Protein AF-A0A2Z4ZJ69-F1 (afdb_monomer)

Nearest PDB structures (foldseek):
  8esd-assembly1_S  TM=4.789E-01  e=6.893E+00  Homo sapiens
  6bp6-assembly1_B  TM=4.464E-01  e=6.034E+00  Homo sapiens

Radius of gyration: 22.35 Å; Cα contacts (8 Å, |Δi|>4): 702; chains: 1; bounding box: 53×65×59 Å

Organism: NCBI:txid86265

Sequence (450 aa):
MEPKGGMPFLGAVSLHVHEYTHYLHNLSTTAGLQALLACFWLVVPFVNNTDGRGWYTAPKKKETSEDNNLALAFKLMTSARGSIDGIPPEKDFNWPKITEWTFGVIQEESVQLSQSAEDNIGHIKVSAIPITAKSRDLKFDLVLRPGLDFISEGVAYDIEREQRRLAGIDEWSLDENTPSYPYLAYRPLIEHCVGHKTTLLDRVIIGNAALLSHHVSDTFFELCFAFKRDKLRGDERIDELKVVVDRTLNEFRSQAARTGFSHAKQIKEILAGSRDLYPAVELYGRLIEKGLKLRAKQPMMEHLFAQKHLSPDEFRNVTVNLLERQICQEKSDGTVKIEWIGAKKSVADLPAKKHHQLAVLQASIHFLQQHFTRSGRLANTAELEPSPCPFRGACVAQKQFGSPAECETKPWLVSVADGKSQVCFYEAARLSLRLDRRNKGNQPVYTTPV

Secondary structure (DSSP, 8-state):
---TTSSPPTTHHHHHHHHHHHHHHHHHSHHHHHHHHHHHHTHHHHHHTB-TTS-B---SS--HHHHHHHHHHHHHHHHHH-EEE-----TT-------EEEE---EEEEEEEEEETTEEEEEEEEEEEEEEEEETTEEEEEEEE--HHHHHHHHHHHHHHHHHHHTT--TTTTTTTS-TTTTTTHHHHHHHHHTS---HHHHHHHHHHHHTSSSHHHHHHHHHHHHHHHHHH-SS---HHHHHHHHHHHHHHHHHH-TTS-HHHHHHHHTTT-TTHHHHHHHHHHHHHHHHHHHHH-S-GGGGGTSSPPPHHHHHHHHTTS--EEEEEE-TTS-EEEEEE--TTSGGGS-HHHHHHHHHHHHHHHHHHHTB-TTSSBPPGGGPPP---TTTTT-HHHHHTT--THHHH-GGG----SS-S---HHHHHHHHTT--TT------------

Solvent-accessible surface area (backbone atoms only — not comparable to full-atom values): 24364 Å² total; per-residue (Å²): 102,49,35,81,81,73,59,44,57,91,56,41,54,25,52,52,51,23,58,46,43,44,53,48,43,44,42,35,26,45,18,26,41,45,28,50,46,24,55,53,60,47,48,58,67,46,27,77,36,34,44,101,78,36,48,39,49,62,76,94,61,91,50,72,61,65,53,23,50,45,42,38,26,40,51,49,22,41,57,24,30,24,52,70,46,62,69,74,86,57,92,81,69,69,71,62,74,60,79,45,80,46,76,59,70,76,40,84,45,74,48,80,37,40,62,47,102,86,41,80,77,47,72,42,57,37,29,36,31,41,31,39,42,30,31,101,92,46,77,42,65,30,40,38,26,52,13,43,60,44,40,42,43,21,45,18,42,56,36,22,48,45,29,37,44,60,69,68,48,54,81,85,59,71,57,74,88,53,54,32,68,53,49,66,45,39,62,57,52,50,27,60,59,32,70,47,92,74,55,73,66,57,51,42,51,42,39,49,46,12,34,35,29,93,33,24,23,41,44,37,51,52,39,32,44,25,45,26,49,25,61,72,70,69,52,96,57,66,55,49,32,45,50,53,47,52,51,37,50,51,53,38,40,56,51,69,66,38,82,89,70,40,65,50,55,55,53,37,59,76,33,61,48,23,87,61,43,31,67,20,41,55,55,51,28,52,52,33,54,48,26,33,58,47,29,65,76,42,71,67,61,68,56,75,53,62,77,55,60,63,52,64,67,52,48,49,62,63,40,27,76,65,61,61,45,79,43,76,44,69,37,43,88,71,49,35,41,70,44,58,46,36,42,85,88,36,85,40,59,51,58,68,72,57,54,49,29,41,48,19,43,51,35,30,52,51,57,57,57,61,25,61,42,98,86,53,46,64,52,34,59,92,70,52,72,76,44,57,36,95,51,62,81,30,40,66,55,44,65,76,62,72,54,55,71,36,39,61,33,41,30,82,74,49,77,70,70,80,90,53,100,65,66,43,51,45,39,46,11,39,52,47,54,42,47,51,86,89,46,78,66,74,81,79,81,85,73,75,88,130

pLDDT: mean 86.62, std 13.54, range [38.22, 98.69]

Structure (mmCIF, N/CA/C/O backbone):
data_AF-A0A2Z4ZJ69-F1
#
_entry.id   AF-A0A2Z4ZJ69-F1
#
loop_
_atom_site.group_PDB
_atom_site.id
_atom_site.type_symbol
_atom_site.label_atom_id
_atom_site.label_alt_id
_atom_site.label_comp_id
_atom_site.label_asym_id
_atom_site.label_entity_id
_atom_site.label_seq_id
_atom_site.pdbx_PDB_ins_code
_atom_site.Cartn_x
_atom_site.Cartn_y
_atom_site.Cartn_z
_atom_site.occupancy
_atom_site.B_iso_or_equiv
_atom_site.auth_seq_id
_atom_site.auth_comp_id
_atom_site.auth_asym_id
_atom_site.auth_atom_id
_atom_site.pdbx_PDB_model_num
ATOM 1 N N . MET A 1 1 ? 2.571 -21.866 0.470 1.00 54.84 1 MET A N 1
ATOM 2 C CA . MET A 1 1 ? 1.298 -22.597 0.623 1.00 54.84 1 MET A CA 1
ATOM 3 C C . MET A 1 1 ? 1.456 -24.105 0.429 1.00 54.84 1 MET A C 1
ATOM 5 O O . MET A 1 1 ? 0.596 -24.823 0.903 1.00 54.84 1 MET A O 1
ATOM 9 N N . GLU A 1 2 ? 2.546 -24.603 -0.172 1.00 55.22 2 GLU A N 1
ATOM 10 C CA . GLU A 1 2 ? 2.715 -26.038 -0.476 1.00 55.22 2 GLU A CA 1
ATOM 11 C C . GLU A 1 2 ? 4.149 -26.515 -0.132 1.00 55.22 2 GLU A C 1
ATOM 13 O O . GLU A 1 2 ? 5.010 -26.467 -1.009 1.00 55.22 2 GLU A O 1
ATOM 18 N N . PRO A 1 3 ? 4.483 -26.908 1.115 1.00 49.91 3 PRO A N 1
ATOM 19 C CA . PRO A 1 3 ? 5.780 -27.502 1.458 1.00 49.91 3 PRO A CA 1
ATOM 20 C C . PRO A 1 3 ? 5.772 -29.041 1.327 1.00 49.91 3 PRO A C 1
ATOM 22 O O . PRO A 1 3 ? 4.733 -29.666 1.121 1.00 49.91 3 PRO A O 1
ATOM 25 N N . LYS A 1 4 ? 6.968 -29.652 1.401 1.00 41.19 4 LYS A N 1
ATOM 26 C CA . LYS A 1 4 ? 7.286 -31.053 1.014 1.00 41.19 4 LYS A CA 1
ATOM 27 C C . LYS A 1 4 ? 6.489 -32.146 1.745 1.00 41.19 4 LYS A C 1
ATOM 29 O O . LYS A 1 4 ? 6.520 -33.288 1.307 1.00 41.19 4 LYS A O 1
ATOM 34 N N . GLY A 1 5 ? 5.767 -31.797 2.811 1.00 51.03 5 GLY A N 1
ATOM 35 C CA . GLY A 1 5 ? 4.902 -32.691 3.592 1.00 51.03 5 GLY A CA 1
ATOM 36 C C . GLY A 1 5 ? 3.397 -32.422 3.457 1.00 51.03 5 GLY A C 1
ATOM 37 O O . GLY A 1 5 ? 2.630 -32.914 4.275 1.00 51.03 5 GLY A O 1
ATOM 38 N N . GLY A 1 6 ? 2.961 -31.611 2.486 1.00 46.97 6 GLY A N 1
ATOM 39 C CA . GLY A 1 6 ? 1.541 -31.373 2.173 1.00 46.97 6 GLY A CA 1
ATOM 40 C C . GLY A 1 6 ? 0.807 -30.365 3.072 1.00 46.97 6 GLY A C 1
ATOM 41 O O . GLY A 1 6 ? -0.173 -29.775 2.631 1.00 46.97 6 GLY A O 1
ATOM 42 N N . MET A 1 7 ? 1.294 -30.100 4.287 1.00 45.50 7 MET A N 1
ATOM 43 C CA . MET A 1 7 ? 0.727 -29.092 5.197 1.00 45.50 7 MET A CA 1
ATOM 44 C C . MET A 1 7 ? 1.452 -27.749 5.030 1.00 45.50 7 MET A C 1
ATOM 46 O O . MET A 1 7 ? 2.666 -27.746 5.203 1.00 45.50 7 MET A O 1
ATOM 50 N N . PRO A 1 8 ? 0.788 -26.617 4.718 1.00 58.75 8 PRO A N 1
ATOM 51 C CA . PRO A 1 8 ? 1.433 -25.300 4.609 1.00 58.75 8 PRO A CA 1
ATOM 52 C C . PRO A 1 8 ? 2.290 -24.971 5.844 1.00 58.75 8 PRO A C 1
ATOM 54 O O . PRO A 1 8 ? 1.930 -25.362 6.952 1.00 58.75 8 PRO A O 1
ATOM 57 N N . PHE A 1 9 ? 3.396 -24.224 5.676 1.00 63.56 9 PHE A N 1
ATOM 58 C CA . PHE A 1 9 ? 4.135 -23.680 6.826 1.00 63.56 9 PHE A CA 1
ATOM 59 C C . PHE A 1 9 ? 3.151 -22.970 7.766 1.00 63.56 9 PHE A C 1
ATOM 61 O O . PHE A 1 9 ? 2.265 -22.251 7.290 1.00 63.56 9 PHE A O 1
ATOM 68 N N . LEU A 1 10 ? 3.293 -23.183 9.077 1.00 64.25 10 LEU A N 1
ATOM 69 C CA . LEU A 1 10 ? 2.453 -22.529 10.079 1.00 64.25 10 LEU A CA 1
ATOM 70 C C . LEU A 1 10 ? 2.532 -21.007 9.865 1.00 64.25 10 LEU A C 1
ATOM 72 O O . LEU A 1 10 ? 3.622 -20.446 9.820 1.00 64.25 10 LEU A O 1
ATOM 76 N N . GLY A 1 11 ? 1.388 -20.355 9.641 1.00 74.81 11 GLY A N 1
ATOM 77 C CA . GLY A 1 11 ? 1.327 -18.919 9.330 1.00 74.81 11 GLY A CA 1
ATOM 78 C C . GLY A 1 11 ? 1.520 -18.532 7.853 1.00 74.81 11 GLY A C 1
ATOM 79 O O . GLY A 1 11 ? 1.471 -17.352 7.518 1.00 74.81 11 GLY A O 1
ATOM 80 N N . ALA A 1 12 ? 1.673 -19.478 6.918 1.00 82.12 12 ALA A N 1
ATOM 81 C CA . ALA A 1 12 ? 1.790 -19.135 5.494 1.00 82.12 12 ALA A CA 1
ATOM 82 C C . ALA A 1 12 ? 0.534 -18.434 4.956 1.00 82.12 12 ALA A C 1
ATOM 84 O O . ALA A 1 12 ? 0.640 -17.474 4.196 1.00 82.12 12 ALA A O 1
ATOM 85 N N . VAL A 1 13 ? -0.660 -18.909 5.334 1.00 89.31 13 VAL A N 1
ATOM 86 C CA . VAL A 1 13 ? -1.917 -18.259 4.926 1.00 89.31 13 VAL A CA 1
ATOM 87 C C . VAL A 1 13 ? -2.043 -16.885 5.574 1.00 89.31 13 VAL A C 1
ATOM 89 O O . VAL A 1 13 ? -2.397 -15.942 4.876 1.00 89.31 13 VAL A O 1
ATOM 92 N N . SER A 1 14 ? -1.693 -16.743 6.856 1.00 91.62 14 SER A N 1
ATOM 93 C CA . SER A 1 14 ? -1.767 -15.451 7.545 1.00 91.62 14 SER A CA 1
ATOM 94 C C . SER A 1 14 ? -0.848 -14.413 6.888 1.00 91.62 14 SER A C 1
ATOM 96 O O . SER A 1 14 ? -1.300 -13.307 6.616 1.00 91.62 14 SER A O 1
ATOM 98 N N . LEU A 1 15 ? 0.380 -14.792 6.513 1.00 90.69 15 LEU A N 1
ATOM 99 C CA . LEU A 1 15 ? 1.292 -13.913 5.774 1.00 90.69 15 LEU A CA 1
ATOM 100 C C . LEU A 1 15 ? 0.757 -13.566 4.375 1.00 90.69 15 LEU A C 1
ATOM 102 O O . LEU A 1 15 ? 0.810 -12.423 3.940 1.00 90.69 15 LEU A O 1
ATOM 106 N N . HIS A 1 16 ? 0.189 -14.529 3.646 1.00 92.38 16 HIS A N 1
ATOM 107 C CA . HIS A 1 16 ? -0.410 -14.221 2.345 1.00 92.38 16 HIS A CA 1
ATOM 108 C C . HIS A 1 16 ? -1.635 -13.306 2.452 1.00 92.38 16 HIS A C 1
ATOM 110 O O . HIS A 1 16 ? -1.862 -12.495 1.557 1.00 92.38 16 HIS A O 1
ATOM 116 N N . VAL A 1 17 ? -2.429 -13.446 3.513 1.00 95.25 17 VAL A N 1
ATOM 117 C CA . VAL A 1 17 ? -3.555 -12.559 3.822 1.00 95.25 17 VAL A CA 1
ATOM 118 C C . VA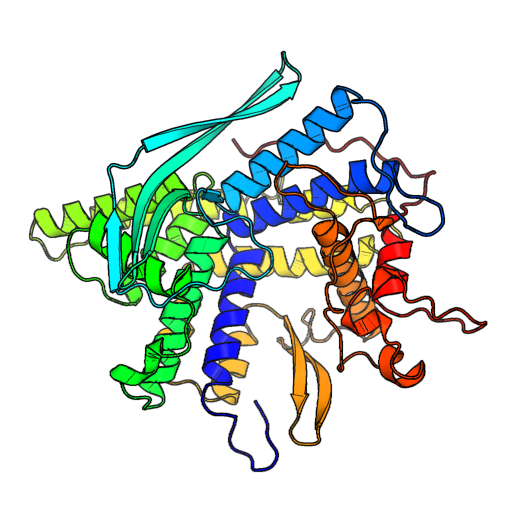L A 1 17 ? -3.056 -11.151 4.145 1.00 95.25 17 VAL A C 1
ATOM 120 O O . VAL A 1 17 ? -3.636 -10.187 3.644 1.00 95.25 17 VAL A O 1
ATOM 123 N N . HIS A 1 18 ? -1.967 -11.036 4.909 1.00 96.50 18 HIS A N 1
ATOM 124 C CA . HIS A 1 18 ? -1.294 -9.774 5.206 1.00 96.50 18 HIS A CA 1
ATOM 125 C C . HIS A 1 18 ? -0.909 -9.041 3.910 1.00 96.50 18 HIS A C 1
ATOM 127 O O . HIS A 1 18 ? -1.440 -7.973 3.604 1.00 96.50 18 HIS A O 1
ATOM 133 N N . GLU A 1 19 ? -0.091 -9.673 3.067 1.00 95.50 19 GLU A N 1
ATOM 134 C CA . GLU A 1 19 ? 0.372 -9.082 1.802 1.00 95.50 19 GLU A CA 1
ATOM 135 C C . GLU A 1 19 ? -0.782 -8.773 0.840 1.00 95.50 19 GLU A C 1
ATOM 137 O O . GLU A 1 19 ? -0.790 -7.770 0.120 1.00 95.50 19 GLU A O 1
ATOM 142 N N . TYR A 1 20 ? -1.805 -9.630 0.823 1.00 96.88 20 TYR A N 1
ATOM 143 C CA . TYR A 1 20 ? -2.978 -9.398 -0.006 1.00 96.88 20 TYR A CA 1
ATOM 144 C C . TYR A 1 20 ? -3.828 -8.224 0.492 1.00 96.88 20 TYR A C 1
ATOM 146 O O . TYR A 1 20 ? -4.427 -7.528 -0.326 1.00 96.88 20 TYR A O 1
ATOM 154 N N . THR A 1 21 ? -3.843 -7.956 1.798 1.00 97.81 21 THR A N 1
ATOM 155 C CA . THR A 1 21 ? -4.489 -6.770 2.376 1.00 97.81 21 THR A CA 1
ATOM 156 C C . THR A 1 21 ? -3.802 -5.492 1.893 1.00 97.81 21 THR A C 1
ATOM 158 O O . THR A 1 21 ? -4.476 -4.610 1.360 1.00 97.81 21 THR A O 1
ATOM 161 N N . HIS A 1 22 ? -2.466 -5.429 1.927 1.00 97.50 22 HIS A N 1
ATOM 162 C CA . HIS A 1 22 ? -1.719 -4.322 1.310 1.00 97.50 22 HIS A CA 1
ATOM 163 C C . HIS A 1 22 ? -2.036 -4.171 -0.178 1.00 97.50 22 HIS A C 1
ATOM 165 O O . HIS A 1 22 ? -2.284 -3.065 -0.663 1.00 97.50 22 HIS A O 1
ATOM 171 N N . TYR A 1 23 ? -2.073 -5.285 -0.914 1.00 96.38 23 TYR A N 1
ATOM 172 C CA . TYR A 1 23 ? -2.403 -5.276 -2.337 1.00 96.38 23 TYR A CA 1
ATOM 173 C C . TYR A 1 23 ? -3.795 -4.691 -2.615 1.00 96.38 23 TYR A C 1
ATOM 175 O O . TYR A 1 23 ? -3.958 -3.861 -3.516 1.00 96.38 23 TYR A O 1
ATOM 183 N N . LEU A 1 24 ? -4.794 -5.082 -1.819 1.00 97.25 24 LEU A N 1
ATOM 184 C CA . LEU A 1 24 ? -6.137 -4.525 -1.889 1.00 97.25 24 LEU A CA 1
ATOM 185 C C . LEU A 1 24 ? -6.123 -3.025 -1.589 1.00 97.25 24 LEU A C 1
ATOM 187 O O . LEU A 1 24 ? -6.689 -2.258 -2.372 1.00 97.25 24 LEU A O 1
ATOM 191 N N . HIS A 1 25 ? -5.474 -2.583 -0.513 1.00 97.94 25 HIS A N 1
ATOM 192 C CA . HIS A 1 25 ? -5.407 -1.163 -0.173 1.00 97.94 25 HIS A CA 1
ATOM 193 C C . HIS A 1 25 ? -4.767 -0.340 -1.295 1.00 97.94 25 HIS A C 1
ATOM 195 O O . HIS A 1 25 ? -5.371 0.627 -1.763 1.00 97.94 25 HIS A O 1
ATOM 201 N N . ASN A 1 26 ? -3.633 -0.785 -1.832 1.00 95.69 26 ASN A N 1
ATOM 202 C CA . ASN A 1 26 ? -2.901 -0.072 -2.879 1.00 95.69 26 ASN A CA 1
ATOM 203 C C . ASN A 1 26 ? -3.710 0.151 -4.170 1.00 95.69 26 ASN A C 1
ATOM 205 O O . ASN A 1 26 ? -3.536 1.179 -4.822 1.00 95.69 26 ASN A O 1
ATOM 209 N N . LEU A 1 27 ? -4.597 -0.779 -4.553 1.00 94.25 27 LEU A N 1
ATOM 210 C CA . LEU A 1 27 ? -5.325 -0.714 -5.835 1.00 94.25 27 LEU A CA 1
ATOM 211 C C . LEU A 1 27 ? -6.815 -0.401 -5.736 1.00 94.25 27 LEU A C 1
ATOM 213 O O . LEU A 1 27 ? -7.472 -0.251 -6.767 1.00 94.25 27 LEU A O 1
ATOM 217 N N . SER A 1 28 ? -7.371 -0.340 -4.529 1.00 95.19 28 SER A N 1
ATOM 218 C CA . SER A 1 28 ? -8.814 -0.154 -4.349 1.00 95.19 28 SER A CA 1
ATOM 219 C C . SER A 1 28 ? -9.193 0.942 -3.360 1.00 95.19 28 SER A C 1
ATOM 221 O O . SER A 1 28 ? -10.384 1.150 -3.152 1.00 95.19 28 SER A O 1
ATOM 223 N N . THR A 1 29 ? -8.220 1.650 -2.782 1.00 96.00 29 THR A N 1
ATOM 224 C CA . THR A 1 29 ? -8.465 2.776 -1.868 1.00 96.00 29 THR A CA 1
ATOM 225 C C . THR A 1 29 ? -8.002 4.097 -2.464 1.00 96.00 29 THR A C 1
ATOM 227 O O . THR A 1 29 ? -7.146 4.127 -3.349 1.00 96.00 29 THR A O 1
ATOM 230 N N . THR A 1 30 ? -8.560 5.199 -1.972 1.00 94.62 30 THR A N 1
ATOM 231 C CA . THR A 1 30 ? -8.180 6.551 -2.391 1.00 94.62 30 THR A CA 1
ATOM 232 C C . THR A 1 30 ? -6.721 6.838 -2.056 1.00 94.62 30 THR A C 1
ATOM 234 O O . THR A 1 30 ? -5.967 7.234 -2.944 1.00 94.62 30 THR A O 1
ATOM 237 N N . ALA A 1 31 ? -6.297 6.540 -0.824 1.00 95.94 31 ALA A N 1
ATOM 238 C CA . ALA A 1 31 ? -4.918 6.720 -0.375 1.00 95.94 31 ALA A CA 1
ATOM 239 C C . ALA A 1 31 ? -3.917 5.934 -1.244 1.00 95.94 31 ALA A C 1
ATOM 241 O O . ALA A 1 31 ? -2.919 6.487 -1.710 1.00 95.94 31 ALA A O 1
ATOM 242 N N . GLY A 1 32 ? -4.223 4.661 -1.529 1.00 96.06 32 GLY A N 1
ATOM 243 C CA . GLY A 1 32 ? -3.420 3.805 -2.406 1.00 96.06 32 GLY A CA 1
ATOM 244 C C . GLY A 1 32 ? -3.249 4.385 -3.810 1.00 96.06 32 GLY A C 1
ATOM 245 O O . GLY A 1 32 ? -2.130 4.494 -4.316 1.00 96.06 32 GLY A O 1
ATOM 246 N N . LEU A 1 33 ? -4.347 4.826 -4.429 1.00 94.06 33 LEU A N 1
ATOM 247 C CA . LEU A 1 33 ? -4.313 5.379 -5.783 1.00 94.06 33 LEU A CA 1
ATOM 248 C C . LEU A 1 33 ? -3.666 6.762 -5.861 1.00 94.06 33 LEU A C 1
ATOM 250 O O . LEU A 1 33 ? -3.006 7.049 -6.860 1.00 94.06 33 LEU A O 1
ATOM 254 N N . GLN A 1 34 ? -3.808 7.597 -4.830 1.00 92.44 34 GLN A N 1
ATOM 255 C CA . GLN A 1 34 ? -3.115 8.883 -4.744 1.00 92.44 34 GLN A CA 1
ATOM 256 C C . GLN A 1 34 ? -1.602 8.689 -4.629 1.00 92.44 34 GLN A C 1
ATOM 258 O O . GLN A 1 34 ? -0.852 9.297 -5.393 1.00 92.44 34 GLN A O 1
ATOM 263 N N . ALA A 1 35 ? -1.148 7.799 -3.739 1.00 94.50 35 ALA A N 1
ATOM 264 C CA . ALA A 1 35 ? 0.269 7.473 -3.597 1.00 94.50 35 ALA A CA 1
ATOM 265 C C . ALA A 1 35 ? 0.849 6.896 -4.900 1.00 94.50 35 ALA A C 1
ATOM 267 O O . ALA A 1 35 ? 1.934 7.284 -5.339 1.00 94.50 35 ALA A O 1
ATOM 268 N N . LEU A 1 36 ? 0.098 6.009 -5.559 1.00 93.88 36 LEU A N 1
ATOM 269 C CA . LEU A 1 36 ? 0.478 5.422 -6.840 1.00 93.88 36 LEU A CA 1
ATOM 270 C C . LEU A 1 36 ? 0.557 6.472 -7.957 1.00 93.88 36 LEU A C 1
ATOM 272 O O . LEU A 1 36 ? 1.551 6.522 -8.676 1.00 93.88 36 LEU A O 1
ATOM 276 N N . LEU A 1 37 ? -0.457 7.326 -8.111 1.00 92.38 37 LEU A N 1
ATOM 277 C CA . LEU A 1 37 ? -0.465 8.383 -9.125 1.00 92.38 37 LEU A CA 1
ATOM 278 C C . LEU A 1 37 ? 0.684 9.374 -8.912 1.00 92.38 37 LEU A C 1
ATOM 280 O O . LEU A 1 37 ? 1.378 9.706 -9.871 1.00 92.38 37 LEU A O 1
ATOM 284 N N . ALA A 1 38 ? 0.927 9.784 -7.667 1.00 92.31 38 ALA A N 1
ATOM 285 C CA . ALA A 1 38 ? 2.046 10.649 -7.319 1.00 92.31 38 ALA A CA 1
ATOM 286 C C . ALA A 1 38 ? 3.403 10.002 -7.661 1.00 92.31 38 ALA A C 1
ATOM 288 O O . ALA A 1 38 ? 4.286 10.669 -8.194 1.00 92.31 38 ALA A O 1
ATOM 289 N N . CYS A 1 39 ? 3.550 8.686 -7.460 1.00 93.56 39 CYS A N 1
ATOM 290 C CA . CYS A 1 39 ? 4.715 7.935 -7.935 1.00 93.56 39 CYS A CA 1
ATOM 291 C C . CYS A 1 39 ? 4.859 8.020 -9.468 1.00 93.56 39 CYS A C 1
ATOM 293 O O . CYS A 1 39 ? 5.945 8.296 -9.974 1.00 93.56 39 CYS A O 1
ATOM 295 N N . PHE A 1 40 ? 3.769 7.869 -10.228 1.00 92.19 40 PHE A N 1
ATOM 296 C CA . PHE A 1 40 ? 3.814 8.004 -11.688 1.00 92.19 40 PHE A CA 1
ATOM 297 C C . PHE A 1 40 ? 4.110 9.430 -12.164 1.00 92.19 40 PHE A C 1
ATOM 299 O O . PHE A 1 40 ? 4.774 9.595 -13.185 1.00 92.19 40 PHE A O 1
ATOM 306 N N . TRP A 1 41 ? 3.701 10.466 -11.431 1.00 90.31 41 TRP A N 1
ATOM 307 C CA . TRP A 1 41 ? 4.091 11.848 -11.734 1.00 90.31 41 TRP A CA 1
ATOM 308 C C . TRP A 1 41 ? 5.607 12.061 -11.702 1.00 90.31 41 TRP A C 1
ATOM 310 O O . TRP A 1 41 ? 6.115 12.890 -12.457 1.00 90.31 41 TRP A O 1
ATOM 320 N N . LEU A 1 42 ? 6.337 11.267 -10.913 1.00 90.81 42 LEU A N 1
ATOM 321 C CA . LEU A 1 42 ? 7.800 11.299 -10.853 1.00 90.81 42 LEU A CA 1
ATOM 322 C C . LEU A 1 42 ? 8.475 10.617 -12.056 1.00 90.81 42 LEU A C 1
ATOM 324 O O . LEU A 1 42 ? 9.668 10.824 -12.266 1.00 90.81 42 LEU A O 1
ATOM 328 N N . VAL A 1 43 ? 7.741 9.872 -12.896 1.00 89.88 43 VAL A N 1
ATOM 329 C CA . VAL A 1 43 ? 8.293 9.266 -14.125 1.00 89.88 43 VAL A CA 1
ATOM 330 C C . VAL A 1 43 ? 8.795 10.340 -15.088 1.00 89.88 43 VAL A C 1
ATOM 332 O O . VAL A 1 43 ? 9.853 10.174 -15.684 1.00 89.88 43 VAL A O 1
ATOM 335 N N . VAL A 1 44 ? 8.071 11.451 -15.239 1.00 84.88 44 VAL A N 1
ATOM 336 C CA . VAL A 1 44 ? 8.431 12.518 -16.188 1.00 84.88 44 VAL A CA 1
ATOM 337 C C . VAL A 1 44 ? 9.784 13.170 -15.851 1.00 84.88 44 VAL A C 1
ATOM 339 O O . VAL A 1 44 ? 10.677 13.117 -16.703 1.00 84.88 44 VAL A O 1
ATOM 342 N N . PRO A 1 45 ? 10.004 13.731 -14.641 1.00 86.44 45 PRO A N 1
ATOM 343 C CA . PRO A 1 45 ? 11.306 14.301 -14.288 1.00 86.44 45 PRO A CA 1
ATOM 344 C C . PRO A 1 45 ? 12.421 13.244 -14.258 1.00 86.44 45 PRO A C 1
ATOM 346 O O . PRO A 1 45 ? 13.565 13.550 -14.604 1.00 86.44 45 PRO A O 1
ATOM 349 N N . PHE A 1 46 ? 12.100 11.991 -13.915 1.00 90.06 46 PHE A N 1
ATOM 350 C CA . PHE A 1 46 ? 13.049 10.880 -13.975 1.00 90.06 46 PHE A CA 1
ATOM 351 C C . PHE A 1 46 ? 13.555 10.637 -15.404 1.00 90.06 46 PHE A C 1
ATOM 353 O O . PHE A 1 46 ? 14.758 10.640 -15.663 1.00 90.06 46 PHE A O 1
ATOM 360 N N . VAL A 1 47 ? 12.639 10.482 -16.358 1.00 88.00 47 VAL A N 1
ATOM 361 C CA . VAL A 1 47 ? 12.952 10.245 -17.774 1.00 88.00 47 VAL A CA 1
ATOM 362 C C . VAL A 1 47 ? 13.796 11.381 -18.361 1.00 88.00 47 VAL A C 1
ATOM 364 O O . VAL A 1 47 ? 14.755 11.116 -19.087 1.00 88.00 47 VAL A O 1
ATOM 367 N N . ASN A 1 48 ? 13.472 12.640 -18.038 1.00 85.31 48 ASN A N 1
ATOM 368 C CA . ASN A 1 48 ? 14.185 13.816 -18.557 1.00 85.31 48 ASN A CA 1
ATOM 369 C C . ASN A 1 48 ? 15.683 13.807 -18.216 1.00 85.31 48 ASN A C 1
ATOM 371 O O . ASN A 1 48 ? 16.497 14.304 -18.995 1.00 85.31 48 ASN A O 1
ATOM 375 N N . ASN A 1 49 ? 16.036 13.188 -17.093 1.00 88.56 49 ASN A N 1
ATOM 376 C CA . ASN A 1 49 ? 17.384 13.148 -16.534 1.00 88.56 49 ASN A CA 1
ATOM 377 C C . ASN A 1 49 ? 18.032 11.754 -16.640 1.00 88.56 49 ASN A C 1
ATOM 379 O O . ASN A 1 49 ? 19.007 11.448 -15.950 1.00 88.56 49 ASN A O 1
ATOM 383 N N . THR A 1 50 ? 17.490 10.903 -17.513 1.00 89.56 50 THR A N 1
ATOM 384 C CA . THR A 1 50 ? 17.952 9.533 -17.737 1.00 89.56 50 THR A CA 1
ATOM 385 C C . THR A 1 50 ? 18.739 9.406 -19.049 1.00 89.56 50 THR A C 1
ATOM 387 O O . THR A 1 50 ? 18.352 9.936 -20.098 1.00 89.56 50 THR A O 1
ATOM 390 N N . ASP A 1 51 ? 19.867 8.694 -19.006 1.00 88.88 51 ASP A N 1
ATOM 391 C CA . ASP A 1 51 ? 20.743 8.482 -20.161 1.00 88.88 51 ASP A CA 1
ATOM 392 C C . ASP A 1 51 ? 20.269 7.349 -21.103 1.00 88.88 51 ASP A C 1
ATOM 394 O O . ASP A 1 51 ? 19.240 6.697 -20.906 1.00 88.88 51 ASP A O 1
ATOM 398 N N . GLY A 1 52 ? 21.043 7.074 -22.161 1.00 82.62 52 GLY A N 1
ATOM 399 C CA . GLY A 1 52 ? 20.733 6.004 -23.120 1.00 82.62 52 GLY A CA 1
ATOM 400 C C . GLY A 1 52 ? 20.753 4.588 -22.524 1.00 82.62 52 GLY A C 1
ATOM 401 O O . GLY A 1 52 ? 20.191 3.667 -23.123 1.00 82.62 52 GLY A O 1
ATOM 402 N N . ARG A 1 53 ? 21.359 4.410 -21.346 1.00 86.31 53 ARG A N 1
ATOM 403 C CA . ARG A 1 53 ? 21.382 3.163 -20.579 1.00 86.31 53 ARG A CA 1
ATOM 404 C C . ARG A 1 53 ? 20.251 3.108 -19.552 1.00 86.31 53 ARG A C 1
ATOM 406 O O . ARG A 1 53 ? 20.058 2.063 -18.949 1.00 86.31 53 ARG A O 1
ATOM 413 N N . GLY A 1 54 ? 19.459 4.157 -19.364 1.00 88.06 54 GLY A N 1
ATOM 414 C CA . GLY A 1 54 ? 18.433 4.150 -18.326 1.00 88.06 54 GLY A CA 1
ATOM 415 C C . GLY A 1 54 ? 18.989 4.481 -16.936 1.00 88.06 54 GLY A C 1
ATOM 416 O O . GLY A 1 54 ? 18.390 4.087 -15.940 1.00 88.06 54 GLY A O 1
ATOM 417 N N . TRP A 1 55 ? 20.152 5.135 -16.853 1.00 92.00 55 TRP A N 1
ATOM 418 C CA . TRP A 1 55 ? 20.718 5.630 -15.599 1.00 92.00 55 TRP A CA 1
ATOM 419 C C . TRP A 1 55 ? 20.329 7.089 -15.382 1.00 92.00 55 TRP A C 1
ATOM 421 O O . TRP A 1 55 ? 20.555 7.938 -16.245 1.00 92.00 55 TRP A O 1
ATOM 431 N N . TYR A 1 56 ? 19.746 7.362 -14.220 1.00 92.94 56 TYR A N 1
ATOM 432 C CA . TYR A 1 56 ? 19.319 8.686 -13.799 1.00 92.94 56 TYR A CA 1
ATOM 433 C C . TYR A 1 56 ? 20.478 9.456 -13.162 1.00 92.94 56 TYR A C 1
ATOM 435 O O . TYR A 1 56 ? 21.215 8.926 -12.322 1.00 92.94 56 TYR A O 1
ATOM 443 N N . THR A 1 57 ? 20.608 10.726 -13.544 1.00 92.19 57 THR A N 1
ATOM 444 C CA . THR A 1 57 ? 21.548 11.683 -12.951 1.00 92.19 57 THR A CA 1
ATOM 445 C C . THR A 1 57 ? 20.797 12.943 -12.541 1.00 92.19 57 THR A C 1
ATOM 447 O O . THR A 1 57 ? 20.254 13.641 -13.389 1.00 92.19 57 THR A O 1
ATOM 450 N N . ALA A 1 58 ? 20.793 13.262 -11.250 1.00 88.06 58 ALA A N 1
ATOM 451 C CA . ALA A 1 58 ? 20.129 14.437 -10.713 1.00 88.06 58 ALA A CA 1
ATOM 452 C C . ALA A 1 58 ? 20.689 15.738 -11.332 1.00 88.06 58 ALA A C 1
ATOM 454 O O . ALA A 1 58 ? 21.912 15.887 -11.469 1.00 88.06 58 ALA A O 1
ATOM 455 N N . PRO A 1 59 ? 19.824 16.707 -11.683 1.00 83.19 59 PRO A N 1
ATOM 456 C CA . PRO A 1 59 ? 20.261 17.970 -12.264 1.00 83.19 59 PRO A CA 1
ATOM 457 C C . PRO A 1 59 ? 21.131 18.772 -11.282 1.00 83.19 59 PRO A C 1
ATOM 459 O O . PRO A 1 59 ? 20.855 18.865 -10.086 1.00 83.19 59 PRO A O 1
ATOM 462 N N . LYS A 1 60 ? 22.211 19.384 -11.794 1.00 71.31 60 LYS A N 1
ATOM 463 C CA . LYS A 1 60 ? 23.185 20.152 -10.985 1.00 71.31 60 LYS A CA 1
ATOM 464 C C . LYS A 1 60 ? 22.669 21.521 -10.524 1.00 71.31 60 LYS A C 1
ATOM 466 O O . LYS A 1 60 ? 23.227 22.096 -9.592 1.00 71.31 60 LYS A O 1
ATOM 471 N N . LYS A 1 61 ? 21.655 22.073 -11.195 1.00 64.25 61 LYS A N 1
ATOM 472 C CA . LYS A 1 61 ? 21.012 23.349 -10.853 1.00 64.25 61 LYS A CA 1
ATOM 473 C C . LYS A 1 61 ? 19.535 23.095 -10.584 1.00 64.25 61 LYS A C 1
ATOM 475 O O . LYS A 1 61 ? 18.922 22.305 -11.290 1.00 64.25 61 LYS A O 1
ATOM 480 N N . LYS A 1 62 ? 18.991 23.793 -9.588 1.00 57.59 62 LYS A N 1
ATOM 481 C CA . LYS A 1 62 ? 17.550 23.857 -9.340 1.00 57.59 62 LYS A CA 1
ATOM 482 C C . LYS A 1 62 ? 16.883 24.577 -10.511 1.00 57.59 62 LYS A C 1
ATOM 484 O O . LYS A 1 62 ? 16.958 25.804 -10.586 1.00 57.59 62 LYS A O 1
ATOM 489 N N . GLU A 1 63 ? 16.305 23.841 -11.451 1.00 56.97 63 GLU A N 1
ATOM 490 C CA . GLU A 1 63 ? 15.376 24.427 -12.415 1.00 56.97 63 GLU A CA 1
ATOM 491 C C . GLU A 1 63 ? 14.026 24.579 -11.711 1.00 56.97 63 GLU A C 1
ATOM 493 O O . GLU A 1 63 ? 13.413 23.602 -11.287 1.00 56.97 63 GLU A O 1
ATOM 498 N N . THR A 1 64 ? 13.590 25.823 -11.518 1.00 58.97 64 THR A N 1
ATOM 499 C CA . THR A 1 64 ? 12.506 26.164 -10.585 1.00 58.97 64 THR A CA 1
ATOM 500 C C . THR A 1 64 ? 11.162 25.517 -10.924 1.00 58.97 64 THR A C 1
ATOM 502 O O . THR A 1 64 ? 10.391 25.258 -10.009 1.00 58.97 64 THR A O 1
ATOM 505 N N . SER A 1 65 ? 10.863 25.228 -12.195 1.00 57.78 65 SER A N 1
ATOM 506 C CA . SER A 1 65 ? 9.590 24.613 -12.603 1.00 57.78 65 SER A CA 1
ATOM 507 C C . SER A 1 65 ? 9.564 23.085 -12.461 1.00 57.78 65 SER A C 1
ATOM 509 O O . SER A 1 65 ? 8.569 22.542 -11.981 1.00 57.78 65 SER A O 1
ATOM 511 N N . GLU A 1 66 ? 10.638 22.376 -12.830 1.00 59.81 66 GLU A N 1
ATOM 512 C CA . GLU A 1 66 ? 10.721 20.916 -12.655 1.00 59.81 66 GLU A CA 1
ATOM 513 C C . GLU A 1 66 ? 10.797 20.536 -11.167 1.00 59.81 66 GLU A C 1
ATOM 515 O O . GLU A 1 66 ? 10.143 19.580 -10.740 1.00 59.81 66 GLU A O 1
ATOM 520 N N . ASP A 1 67 ? 11.501 21.338 -10.359 1.00 70.38 67 ASP A N 1
ATOM 521 C CA . ASP A 1 67 ? 11.578 21.159 -8.906 1.00 70.38 67 ASP A CA 1
ATOM 522 C C . ASP A 1 67 ? 10.205 21.302 -8.225 1.00 70.38 67 ASP A C 1
ATOM 524 O O . ASP A 1 67 ? 9.916 20.579 -7.269 1.00 70.38 67 ASP A O 1
ATOM 528 N N . ASN A 1 68 ? 9.330 22.186 -8.720 1.00 74.38 68 ASN A N 1
ATOM 529 C CA . ASN A 1 68 ? 8.002 22.380 -8.132 1.00 74.38 68 ASN A CA 1
ATOM 530 C C . ASN A 1 68 ? 7.073 21.185 -8.382 1.00 74.38 68 ASN A C 1
ATOM 532 O O . ASN A 1 68 ? 6.373 20.756 -7.466 1.00 74.38 68 ASN A O 1
ATOM 536 N N . ASN A 1 69 ? 7.090 20.608 -9.587 1.00 79.62 69 ASN A N 1
ATOM 537 C CA . ASN A 1 69 ? 6.286 19.424 -9.912 1.00 79.62 69 ASN A CA 1
ATOM 538 C C . ASN A 1 69 ? 6.749 18.190 -9.134 1.00 79.62 69 ASN A C 1
ATOM 540 O O . ASN A 1 69 ? 5.935 17.402 -8.648 1.00 79.62 69 ASN A O 1
ATOM 544 N N . LEU A 1 70 ? 8.064 18.045 -8.974 1.00 85.69 70 LEU A N 1
ATOM 545 C CA . LEU A 1 70 ? 8.655 17.001 -8.153 1.00 85.69 70 LEU A CA 1
ATOM 546 C C . LEU A 1 70 ? 8.274 17.179 -6.674 1.00 85.69 70 LEU A C 1
ATOM 548 O O . LEU A 1 70 ? 7.802 16.230 -6.046 1.00 85.69 70 LEU A O 1
ATOM 552 N N . ALA A 1 71 ? 8.386 18.397 -6.136 1.00 86.06 71 ALA A N 1
ATOM 553 C CA . ALA A 1 71 ? 7.965 18.703 -4.771 1.00 86.06 71 ALA A CA 1
ATOM 554 C C . ALA A 1 71 ? 6.463 18.454 -4.557 1.00 86.06 71 ALA A C 1
ATOM 556 O O . ALA A 1 71 ? 6.076 17.911 -3.522 1.00 86.06 71 ALA A O 1
ATOM 557 N N . LEU A 1 72 ? 5.617 18.804 -5.531 1.00 87.31 72 LEU A N 1
ATOM 558 C CA . LEU A 1 72 ? 4.181 18.536 -5.495 1.00 87.31 72 LEU A CA 1
ATOM 559 C C . LEU A 1 72 ? 3.889 17.031 -5.431 1.00 87.31 72 LEU A C 1
ATOM 561 O O . LEU A 1 72 ? 3.115 16.598 -4.578 1.00 87.31 72 LEU A O 1
ATOM 565 N N . ALA A 1 73 ? 4.529 16.232 -6.290 1.00 90.62 73 ALA A N 1
ATOM 566 C CA . ALA A 1 73 ? 4.364 14.782 -6.296 1.00 90.62 73 ALA A CA 1
ATOM 567 C C . ALA A 1 73 ? 4.811 14.151 -4.966 1.00 90.62 73 ALA A C 1
ATOM 569 O O . ALA A 1 73 ? 4.076 13.347 -4.395 1.00 90.62 73 ALA A O 1
ATOM 570 N N . PHE A 1 74 ? 5.958 14.561 -4.411 1.00 92.06 74 PHE A N 1
ATOM 571 C CA . PHE A 1 74 ? 6.397 14.080 -3.098 1.00 92.06 74 PHE A CA 1
ATOM 572 C C . PHE A 1 74 ? 5.455 14.504 -1.969 1.00 92.06 74 PHE A C 1
ATOM 574 O O . PHE A 1 74 ? 5.136 13.673 -1.126 1.00 92.06 74 PHE A O 1
ATOM 581 N N . LYS A 1 75 ? 4.957 15.748 -1.957 1.00 91.06 75 LYS A N 1
ATOM 582 C CA . LYS A 1 75 ? 3.969 16.198 -0.962 1.00 91.06 75 LYS A CA 1
ATOM 583 C C . LYS A 1 75 ? 2.701 15.350 -1.009 1.00 91.06 75 LYS A C 1
ATOM 585 O O . LYS A 1 75 ? 2.285 14.846 0.026 1.00 91.06 75 LYS A O 1
ATOM 590 N N . LEU A 1 76 ? 2.128 15.141 -2.196 1.00 91.19 76 LEU A N 1
ATOM 591 C CA . LEU A 1 76 ? 0.937 14.303 -2.370 1.00 91.19 76 LEU A CA 1
ATOM 592 C C . LEU A 1 76 ? 1.179 12.858 -1.943 1.00 91.19 76 LEU A C 1
ATOM 594 O O . LEU A 1 76 ? 0.358 12.281 -1.233 1.00 91.19 76 LEU A O 1
ATOM 598 N N . MET A 1 77 ? 2.315 12.287 -2.345 1.00 93.56 77 MET A N 1
ATOM 599 C CA . MET A 1 77 ? 2.690 10.932 -1.961 1.00 93.56 77 MET A CA 1
ATOM 600 C C . MET A 1 77 ? 2.837 10.807 -0.442 1.00 93.56 77 MET A C 1
ATOM 602 O O . MET A 1 77 ? 2.258 9.895 0.137 1.00 93.56 77 MET A O 1
ATOM 606 N N . THR A 1 78 ? 3.559 11.721 0.210 1.00 93.25 78 THR A N 1
ATOM 607 C CA . THR A 1 78 ? 3.752 11.717 1.667 1.00 93.25 78 THR A CA 1
ATOM 608 C C . THR A 1 78 ? 2.440 11.952 2.412 1.00 93.25 78 THR A C 1
ATOM 610 O O . THR A 1 78 ? 2.178 11.271 3.395 1.00 93.25 78 THR A O 1
ATOM 613 N N . SER A 1 79 ? 1.568 12.848 1.940 1.00 93.00 79 SER A N 1
ATOM 614 C CA . SER A 1 79 ? 0.250 13.061 2.553 1.00 93.00 79 SER A CA 1
ATOM 615 C C . SER A 1 79 ? -0.648 11.824 2.459 1.00 93.00 79 SER A C 1
ATOM 617 O O . SER A 1 79 ? -1.325 11.498 3.429 1.00 93.00 79 SER A O 1
ATOM 619 N N . ALA A 1 80 ? -0.640 11.109 1.329 1.00 94.94 80 ALA A N 1
ATOM 620 C CA . ALA A 1 80 ? -1.420 9.882 1.166 1.00 94.94 80 ALA A CA 1
ATOM 621 C C . ALA A 1 80 ? -0.833 8.703 1.965 1.00 94.94 80 ALA A C 1
ATOM 623 O O . ALA A 1 80 ? -1.569 7.930 2.582 1.00 94.94 80 ALA A O 1
ATOM 624 N N . ARG A 1 81 ? 0.500 8.567 1.971 1.00 96.38 81 ARG A N 1
ATOM 625 C CA . ARG A 1 81 ? 1.211 7.498 2.690 1.00 96.38 81 ARG A CA 1
ATOM 626 C C . ARG A 1 81 ? 1.266 7.704 4.196 1.00 96.38 81 ARG A C 1
ATOM 628 O O . ARG A 1 81 ? 1.331 6.727 4.938 1.00 96.38 81 ARG A O 1
ATOM 635 N N . GLY A 1 82 ? 1.161 8.951 4.640 1.00 96.19 82 GLY A N 1
ATOM 636 C CA . GLY A 1 82 ? 1.473 9.337 6.005 1.00 96.19 82 GLY A CA 1
ATOM 637 C C . GLY A 1 82 ? 2.980 9.449 6.214 1.00 96.19 82 GLY A C 1
ATOM 638 O O . GLY A 1 82 ? 3.788 9.190 5.318 1.00 96.19 82 GLY A O 1
ATOM 639 N N . SER A 1 83 ? 3.370 9.853 7.415 1.00 94.88 83 SER A N 1
ATOM 640 C CA . SER A 1 83 ? 4.777 9.929 7.794 1.00 94.88 83 SER A CA 1
ATOM 641 C C . SER A 1 83 ? 4.965 9.717 9.286 1.00 94.88 83 SER A C 1
ATOM 643 O O . SER A 1 83 ? 4.033 9.856 10.082 1.00 94.88 83 SER A O 1
ATOM 645 N N . ILE A 1 84 ? 6.197 9.389 9.657 1.00 95.19 84 ILE A N 1
ATOM 646 C CA . ILE A 1 84 ? 6.629 9.370 11.042 1.00 95.19 84 ILE A CA 1
ATOM 647 C C . ILE A 1 84 ? 7.990 10.045 11.163 1.00 95.19 84 ILE A C 1
ATOM 649 O O . ILE A 1 84 ? 8.951 9.664 10.494 1.00 95.19 84 ILE A O 1
ATOM 653 N N . ASP A 1 85 ? 8.052 11.048 12.030 1.00 94.38 85 ASP A N 1
ATOM 654 C CA . ASP A 1 85 ? 9.285 11.741 12.382 1.00 94.38 85 ASP A CA 1
ATOM 655 C C . ASP A 1 85 ? 9.810 11.229 13.727 1.00 94.38 85 ASP A C 1
ATOM 657 O O . ASP A 1 85 ? 9.047 10.717 14.548 1.00 94.38 85 ASP A O 1
ATOM 661 N N . GLY A 1 86 ? 11.114 11.383 13.962 1.00 91.94 86 GLY A N 1
ATOM 662 C CA . GLY A 1 86 ? 11.768 10.995 15.219 1.00 91.94 86 GLY A CA 1
ATOM 663 C C . GLY A 1 86 ? 12.295 9.557 15.259 1.00 91.94 86 GLY A C 1
ATOM 664 O O . GLY A 1 86 ? 12.919 9.175 16.247 1.00 91.94 86 GLY A O 1
ATOM 665 N N . ILE A 1 87 ? 12.105 8.766 14.192 1.00 89.56 87 ILE A N 1
ATOM 666 C CA . ILE A 1 87 ? 12.803 7.479 14.058 1.00 89.56 87 ILE A CA 1
ATOM 667 C C . ILE A 1 87 ? 14.305 7.753 13.895 1.00 89.56 87 ILE A C 1
ATOM 669 O O . ILE A 1 87 ? 14.673 8.572 13.041 1.00 89.56 87 ILE A O 1
ATOM 673 N N . PRO A 1 88 ? 15.174 7.079 14.671 1.00 87.50 88 PRO A N 1
ATOM 674 C CA . PRO A 1 88 ? 16.614 7.220 14.530 1.00 87.50 88 PRO A CA 1
ATOM 675 C C . PRO A 1 88 ? 17.081 6.972 13.083 1.00 87.50 88 PRO A C 1
ATOM 677 O O . PRO A 1 88 ? 16.557 6.092 12.392 1.00 87.50 88 PRO A O 1
ATOM 680 N N . PRO A 1 89 ? 18.005 7.795 12.557 1.00 79.62 89 PRO A N 1
ATOM 681 C CA . PRO A 1 89 ? 18.344 7.774 11.143 1.00 79.62 89 PRO A CA 1
ATOM 682 C C . PRO A 1 89 ? 19.247 6.599 10.747 1.00 79.62 89 PRO A C 1
ATOM 684 O O . PRO A 1 89 ? 19.533 6.473 9.554 1.00 79.62 89 PRO A O 1
ATOM 687 N N . GLU A 1 90 ? 19.713 5.774 11.692 1.00 81.75 90 GLU A N 1
ATOM 688 C CA . GLU A 1 90 ? 20.615 4.663 11.405 1.00 81.75 90 GLU A CA 1
ATOM 689 C C . GLU A 1 90 ? 19.984 3.654 10.440 1.00 81.75 90 GLU A C 1
ATOM 691 O O . GLU A 1 90 ? 18.818 3.276 10.543 1.00 81.75 90 GLU A O 1
ATOM 696 N N . LYS A 1 91 ? 20.800 3.194 9.491 1.00 64.94 91 LYS A N 1
ATOM 697 C CA . LYS A 1 91 ? 20.381 2.306 8.402 1.00 64.94 91 LYS A CA 1
ATOM 698 C C . LYS A 1 91 ? 19.872 0.944 8.890 1.00 64.94 91 LYS A C 1
ATOM 700 O O . LYS A 1 91 ? 18.964 0.392 8.281 1.00 64.94 91 LYS A O 1
ATOM 705 N N . ASP A 1 92 ? 20.417 0.461 10.002 1.00 73.50 92 ASP A N 1
ATOM 706 C CA . ASP A 1 92 ? 20.074 -0.827 10.613 1.00 73.50 92 ASP A CA 1
ATOM 707 C C . ASP A 1 92 ? 19.254 -0.646 11.899 1.00 73.50 92 ASP A C 1
ATOM 709 O O . ASP A 1 92 ? 19.290 -1.494 12.795 1.00 73.50 92 ASP A O 1
ATOM 713 N N . PHE A 1 93 ? 18.540 0.482 12.029 1.00 84.69 93 PHE A N 1
ATOM 714 C CA . PHE A 1 93 ? 17.675 0.702 13.179 1.00 84.69 93 PHE A CA 1
ATOM 715 C C . PHE A 1 93 ? 16.616 -0.401 13.249 1.00 84.69 93 PHE A C 1
ATOM 717 O O . PHE A 1 93 ? 15.744 -0.519 12.387 1.00 84.69 93 PHE A O 1
ATOM 724 N N . ASN A 1 94 ? 16.695 -1.199 14.310 1.00 85.94 94 ASN A N 1
ATOM 725 C CA . ASN A 1 94 ? 15.712 -2.217 14.617 1.00 85.94 94 ASN A CA 1
ATOM 726 C C . ASN A 1 94 ? 14.921 -1.785 15.848 1.00 85.94 94 ASN A C 1
ATOM 728 O O . ASN A 1 94 ? 15.500 -1.430 16.880 1.00 85.94 94 ASN A O 1
ATOM 732 N N . TRP A 1 95 ? 13.596 -1.815 15.741 1.00 89.69 95 TRP A N 1
ATOM 733 C CA . TRP A 1 95 ? 12.728 -1.409 16.835 1.00 89.69 95 TRP A CA 1
ATOM 734 C C . TRP A 1 95 ? 12.948 -2.321 18.046 1.00 89.69 95 TRP A C 1
ATOM 736 O O . TRP A 1 95 ? 12.765 -3.536 17.932 1.00 89.69 95 TRP A O 1
ATOM 746 N N . PRO A 1 96 ? 13.279 -1.775 19.231 1.00 92.00 96 PRO A N 1
ATOM 747 C CA . PRO A 1 96 ? 13.251 -2.579 20.440 1.00 92.00 96 PRO A CA 1
ATOM 748 C C . PRO A 1 96 ? 11.806 -2.987 20.748 1.00 92.00 96 PRO A C 1
ATOM 750 O O . PRO A 1 96 ? 10.847 -2.382 20.255 1.00 92.00 96 PRO A O 1
ATOM 753 N N . LYS A 1 97 ? 11.633 -3.981 21.623 1.00 92.88 97 LYS A N 1
ATOM 754 C CA . LYS A 1 97 ? 10.311 -4.326 22.157 1.00 92.88 97 LYS A CA 1
ATOM 755 C C . LYS A 1 97 ? 9.771 -3.145 22.968 1.00 92.88 97 LYS A C 1
ATOM 757 O O . LYS A 1 97 ? 10.273 -2.864 24.055 1.00 92.88 97 LYS A O 1
ATOM 762 N N . ILE A 1 98 ? 8.774 -2.451 22.427 1.00 95.19 98 ILE A N 1
ATOM 763 C CA . ILE A 1 98 ? 8.122 -1.326 23.096 1.00 95.19 98 ILE A CA 1
ATOM 764 C C . ILE A 1 98 ? 7.141 -1.886 24.123 1.00 95.19 98 ILE A C 1
ATOM 766 O O . ILE A 1 98 ? 6.312 -2.738 23.810 1.00 95.19 98 ILE A O 1
ATOM 770 N N . THR A 1 99 ? 7.262 -1.431 25.366 1.00 93.94 99 THR A N 1
ATOM 771 C CA . THR A 1 99 ? 6.413 -1.855 26.486 1.00 93.94 99 THR A CA 1
ATOM 772 C C . THR A 1 99 ? 5.279 -0.878 26.758 1.00 93.94 99 THR A C 1
ATOM 774 O O . THR A 1 99 ? 4.289 -1.253 27.376 1.00 93.94 99 THR A O 1
ATOM 777 N N . GLU A 1 100 ? 5.420 0.374 26.320 1.00 95.62 100 GLU A N 1
ATOM 778 C CA . GLU A 1 100 ? 4.429 1.422 26.542 1.00 95.62 100 GLU A CA 1
ATOM 779 C C . GLU A 1 100 ? 4.405 2.403 25.365 1.00 95.62 100 GLU A C 1
ATOM 781 O O . GLU A 1 100 ? 5.453 2.881 24.919 1.00 95.62 100 GLU A O 1
ATOM 786 N N . TRP A 1 101 ? 3.194 2.725 24.909 1.00 97.12 101 TRP A N 1
ATOM 787 C CA . TRP A 1 101 ? 2.916 3.807 23.970 1.00 97.12 101 TRP A CA 1
ATOM 788 C C . TRP A 1 101 ? 2.135 4.900 24.697 1.00 97.12 101 TRP A C 1
ATOM 790 O O . TRP A 1 101 ? 1.061 4.641 25.241 1.00 97.12 101 TRP A O 1
ATOM 800 N N . THR A 1 102 ? 2.658 6.121 24.700 1.00 97.50 102 THR A N 1
ATOM 801 C CA . THR A 1 102 ? 1.950 7.307 25.189 1.00 97.50 102 THR A CA 1
ATOM 802 C C . THR A 1 102 ? 1.647 8.220 24.009 1.00 97.50 102 THR A C 1
ATOM 804 O O . THR A 1 102 ? 2.503 8.433 23.154 1.00 97.50 102 THR A O 1
ATOM 807 N N . PHE A 1 103 ? 0.443 8.779 23.974 1.00 97.88 103 PHE A N 1
ATOM 808 C CA . PHE A 1 103 ? -0.034 9.615 22.877 1.00 97.88 103 PHE A CA 1
ATOM 809 C C . PHE A 1 103 ? -0.362 11.016 23.393 1.00 97.88 103 PHE A C 1
ATOM 811 O O . PHE A 1 103 ? -0.938 11.172 24.473 1.00 97.88 103 PHE A O 1
ATOM 818 N N . GLY A 1 104 ? 0.070 12.027 22.643 1.00 97.00 104 GLY A N 1
ATOM 819 C CA . GLY A 1 104 ? -0.146 13.435 22.945 1.00 97.00 104 GLY A CA 1
ATOM 820 C C . GLY A 1 104 ? -1.471 13.971 22.406 1.00 97.00 104 GLY A C 1
ATOM 821 O O . GLY A 1 104 ? -2.382 13.232 22.042 1.00 97.00 104 GLY A O 1
ATOM 822 N N . VAL A 1 105 ? -1.564 15.299 22.342 1.00 96.44 105 VAL A N 1
ATOM 823 C CA . VAL A 1 105 ? -2.713 15.996 21.753 1.00 96.44 105 VAL A CA 1
ATOM 824 C C . VAL A 1 105 ? -2.553 16.039 20.236 1.00 96.44 105 VAL A C 1
ATOM 826 O O . VAL A 1 105 ? -1.472 16.358 19.743 1.00 96.44 105 VAL A O 1
ATOM 829 N N . ILE A 1 106 ? -3.628 15.727 19.511 1.00 97.19 106 ILE A N 1
ATOM 830 C CA . ILE A 1 106 ? -3.661 15.807 18.047 1.00 97.19 106 ILE A CA 1
ATOM 831 C C . ILE A 1 106 ? -3.474 17.259 17.605 1.00 97.19 106 ILE A C 1
ATOM 833 O O . ILE A 1 106 ? -4.066 18.181 18.165 1.00 97.19 106 ILE A O 1
ATOM 837 N N . GLN A 1 107 ? -2.632 17.440 16.599 1.00 96.31 107 GLN A N 1
ATOM 838 C CA . GLN A 1 107 ? -2.268 18.716 16.010 1.00 96.31 107 GLN A CA 1
ATOM 839 C C . GLN A 1 107 ? -2.797 18.756 14.581 1.00 96.31 107 GLN A C 1
ATOM 841 O O . GLN A 1 107 ? -2.537 17.848 13.791 1.00 96.31 107 GLN A O 1
ATOM 846 N N . GLU A 1 108 ? -3.549 19.800 14.256 1.00 94.06 108 GLU A N 1
ATOM 847 C CA . GLU A 1 108 ? -3.996 20.046 12.890 1.00 94.06 108 GLU A CA 1
ATOM 848 C C . GLU A 1 108 ? -2.886 20.732 12.093 1.00 94.06 108 GLU A C 1
ATOM 850 O O . GLU A 1 108 ? -2.294 21.725 12.518 1.00 94.06 108 GLU A O 1
ATOM 855 N N . GLU A 1 109 ? -2.625 20.197 10.911 1.00 91.75 109 GLU A N 1
ATOM 856 C CA . GLU A 1 109 ? -1.675 20.697 9.936 1.00 91.75 109 GLU A CA 1
ATOM 857 C C . GLU A 1 109 ? -2.380 20.883 8.582 1.00 91.75 109 GLU A C 1
ATOM 859 O O . GLU A 1 109 ? -3.407 20.273 8.270 1.00 91.75 109 GLU A O 1
ATOM 864 N N . SER A 1 110 ? -1.812 21.732 7.732 1.00 86.31 110 SER A N 1
ATOM 865 C CA . SER A 1 110 ? -2.279 21.905 6.358 1.00 86.31 110 SER A CA 1
ATOM 866 C C . SER A 1 110 ? -1.093 21.853 5.415 1.00 86.31 110 SER A C 1
ATOM 868 O O . SER A 1 110 ? -0.125 22.602 5.563 1.00 86.31 110 SER A O 1
ATOM 870 N N . VAL A 1 111 ? -1.168 20.962 4.431 1.00 84.56 111 VAL A N 1
ATOM 871 C CA . VAL A 1 111 ? -0.166 20.848 3.376 1.00 84.56 111 VAL A CA 1
ATOM 872 C C . VAL A 1 111 ? -0.659 21.627 2.168 1.00 84.56 111 VAL A C 1
ATOM 874 O O . VAL A 1 111 ? -1.612 21.229 1.501 1.00 84.56 111 VAL A O 1
ATOM 877 N N . GLN A 1 112 ? 0.007 22.743 1.878 1.00 83.69 112 GLN A N 1
ATOM 878 C CA . GLN A 1 112 ? -0.265 23.535 0.682 1.00 83.69 112 GLN A CA 1
ATOM 879 C C . GLN A 1 112 ? 0.319 22.862 -0.569 1.00 83.69 112 GLN A C 1
ATOM 881 O O . GLN A 1 112 ? 1.517 22.527 -0.625 1.00 83.69 112 GLN A O 1
ATOM 886 N N . LEU A 1 113 ? -0.538 22.707 -1.579 1.00 81.19 113 LEU A N 1
ATOM 887 C CA . LEU A 1 113 ? -0.216 22.186 -2.901 1.00 81.19 113 LEU A CA 1
ATOM 888 C C . LEU A 1 113 ? -0.059 23.348 -3.886 1.00 81.19 113 LEU A C 1
ATOM 890 O O . LEU A 1 113 ? -1.004 24.088 -4.153 1.00 81.19 113 LEU A O 1
ATOM 894 N N . SER A 1 114 ? 1.136 23.483 -4.456 1.00 75.19 114 SER A N 1
ATOM 895 C CA . SER A 1 114 ? 1.470 24.573 -5.376 1.00 75.19 114 SER A CA 1
ATOM 896 C C . SER A 1 114 ? 2.399 24.074 -6.480 1.00 75.19 114 SER A C 1
ATOM 898 O O . SER A 1 114 ? 3.346 23.344 -6.184 1.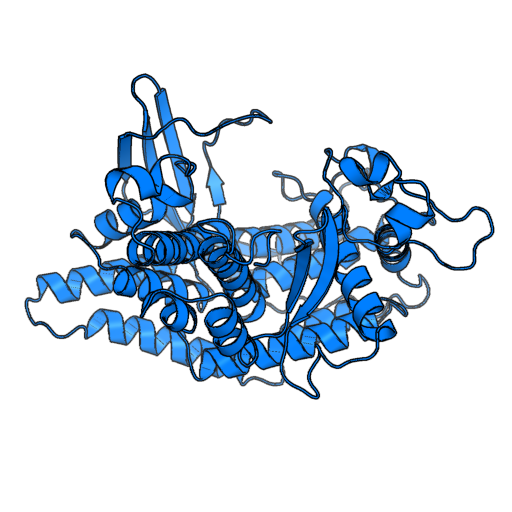00 75.19 114 SER A O 1
ATOM 900 N N . GLN A 1 115 ? 2.147 24.472 -7.733 1.00 66.38 115 GLN A N 1
ATOM 901 C CA . GLN A 1 115 ? 3.056 24.244 -8.876 1.00 66.38 115 GLN A CA 1
ATOM 902 C C . GLN A 1 115 ? 4.013 25.421 -9.102 1.00 66.38 115 GLN A C 1
ATOM 904 O O . GLN A 1 115 ? 5.024 25.290 -9.791 1.00 66.38 115 GLN A O 1
ATOM 909 N N . SER A 1 116 ? 3.720 26.583 -8.522 1.00 64.56 116 SER A N 1
ATOM 910 C CA . SER A 1 116 ? 4.595 27.751 -8.549 1.00 64.56 116 SER A CA 1
ATOM 911 C C . SER A 1 116 ? 4.381 28.614 -7.306 1.00 64.56 116 SER A C 1
ATOM 913 O O . SER A 1 116 ? 3.442 28.383 -6.547 1.00 64.56 116 SER A O 1
ATOM 915 N N . ALA A 1 117 ? 5.249 29.606 -7.090 1.00 62.38 117 ALA A N 1
ATOM 916 C CA . ALA A 1 117 ? 5.124 30.540 -5.967 1.00 62.38 117 ALA A CA 1
ATOM 917 C C . ALA A 1 117 ? 3.805 31.339 -5.988 1.00 62.38 117 ALA A C 1
ATOM 919 O O . ALA A 1 117 ? 3.371 31.819 -4.946 1.00 62.38 117 ALA A O 1
ATOM 920 N N . GLU A 1 118 ? 3.174 31.459 -7.158 1.00 62.09 118 GLU A N 1
ATOM 921 C CA . GLU A 1 118 ? 1.960 32.252 -7.375 1.00 62.09 118 GLU A CA 1
ATOM 922 C C . GLU A 1 118 ? 0.704 31.384 -7.568 1.00 62.09 118 GLU A C 1
ATOM 924 O O . GLU A 1 118 ? -0.404 31.912 -7.566 1.00 62.09 118 GLU A O 1
ATOM 929 N N . ASP A 1 119 ? 0.849 30.058 -7.694 1.00 69.69 119 ASP A N 1
ATOM 930 C CA . ASP A 1 119 ? -0.247 29.145 -8.035 1.00 69.69 119 ASP A CA 1
ATOM 931 C C . ASP A 1 119 ? -0.574 28.194 -6.873 1.00 69.69 119 ASP A C 1
ATOM 933 O O . ASP A 1 119 ? 0.133 27.209 -6.622 1.00 69.69 119 ASP A O 1
ATOM 937 N N . ASN A 1 120 ? -1.640 28.513 -6.131 1.00 70.44 120 ASN A N 1
ATOM 938 C CA . ASN A 1 120 ? -2.194 27.647 -5.092 1.00 70.44 120 ASN A CA 1
ATOM 939 C C . ASN A 1 120 ? -3.291 26.761 -5.683 1.00 70.44 120 ASN A C 1
ATOM 941 O O . ASN A 1 120 ? -4.372 27.236 -6.025 1.00 70.44 120 ASN A O 1
ATOM 945 N N . ILE A 1 121 ? -3.013 25.464 -5.750 1.00 75.12 121 ILE A N 1
ATOM 946 C CA . ILE A 1 121 ? -3.877 24.479 -6.406 1.00 75.12 121 ILE A CA 1
ATOM 947 C C . ILE A 1 121 ? -4.774 23.774 -5.381 1.00 75.12 121 ILE A C 1
ATOM 949 O O . ILE A 1 121 ? -5.778 23.159 -5.739 1.00 75.12 121 ILE A O 1
ATOM 953 N N . GLY A 1 122 ? -4.438 23.866 -4.092 1.00 80.12 122 GLY A N 1
ATOM 954 C CA . GLY A 1 122 ? -5.275 23.346 -3.022 1.00 80.12 122 GLY A CA 1
ATOM 955 C C . GLY A 1 122 ? -4.528 23.101 -1.719 1.00 80.12 122 GLY A C 1
ATOM 956 O O . GLY A 1 122 ? -3.331 23.356 -1.581 1.00 80.12 122 GLY A O 1
ATOM 957 N N . HIS A 1 123 ? -5.264 22.558 -0.754 1.00 84.12 123 HIS A N 1
ATOM 958 C CA . HIS A 1 123 ? -4.750 22.201 0.561 1.00 84.12 123 HIS A CA 1
ATOM 959 C C . HIS A 1 123 ? -5.189 20.788 0.928 1.00 84.12 123 HIS A C 1
ATOM 961 O O . HIS A 1 123 ? -6.338 20.412 0.706 1.00 84.12 123 HIS A O 1
ATOM 967 N N . ILE A 1 124 ? -4.285 20.026 1.538 1.00 85.31 124 ILE A N 1
ATOM 968 C CA . ILE A 1 124 ? -4.613 18.747 2.166 1.00 85.31 124 ILE A CA 1
ATOM 969 C C . ILE A 1 124 ? -4.586 18.964 3.670 1.00 85.31 124 ILE A C 1
ATOM 971 O O . ILE A 1 124 ? -3.549 19.338 4.222 1.00 85.31 124 ILE A O 1
ATOM 975 N N . LYS A 1 125 ? -5.718 18.716 4.331 1.00 91.81 125 LYS A N 1
ATOM 976 C CA . LYS A 1 125 ? -5.758 18.635 5.790 1.00 91.81 125 LYS A CA 1
ATOM 977 C 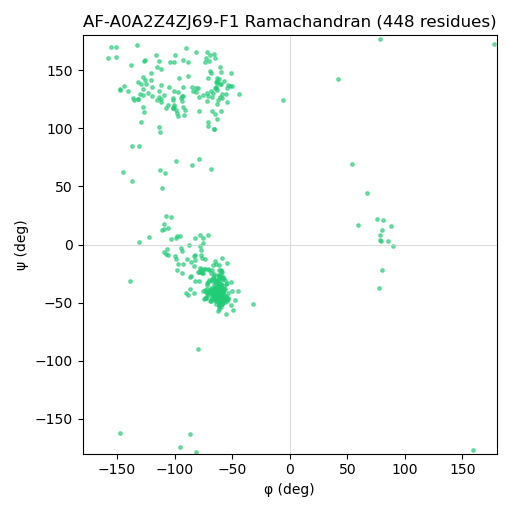C . LYS A 1 125 ? -4.993 17.403 6.245 1.00 91.81 125 LYS A C 1
ATOM 979 O O . LYS A 1 125 ? -5.248 16.300 5.757 1.00 91.81 125 LYS A O 1
ATOM 984 N N . VAL A 1 126 ? -4.055 17.612 7.157 1.00 93.81 126 VAL A N 1
ATOM 985 C CA . VAL A 1 126 ? -3.263 16.553 7.768 1.00 93.81 126 VAL A CA 1
ATOM 986 C C . VAL A 1 126 ? -3.358 16.709 9.275 1.00 93.81 126 VAL A C 1
ATOM 988 O O . VAL A 1 126 ? -3.401 17.815 9.792 1.00 93.81 126 VAL A O 1
ATOM 991 N N . SER A 1 127 ? -3.394 15.601 9.994 1.00 96.88 127 SER A N 1
ATOM 992 C CA . SER A 1 127 ? -3.428 15.602 11.448 1.00 96.88 127 SER A CA 1
ATOM 993 C C . SER A 1 127 ? -2.245 14.792 11.939 1.00 96.88 127 SER A C 1
ATOM 995 O O . SER A 1 127 ? -2.005 13.675 11.471 1.00 96.88 127 SER A O 1
ATOM 997 N N . ALA A 1 128 ? -1.505 15.366 12.873 1.00 97.75 128 ALA A N 1
ATOM 998 C CA . ALA A 1 128 ? -0.350 14.752 13.492 1.00 97.75 128 ALA A CA 1
ATOM 999 C C . ALA A 1 128 ? -0.643 14.444 14.961 1.00 97.75 128 ALA A C 1
ATOM 1001 O O . ALA A 1 128 ? -1.421 15.135 15.614 1.00 97.75 128 ALA A O 1
ATOM 1002 N N . ILE A 1 129 ? 0.000 13.418 15.503 1.00 98.19 129 ILE A N 1
ATOM 1003 C CA . ILE A 1 129 ? -0.050 13.112 16.929 1.00 98.19 129 ILE A CA 1
ATOM 1004 C C . ILE A 1 129 ? 1.369 12.863 17.452 1.00 98.19 129 ILE A C 1
ATOM 1006 O O . ILE A 1 129 ? 2.086 12.021 16.901 1.00 98.19 129 ILE A O 1
ATOM 1010 N N . PRO A 1 130 ? 1.805 13.581 18.502 1.00 98.19 130 PRO A N 1
ATOM 1011 C CA . PRO A 1 130 ? 3.030 13.245 19.212 1.00 98.19 130 PRO A CA 1
ATOM 1012 C C . PRO A 1 130 ? 2.894 11.877 19.884 1.00 98.19 130 PRO A C 1
ATOM 1014 O O . PRO A 1 130 ? 1.880 11.595 20.527 1.00 98.19 130 PRO A O 1
ATOM 1017 N N . ILE A 1 131 ? 3.914 11.035 19.762 1.00 97.94 131 ILE A N 1
ATOM 1018 C CA . ILE A 1 131 ? 3.963 9.702 20.362 1.00 97.94 131 ILE A CA 1
ATOM 1019 C C . ILE A 1 131 ? 5.252 9.578 21.162 1.00 97.94 131 ILE A C 1
ATOM 1021 O O . ILE A 1 131 ? 6.329 9.883 20.663 1.00 97.94 131 ILE A O 1
ATOM 1025 N N . THR A 1 132 ? 5.154 9.060 22.378 1.00 97.69 132 THR A N 1
ATOM 1026 C CA . THR A 1 132 ? 6.310 8.580 23.130 1.00 97.69 132 THR A CA 1
ATOM 1027 C C . THR A 1 132 ? 6.268 7.055 23.170 1.00 97.69 132 THR A C 1
ATOM 1029 O O . THR A 1 132 ? 5.344 6.473 23.739 1.00 97.69 132 THR A O 1
ATOM 1032 N N . ALA A 1 133 ? 7.280 6.407 22.595 1.00 96.62 133 ALA A N 1
ATOM 1033 C CA . ALA A 1 133 ? 7.469 4.960 22.663 1.00 96.62 133 ALA A CA 1
ATOM 1034 C C . ALA A 1 133 ? 8.546 4.634 23.702 1.00 96.62 133 ALA A C 1
ATOM 1036 O O . ALA A 1 133 ? 9.666 5.144 23.609 1.00 96.62 133 ALA A O 1
ATOM 1037 N N . LYS A 1 134 ? 8.228 3.790 24.689 1.00 96.31 134 LYS A N 1
ATOM 1038 C CA . LYS A 1 134 ? 9.184 3.380 25.728 1.00 96.31 134 LYS A CA 1
ATOM 1039 C C . LYS A 1 134 ? 9.520 1.898 25.630 1.00 96.31 134 LYS A C 1
ATOM 1041 O O . LYS A 1 134 ? 8.637 1.045 25.573 1.00 96.31 134 LYS A O 1
ATOM 1046 N N . SER A 1 135 ? 10.810 1.606 25.679 1.00 93.94 135 SER A N 1
ATOM 1047 C CA . SER A 1 135 ? 11.386 0.302 26.013 1.00 93.94 135 SER A CA 1
ATOM 1048 C C . SER A 1 135 ? 12.195 0.460 27.305 1.00 93.94 135 SER A C 1
ATOM 1050 O O . SER A 1 135 ? 12.502 1.590 27.670 1.00 93.94 135 SER A O 1
ATOM 1052 N N . ARG A 1 136 ? 12.530 -0.641 28.000 1.00 89.62 136 ARG A N 1
ATOM 1053 C CA . ARG A 1 136 ? 13.131 -0.662 29.358 1.00 89.62 136 ARG A CA 1
ATOM 1054 C C . ARG A 1 136 ? 14.048 0.529 29.672 1.00 89.62 136 ARG A C 1
ATOM 1056 O O . ARG A 1 136 ? 13.816 1.197 30.671 1.00 89.62 136 ARG A O 1
ATOM 1063 N N . ASP A 1 137 ? 15.005 0.808 28.785 1.00 89.75 137 ASP A N 1
ATOM 1064 C CA . ASP A 1 137 ? 16.004 1.873 28.953 1.00 89.75 137 ASP A CA 1
ATOM 1065 C C . ASP A 1 137 ? 16.004 2.906 27.808 1.00 89.75 137 ASP A C 1
ATOM 1067 O O . ASP A 1 137 ? 16.878 3.768 27.744 1.00 89.75 137 ASP A O 1
ATOM 1071 N N . LEU A 1 138 ? 15.048 2.824 26.875 1.00 93.12 138 LEU A N 1
ATOM 1072 C CA . LEU A 1 138 ? 15.003 3.666 25.677 1.00 93.12 138 LEU A CA 1
ATOM 1073 C C . LEU A 1 138 ? 13.672 4.401 25.574 1.00 93.12 138 LEU A C 1
ATOM 1075 O O . LEU A 1 138 ? 12.601 3.824 25.764 1.00 93.12 138 LEU A O 1
ATOM 1079 N N . LYS A 1 139 ? 13.744 5.675 25.198 1.00 94.06 139 LYS A N 1
ATOM 1080 C CA . LYS A 1 139 ? 12.584 6.518 24.930 1.00 94.06 139 LYS A CA 1
ATOM 1081 C C . LYS A 1 139 ? 12.736 7.141 23.550 1.00 94.06 139 LYS A C 1
ATOM 1083 O O . LYS A 1 139 ? 13.756 7.764 23.270 1.00 94.06 139 LYS A O 1
ATOM 1088 N N . PHE A 1 140 ? 11.705 7.002 22.728 1.00 95.06 140 PHE A N 1
ATOM 1089 C CA . PHE A 1 140 ? 11.618 7.640 21.420 1.00 95.06 140 PHE A CA 1
ATOM 1090 C C . PHE A 1 140 ? 10.462 8.630 21.437 1.00 95.06 140 PHE A C 1
ATOM 1092 O O . PHE A 1 140 ? 9.336 8.248 21.756 1.00 95.06 140 PHE A O 1
ATOM 1099 N N . ASP A 1 141 ? 10.748 9.884 21.103 1.00 96.75 141 ASP A N 1
ATOM 1100 C CA . ASP A 1 141 ? 9.736 10.916 20.899 1.00 96.75 141 ASP A CA 1
ATOM 1101 C C . ASP A 1 141 ? 9.534 11.086 19.389 1.00 96.75 141 ASP A C 1
ATOM 1103 O O . ASP A 1 141 ? 10.467 11.396 18.648 1.00 96.75 141 ASP A O 1
ATOM 1107 N N . LEU A 1 142 ? 8.316 10.805 18.941 1.00 96.88 142 LEU A N 1
ATOM 1108 C CA . LEU A 1 142 ? 7.938 10.652 17.543 1.00 96.88 142 LEU A CA 1
ATOM 1109 C C . LEU A 1 142 ? 6.771 11.584 17.217 1.00 96.88 142 LEU A C 1
ATOM 1111 O O . LEU A 1 142 ? 6.000 11.968 18.099 1.00 96.88 142 LEU A O 1
ATOM 1115 N N . VAL A 1 143 ? 6.585 11.887 15.936 1.00 97.69 143 VAL A N 1
ATOM 1116 C CA . VAL A 1 143 ? 5.378 12.563 15.441 1.00 97.69 143 VAL A CA 1
ATOM 1117 C C . VAL A 1 143 ? 4.802 11.738 14.305 1.00 97.69 143 VAL A C 1
ATOM 1119 O O . VAL A 1 143 ? 5.439 11.589 13.265 1.00 97.69 143 VAL A O 1
ATOM 1122 N N . LEU A 1 144 ? 3.609 11.183 14.512 1.00 98.06 144 LEU A N 1
ATOM 1123 C CA . LEU A 1 144 ? 2.928 10.343 13.531 1.00 98.06 144 LEU A CA 1
ATOM 1124 C C . LEU A 1 144 ? 1.854 11.139 12.797 1.00 98.06 144 LEU A C 1
ATOM 1126 O O . LEU A 1 144 ? 0.990 11.746 13.424 1.00 98.06 144 LEU A O 1
ATOM 1130 N N . ARG A 1 145 ? 1.855 11.035 11.470 1.00 97.88 145 ARG A N 1
ATOM 1131 C CA . ARG A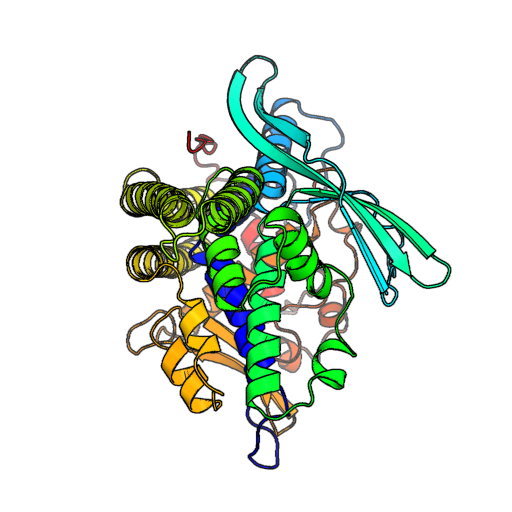 1 145 ? 0.760 11.434 10.581 1.00 97.88 145 ARG A CA 1
ATOM 1132 C C . ARG A 1 145 ? 0.192 10.158 9.960 1.00 97.88 145 ARG A C 1
ATOM 1134 O O . ARG A 1 145 ? 0.804 9.641 9.022 1.00 97.88 145 ARG A O 1
ATOM 1141 N N . PRO A 1 146 ? -0.904 9.589 10.498 1.00 98.00 146 PRO A N 1
ATOM 1142 C CA . PRO A 1 146 ? -1.426 8.312 10.020 1.00 98.00 146 PRO A CA 1
ATOM 1143 C C . PRO A 1 146 ? -1.828 8.394 8.544 1.00 98.00 146 PRO A C 1
ATOM 1145 O O . PRO A 1 146 ? -2.615 9.250 8.154 1.00 98.00 146 PRO A O 1
ATOM 1148 N N . GLY A 1 147 ? -1.310 7.487 7.723 1.00 97.94 147 GLY A N 1
ATOM 1149 C CA . GLY A 1 147 ? -1.669 7.374 6.311 1.00 97.94 147 GLY A CA 1
ATOM 1150 C C . GLY A 1 147 ? -1.607 5.926 5.844 1.00 97.94 147 GLY A C 1
ATOM 1151 O O . GLY A 1 147 ? -1.619 5.019 6.680 1.00 97.94 147 GLY A O 1
ATOM 1152 N N . LEU A 1 148 ? -1.541 5.710 4.527 1.00 98.31 148 LEU A N 1
ATOM 1153 C CA . LEU A 1 148 ? -1.521 4.373 3.925 1.00 98.31 148 LEU A CA 1
ATOM 1154 C C . LEU A 1 148 ? -0.528 3.422 4.599 1.00 98.31 148 LEU A C 1
ATOM 1156 O O . LEU A 1 148 ? -0.922 2.313 4.935 1.00 98.31 148 LEU A O 1
ATOM 1160 N N . ASP A 1 149 ? 0.714 3.848 4.833 1.00 97.50 149 ASP A N 1
ATOM 1161 C CA . ASP A 1 149 ? 1.773 2.961 5.325 1.00 97.50 149 ASP A CA 1
ATOM 1162 C C . ASP A 1 149 ? 1.465 2.472 6.751 1.00 97.50 149 ASP A C 1
ATOM 1164 O O . ASP A 1 149 ? 1.532 1.280 7.033 1.00 97.50 149 ASP A O 1
ATOM 1168 N N . PHE A 1 150 ? 1.045 3.372 7.646 1.00 98.44 150 PHE A N 1
ATOM 1169 C CA . PHE A 1 150 ? 0.721 3.017 9.031 1.00 98.44 150 PHE A CA 1
ATOM 1170 C C . PHE A 1 150 ? -0.612 2.265 9.152 1.00 98.44 150 PHE A C 1
ATOM 1172 O O . PHE A 1 150 ? -0.701 1.251 9.843 1.00 98.44 150 PHE A O 1
ATOM 1179 N N . ILE A 1 151 ? -1.661 2.762 8.489 1.00 98.69 151 ILE A N 1
ATOM 1180 C CA . ILE A 1 151 ? -3.015 2.207 8.600 1.00 98.69 151 ILE A CA 1
ATOM 1181 C C . ILE A 1 151 ? -3.101 0.857 7.885 1.00 98.69 151 ILE A C 1
ATOM 1183 O O . ILE A 1 151 ? -3.687 -0.075 8.431 1.00 98.69 151 ILE A O 1
ATOM 1187 N N . SER A 1 152 ? -2.516 0.728 6.689 1.00 98.31 152 SER A N 1
ATOM 1188 C CA . SER A 1 152 ? -2.543 -0.535 5.949 1.00 98.31 152 SER A CA 1
ATOM 1189 C C . SER A 1 152 ? -1.796 -1.632 6.693 1.00 98.31 152 SER A C 1
ATOM 1191 O O . SER A 1 152 ? -2.321 -2.739 6.756 1.00 98.31 152 SER A O 1
ATOM 1193 N N . GLU A 1 153 ? -0.621 -1.341 7.264 1.00 98.38 153 GLU A N 1
ATOM 1194 C CA . GLU A 1 153 ? 0.115 -2.334 8.057 1.00 98.38 153 GLU A CA 1
ATOM 1195 C C . GLU A 1 153 ? -0.667 -2.728 9.307 1.00 98.38 153 GLU A C 1
ATOM 1197 O O . GLU A 1 153 ? -0.788 -3.907 9.622 1.00 98.38 153 GLU A O 1
ATOM 1202 N N . GLY A 1 154 ? -1.257 -1.745 9.993 1.00 98.06 154 GLY A N 1
ATOM 1203 C CA . GLY A 1 154 ? -2.087 -1.981 11.166 1.00 98.06 154 GLY A CA 1
ATOM 1204 C C . GLY A 1 154 ? -3.253 -2.927 10.885 1.00 98.06 154 GLY A C 1
ATOM 1205 O O . GLY A 1 154 ? -3.425 -3.919 11.588 1.00 98.06 154 GLY A O 1
ATOM 1206 N N . VAL A 1 155 ? -4.012 -2.661 9.817 1.00 98.44 155 VAL A N 1
ATOM 1207 C CA . VAL A 1 155 ? -5.134 -3.507 9.382 1.00 98.44 155 VAL A CA 1
ATOM 1208 C C . VAL A 1 155 ? -4.650 -4.888 8.925 1.00 98.44 155 VAL A C 1
ATOM 1210 O O . VAL A 1 155 ? -5.224 -5.897 9.335 1.00 98.44 155 VAL A O 1
ATOM 1213 N N . ALA A 1 156 ? -3.599 -4.956 8.101 1.00 98.06 156 ALA A N 1
ATOM 1214 C CA . ALA A 1 156 ? -3.045 -6.219 7.612 1.00 98.06 156 ALA A CA 1
ATOM 1215 C C . ALA A 1 156 ? -2.559 -7.106 8.765 1.00 98.06 156 ALA A C 1
ATOM 1217 O O . ALA A 1 156 ? -2.877 -8.297 8.805 1.00 98.06 156 ALA A O 1
ATOM 1218 N N . TYR A 1 157 ? -1.870 -6.513 9.740 1.00 97.56 157 TYR A N 1
ATOM 1219 C CA . TYR A 1 157 ? -1.391 -7.207 10.923 1.00 97.56 157 TYR A CA 1
ATOM 1220 C C . TYR A 1 157 ? -2.524 -7.673 11.835 1.00 97.56 157 TYR A C 1
ATOM 1222 O O . TYR A 1 157 ? -2.502 -8.805 12.302 1.00 97.56 157 TYR A O 1
ATOM 1230 N N . ASP A 1 158 ? -3.541 -6.845 12.068 1.00 96.75 158 ASP A N 1
ATOM 1231 C CA . ASP A 1 158 ? -4.701 -7.225 12.877 1.00 96.75 158 ASP A CA 1
ATOM 1232 C C . ASP A 1 158 ? -5.417 -8.466 12.301 1.00 96.75 158 ASP A C 1
ATOM 1234 O O . ASP A 1 158 ? -5.804 -9.378 13.037 1.00 96.75 158 ASP A O 1
ATOM 1238 N N . ILE A 1 159 ? -5.539 -8.543 10.972 1.00 96.88 159 ILE A N 1
ATOM 1239 C CA . ILE A 1 159 ? -6.112 -9.699 10.268 1.00 96.88 159 ILE A CA 1
ATOM 1240 C C . ILE A 1 159 ? -5.169 -10.903 10.324 1.00 96.88 159 ILE A C 1
ATOM 1242 O O . ILE A 1 159 ? -5.608 -12.032 10.549 1.00 96.88 159 ILE A O 1
ATOM 1246 N N . GLU A 1 160 ? -3.872 -10.688 10.113 1.00 95.88 160 GLU A N 1
ATOM 1247 C CA . GLU A 1 160 ? -2.860 -11.735 10.207 1.00 95.88 160 GLU A CA 1
ATOM 1248 C C . GLU A 1 160 ? -2.845 -12.371 11.601 1.00 95.88 160 GLU A C 1
ATOM 1250 O O . GLU A 1 160 ? -2.883 -13.598 11.734 1.00 95.88 160 GLU A O 1
ATOM 1255 N N . ARG A 1 161 ? -2.823 -11.531 12.638 1.00 94.75 161 ARG A N 1
ATOM 1256 C CA . ARG A 1 161 ? -2.865 -11.912 14.046 1.00 94.75 161 ARG A CA 1
ATOM 1257 C C . ARG A 1 161 ? -4.112 -12.732 14.347 1.00 94.75 161 ARG A C 1
ATOM 1259 O O . ARG A 1 161 ? -4.018 -13.757 15.019 1.00 94.75 161 ARG A O 1
ATOM 1266 N N . GLU A 1 162 ? -5.260 -12.339 13.801 1.00 95.50 162 GLU A N 1
ATOM 1267 C CA . GLU A 1 162 ? -6.499 -13.103 13.938 1.00 95.50 162 GLU A CA 1
ATOM 1268 C C . GLU A 1 162 ? -6.433 -14.458 13.222 1.00 95.50 162 GLU A C 1
ATOM 1270 O O . GLU A 1 162 ? -6.821 -15.472 13.797 1.00 95.50 162 GLU A O 1
ATOM 1275 N N . GLN A 1 163 ? -5.879 -14.528 12.008 1.00 94.50 163 GLN A N 1
ATOM 1276 C CA . GLN A 1 163 ? -5.679 -15.803 11.308 1.00 94.50 163 GLN A CA 1
ATOM 1277 C C . GLN A 1 163 ? -4.754 -16.752 12.076 1.00 94.50 163 GLN A C 1
ATOM 1279 O O . GLN A 1 163 ? -5.018 -17.956 12.121 1.00 94.50 163 GLN A O 1
ATOM 1284 N N . ARG A 1 164 ? -3.698 -16.218 12.701 1.00 93.00 164 ARG A N 1
ATOM 1285 C CA . ARG A 1 164 ? -2.787 -16.956 13.590 1.00 93.00 164 ARG A CA 1
ATOM 1286 C C . ARG A 1 164 ? -3.514 -17.467 14.838 1.00 93.00 164 ARG A C 1
ATOM 1288 O O . ARG A 1 164 ? -3.410 -18.650 15.154 1.00 93.00 164 ARG A O 1
ATOM 1295 N N . ARG A 1 165 ? -4.310 -16.617 15.495 1.00 93.62 165 ARG A N 1
ATOM 1296 C CA . ARG A 1 165 ? -5.131 -16.988 16.661 1.00 93.62 165 ARG A CA 1
ATOM 1297 C C . ARG A 1 165 ? -6.138 -18.087 16.315 1.00 93.62 165 ARG A C 1
ATOM 1299 O O . ARG A 1 165 ? -6.240 -19.084 17.022 1.00 93.62 165 ARG A O 1
ATOM 1306 N N . LEU A 1 166 ? -6.852 -17.941 15.198 1.00 92.12 166 LEU A N 1
ATOM 1307 C CA . LEU A 1 166 ? -7.819 -18.929 14.707 1.00 92.12 166 LEU A CA 1
ATOM 1308 C C . LEU A 1 166 ? -7.153 -20.241 14.253 1.00 92.12 166 LEU A C 1
ATOM 1310 O O . LEU A 1 166 ? -7.812 -21.277 14.246 1.00 92.12 166 LEU A O 1
ATOM 1314 N N . ALA A 1 167 ? -5.859 -20.215 13.917 1.00 89.19 167 ALA A N 1
ATOM 1315 C CA . ALA A 1 167 ? -5.050 -21.407 13.657 1.00 89.19 167 ALA A CA 1
ATOM 1316 C C . ALA A 1 167 ? -4.593 -22.132 14.941 1.00 89.19 167 ALA A C 1
ATOM 1318 O O . ALA A 1 167 ? -3.910 -23.150 14.848 1.00 89.19 167 ALA A O 1
ATOM 1319 N N . GLY A 1 168 ? -4.940 -21.613 16.125 1.00 89.56 168 GLY A N 1
ATOM 1320 C CA . GLY A 1 168 ? -4.579 -22.195 17.418 1.00 89.56 168 GLY A CA 1
ATOM 1321 C C . GLY A 1 168 ? -3.227 -21.742 17.970 1.00 89.56 168 GLY A C 1
ATOM 1322 O O . GLY A 1 168 ? -2.711 -22.398 18.868 1.00 89.56 168 GLY A O 1
ATOM 1323 N N . ILE A 1 169 ? -2.636 -20.657 17.452 1.00 90.50 169 ILE A N 1
ATOM 1324 C CA . ILE A 1 169 ? -1.448 -20.052 18.074 1.00 90.50 169 ILE A CA 1
ATOM 1325 C C . ILE A 1 169 ? -1.871 -19.353 19.368 1.00 90.50 169 ILE A C 1
ATOM 1327 O O . ILE A 1 169 ? -2.815 -18.559 19.371 1.00 90.50 169 ILE A O 1
ATOM 1331 N N . ASP A 1 170 ? -1.148 -19.637 20.449 1.00 90.81 170 ASP A N 1
ATOM 1332 C CA . ASP A 1 170 ? -1.415 -19.068 21.764 1.00 90.81 170 ASP A CA 1
ATOM 1333 C C . ASP A 1 170 ? -1.288 -17.539 21.779 1.00 90.81 170 ASP A C 1
ATOM 1335 O O . ASP A 1 170 ? -0.370 -16.961 21.195 1.00 90.81 170 ASP A O 1
ATOM 1339 N N . GLU A 1 171 ? -2.169 -16.882 22.541 1.00 89.50 171 GLU A N 1
ATOM 1340 C CA . GLU A 1 171 ? -2.263 -15.417 22.623 1.00 89.50 171 GLU A CA 1
ATOM 1341 C C . GLU A 1 171 ? -0.933 -14.746 23.012 1.00 89.50 171 GLU A C 1
ATOM 1343 O O . GLU A 1 171 ? -0.621 -13.662 22.526 1.00 89.50 171 GLU A O 1
ATOM 1348 N N . TRP A 1 172 ? -0.129 -15.397 23.861 1.00 87.38 172 TRP A N 1
ATOM 1349 C CA . TRP A 1 172 ? 1.156 -14.869 24.331 1.00 87.38 172 TRP A CA 1
ATOM 1350 C C . TRP A 1 172 ? 2.260 -14.907 23.260 1.00 87.38 172 TRP A C 1
ATOM 1352 O O . TRP A 1 172 ? 3.224 -14.149 23.367 1.00 87.38 172 TRP A O 1
ATOM 1362 N N . SER A 1 173 ? 2.116 -15.747 22.229 1.00 90.75 173 SER A N 1
ATOM 1363 C CA . SER A 1 173 ? 3.096 -15.921 21.146 1.00 90.75 173 SER A CA 1
ATOM 1364 C C . SER A 1 173 ? 2.747 -15.139 19.878 1.00 90.75 173 SER A C 1
ATOM 1366 O O . SER A 1 173 ? 3.586 -15.024 18.985 1.00 90.75 173 SER A O 1
ATOM 1368 N N . LEU A 1 174 ? 1.525 -14.600 19.769 1.00 90.75 174 LEU A N 1
ATOM 1369 C CA . LEU A 1 174 ? 1.046 -13.927 18.551 1.00 90.75 174 LEU A CA 1
ATOM 1370 C C . LEU A 1 174 ? 1.951 -12.764 18.114 1.00 90.75 174 LEU A C 1
ATOM 1372 O O . LEU A 1 174 ? 2.177 -12.572 16.915 1.00 90.75 174 LEU A O 1
ATOM 1376 N N . ASP A 1 175 ? 2.511 -12.053 19.095 1.00 92.69 175 ASP A N 1
ATOM 1377 C CA . ASP A 1 175 ? 3.228 -10.794 18.892 1.00 92.69 175 ASP A CA 1
ATOM 1378 C C . ASP A 1 175 ? 4.760 -10.945 19.045 1.00 92.69 175 ASP A C 1
ATOM 1380 O O . ASP A 1 175 ? 5.495 -9.991 18.806 1.00 92.69 175 ASP A O 1
ATOM 1384 N N . GLU A 1 176 ? 5.273 -12.131 19.410 1.00 87.88 176 GLU A N 1
ATOM 1385 C CA . GLU A 1 176 ? 6.665 -12.333 19.870 1.00 87.88 176 GLU A CA 1
ATOM 1386 C C . GLU A 1 176 ? 7.736 -11.910 18.849 1.00 87.88 176 GLU A C 1
ATOM 1388 O O . GLU A 1 176 ? 8.736 -11.301 19.225 1.00 87.88 176 GLU A O 1
ATOM 1393 N N . ASN A 1 177 ? 7.495 -12.172 17.562 1.00 85.94 177 ASN A N 1
ATOM 1394 C CA . ASN A 1 177 ? 8.413 -11.847 16.461 1.00 85.94 177 ASN A CA 1
ATOM 1395 C C . ASN A 1 177 ? 7.951 -10.646 15.624 1.00 85.94 177 ASN A C 1
ATOM 1397 O O . ASN A 1 177 ? 8.420 -10.452 14.503 1.00 85.94 177 ASN A O 1
ATOM 1401 N N . THR A 1 178 ? 6.992 -9.871 16.128 1.00 90.88 178 THR A N 1
ATOM 1402 C CA . THR A 1 178 ? 6.433 -8.738 15.387 1.00 90.88 178 THR A CA 1
ATOM 1403 C C . THR A 1 178 ? 7.187 -7.456 15.755 1.00 90.88 178 THR A C 1
ATOM 1405 O O . THR A 1 178 ? 7.296 -7.150 16.946 1.00 90.88 178 THR A O 1
ATOM 1408 N N . PRO A 1 179 ? 7.692 -6.675 14.780 1.00 91.81 179 PRO A N 1
ATOM 1409 C CA . PRO A 1 179 ? 8.287 -5.373 15.062 1.00 91.81 179 PRO A CA 1
ATOM 1410 C C . PRO A 1 179 ? 7.304 -4.445 15.785 1.00 91.81 179 PRO A C 1
ATOM 1412 O O . PRO A 1 179 ? 6.124 -4.384 15.448 1.00 91.81 179 PRO A O 1
ATOM 1415 N N . SER A 1 180 ? 7.789 -3.668 16.755 1.00 93.75 180 SER A N 1
ATOM 1416 C CA . SER A 1 180 ? 6.916 -2.799 17.558 1.00 93.75 180 SER A CA 1
ATOM 1417 C C . SER A 1 180 ? 6.182 -1.739 16.728 1.00 93.75 180 SER A C 1
ATOM 1419 O O . SER A 1 180 ? 5.030 -1.422 17.015 1.00 93.75 180 SER A O 1
ATOM 1421 N N . TYR A 1 181 ? 6.827 -1.196 15.695 1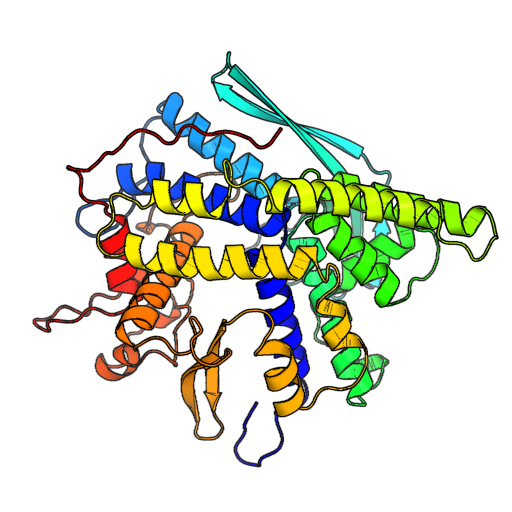.00 93.88 181 TYR A N 1
ATOM 1422 C CA . TYR A 1 181 ? 6.229 -0.220 14.789 1.00 93.88 181 TYR A CA 1
ATOM 1423 C C . TYR A 1 181 ? 6.362 -0.685 13.331 1.00 93.88 181 TYR A C 1
ATOM 1425 O O . TYR A 1 181 ? 7.420 -1.204 12.965 1.00 93.88 181 TYR A O 1
ATOM 1433 N N . PRO A 1 182 ? 5.335 -0.459 12.492 1.00 93.06 182 PRO A N 1
ATOM 1434 C CA . PRO A 1 182 ? 4.034 0.135 12.841 1.00 93.06 182 PRO A CA 1
ATOM 1435 C C . PRO A 1 182 ? 3.026 -0.872 13.437 1.00 93.06 182 PRO A C 1
ATOM 1437 O O . PRO A 1 182 ? 2.044 -0.450 14.046 1.00 93.06 182 PRO A O 1
ATOM 1440 N N . TYR A 1 183 ? 3.297 -2.178 13.338 1.00 94.12 183 TYR A N 1
ATOM 1441 C CA . TYR A 1 183 ? 2.393 -3.285 13.687 1.00 94.12 183 TYR A CA 1
ATOM 1442 C C . TYR A 1 183 ? 1.730 -3.168 15.067 1.00 94.12 183 TYR A C 1
ATOM 1444 O O . TYR A 1 183 ? 0.504 -3.172 15.179 1.00 94.12 183 TYR A O 1
ATOM 1452 N N . LEU A 1 184 ? 2.530 -3.040 16.131 1.00 95.69 184 LEU A N 1
ATOM 1453 C CA . LEU A 1 184 ? 2.030 -3.057 17.512 1.00 95.69 184 LEU A CA 1
ATOM 1454 C C . LEU A 1 184 ? 1.611 -1.668 18.018 1.00 95.69 184 LEU A C 1
ATOM 1456 O O . LEU A 1 184 ? 1.146 -1.548 19.150 1.00 95.69 184 LEU A O 1
ATOM 1460 N N . ALA A 1 185 ? 1.749 -0.623 17.197 1.00 97.06 185 ALA A N 1
ATOM 1461 C CA . ALA A 1 185 ? 1.370 0.749 17.538 1.00 97.06 185 ALA A CA 1
ATOM 1462 C C . ALA A 1 185 ? -0.059 1.109 17.088 1.00 97.06 185 ALA A C 1
ATOM 1464 O O . ALA A 1 185 ? -0.689 1.986 17.683 1.00 97.06 185 ALA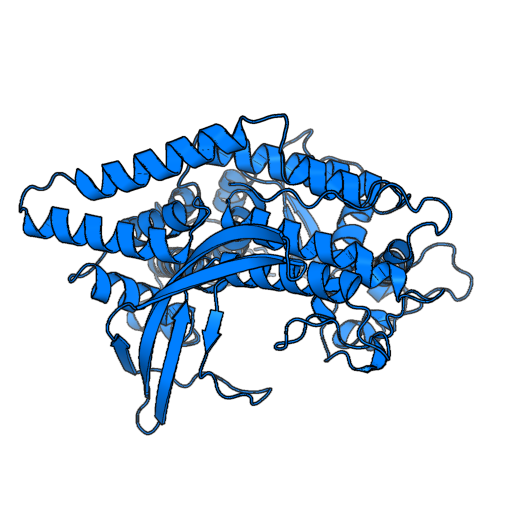 A O 1
ATOM 1465 N N . TYR A 1 186 ? -0.593 0.422 16.071 1.00 98.12 186 TYR A N 1
ATOM 1466 C CA . TYR A 1 186 ? -1.898 0.725 15.471 1.00 98.12 186 TYR A CA 1
ATOM 1467 C C . TYR A 1 186 ? -3.069 0.597 16.452 1.00 98.12 186 TYR A C 1
ATOM 1469 O O . TYR A 1 186 ? -3.814 1.554 16.678 1.00 98.12 186 TYR A O 1
ATOM 1477 N N . ARG A 1 187 ? -3.211 -0.572 17.086 1.00 97.44 187 ARG A N 1
ATOM 1478 C CA . ARG A 1 187 ? -4.280 -0.819 18.059 1.00 97.44 187 ARG A CA 1
ATOM 1479 C C . ARG A 1 187 ? -4.208 0.131 19.266 1.00 97.44 187 ARG A C 1
ATOM 1481 O O . ARG A 1 187 ? -5.242 0.727 19.565 1.00 97.44 187 ARG A O 1
ATOM 1488 N N . PRO A 1 188 ? -3.053 0.317 19.941 1.00 97.88 188 PRO A N 1
ATOM 1489 C CA . PRO A 1 188 ? -2.947 1.273 21.043 1.00 97.88 188 PRO A CA 1
ATOM 1490 C C . PRO A 1 188 ? -3.332 2.704 20.661 1.00 97.88 188 PRO A C 1
ATOM 1492 O O . PRO A 1 188 ? -3.988 3.372 21.456 1.00 97.88 188 PRO A O 1
ATOM 1495 N N . LEU A 1 189 ? -2.984 3.162 19.451 1.00 98.50 189 LEU A N 1
ATOM 1496 C CA . LEU A 1 189 ? -3.383 4.490 18.981 1.00 98.50 189 LEU A CA 1
ATOM 1497 C C . LEU A 1 189 ? -4.906 4.609 18.876 1.00 98.50 189 LEU A C 1
ATOM 1499 O O . LEU A 1 189 ? -5.483 5.564 19.392 1.00 98.50 189 LEU A O 1
ATOM 1503 N N . ILE A 1 190 ? -5.565 3.633 18.243 1.00 98.38 190 ILE A N 1
ATOM 1504 C CA . ILE A 1 190 ? -7.028 3.640 18.132 1.00 98.38 190 ILE A CA 1
ATOM 1505 C C . ILE A 1 190 ? -7.660 3.606 19.523 1.00 98.38 190 ILE A C 1
ATOM 1507 O O . ILE A 1 190 ? -8.509 4.442 19.815 1.00 98.38 190 ILE A O 1
ATOM 1511 N N . GLU A 1 191 ? -7.239 2.681 20.392 1.00 98.06 191 GLU A N 1
ATOM 1512 C CA . GLU A 1 191 ? -7.782 2.549 21.752 1.00 98.06 191 GLU A CA 1
ATOM 1513 C C . GLU A 1 191 ? -7.582 3.829 22.583 1.00 98.06 191 GLU A C 1
ATOM 1515 O O . GLU A 1 191 ? -8.472 4.211 23.346 1.00 98.06 191 GLU A O 1
ATOM 1520 N N . HIS A 1 192 ? -6.470 4.545 22.385 1.00 97.81 192 HIS A N 1
ATOM 1521 C CA . HIS A 1 192 ? -6.254 5.863 22.977 1.00 97.81 192 HIS A CA 1
ATOM 1522 C C . HIS A 1 192 ? -7.262 6.901 22.462 1.00 97.81 192 HIS A C 1
ATOM 1524 O O . HIS A 1 192 ? -7.914 7.576 23.261 1.00 97.81 192 HIS A O 1
ATOM 1530 N N . CYS A 1 193 ? -7.424 7.022 21.141 1.00 97.69 193 CYS A N 1
ATOM 1531 C CA . CYS A 1 193 ? -8.318 8.015 20.542 1.00 97.69 193 CYS A CA 1
ATOM 1532 C C . CYS A 1 193 ? -9.797 7.736 20.854 1.00 97.69 193 CYS A C 1
ATOM 1534 O O . CYS A 1 193 ? -10.542 8.671 21.161 1.00 97.69 193 CYS A O 1
ATOM 1536 N N . VAL A 1 194 ? -10.220 6.466 20.822 1.00 96.25 194 VAL A N 1
ATOM 1537 C CA . VAL A 1 194 ? -11.600 6.068 21.149 1.00 96.25 194 VAL A CA 1
ATOM 1538 C C . VAL A 1 194 ? -11.870 6.088 22.660 1.00 96.25 194 VAL A C 1
ATOM 1540 O O . VAL A 1 194 ? -13.006 6.276 23.088 1.00 96.25 194 VAL A O 1
ATOM 1543 N N . GLY A 1 195 ? -10.831 5.945 23.491 1.00 95.56 195 GLY A N 1
ATOM 1544 C CA . GLY A 1 195 ? -10.921 5.952 24.954 1.00 95.56 195 GLY A CA 1
ATOM 1545 C C . GLY A 1 195 ? -11.371 4.628 25.586 1.00 95.56 195 GLY A C 1
ATOM 1546 O O . GLY A 1 195 ? -11.703 4.606 26.770 1.00 95.56 195 GLY A O 1
ATOM 1547 N N . HIS A 1 196 ? -11.405 3.530 24.828 1.00 93.50 196 HIS A N 1
ATOM 1548 C CA . HIS A 1 196 ? -11.738 2.190 25.317 1.00 93.50 196 HIS A CA 1
ATOM 1549 C C . HIS A 1 196 ? -11.127 1.093 24.431 1.00 93.50 196 HIS A C 1
ATOM 1551 O O . HIS A 1 196 ? -10.626 1.354 23.340 1.00 93.50 196 HIS A O 1
ATOM 1557 N N . LYS A 1 197 ? -11.190 -0.165 24.889 1.00 95.44 197 LYS A N 1
ATOM 1558 C CA . LYS A 1 197 ? -10.748 -1.320 24.092 1.00 95.44 197 LYS A CA 1
ATOM 1559 C C . LYS A 1 197 ? -11.593 -1.469 22.828 1.00 95.44 197 LYS A C 1
ATOM 1561 O O . LYS A 1 197 ? -12.807 -1.269 22.879 1.00 95.44 197 LYS A O 1
ATOM 1566 N N . THR A 1 198 ? -10.959 -1.874 21.732 1.00 95.44 198 THR A N 1
ATOM 1567 C CA . THR A 1 198 ? -11.623 -2.086 20.437 1.00 95.44 198 THR A CA 1
ATOM 1568 C C . THR A 1 198 ? -11.591 -3.547 20.012 1.00 95.44 198 THR A C 1
ATOM 1570 O O . THR A 1 198 ? -10.683 -4.309 20.367 1.00 95.44 198 THR A O 1
ATOM 1573 N N . THR A 1 199 ? -12.583 -3.951 19.225 1.00 95.06 199 THR A N 1
ATOM 1574 C CA . THR A 1 199 ? -12.573 -5.231 18.516 1.00 95.06 199 THR A CA 1
ATOM 1575 C C . THR A 1 199 ? -11.748 -5.131 17.233 1.00 95.06 199 THR A C 1
ATOM 1577 O O . THR A 1 199 ? -11.431 -4.040 16.760 1.00 95.06 199 THR A O 1
ATOM 1580 N N . LEU A 1 200 ? -11.403 -6.282 16.651 1.00 95.06 200 LEU A N 1
ATOM 1581 C CA . LEU A 1 200 ? -10.787 -6.350 15.325 1.00 95.06 200 LEU A CA 1
ATOM 1582 C C . LEU A 1 200 ? -11.617 -5.599 14.275 1.00 95.06 200 LEU A C 1
ATOM 1584 O O . LEU A 1 200 ? -11.073 -4.810 13.511 1.00 95.06 200 LEU A O 1
ATOM 1588 N N . LEU A 1 201 ? -12.936 -5.819 14.257 1.00 94.31 201 LEU A N 1
ATOM 1589 C CA . LEU A 1 201 ? -13.814 -5.212 13.257 1.00 94.31 201 LEU A CA 1
ATOM 1590 C C . LEU A 1 201 ? -13.879 -3.692 13.394 1.00 94.31 201 LEU A C 1
ATOM 1592 O O . LEU A 1 201 ? -13.873 -3.009 12.375 1.00 94.31 201 LEU A O 1
ATOM 1596 N N . ASP A 1 202 ? -13.868 -3.159 14.617 1.00 95.25 202 ASP A N 1
ATOM 1597 C CA . ASP A 1 202 ? -13.830 -1.708 14.829 1.00 95.25 202 ASP A CA 1
ATOM 1598 C C . ASP A 1 202 ? -12.591 -1.092 14.171 1.00 95.25 202 ASP A C 1
ATOM 1600 O O . ASP A 1 202 ? -12.683 -0.099 13.448 1.00 95.25 202 ASP A O 1
ATOM 1604 N N . ARG A 1 203 ? -11.426 -1.718 14.380 1.00 97.19 203 ARG A N 1
ATOM 1605 C CA . ARG A 1 203 ? -10.155 -1.246 13.825 1.00 97.19 203 ARG A CA 1
ATOM 1606 C C . ARG A 1 203 ? -10.127 -1.351 12.306 1.00 97.19 203 ARG A C 1
ATOM 1608 O O . ARG A 1 203 ? -9.740 -0.388 11.650 1.00 97.19 203 ARG A O 1
ATOM 1615 N N . VAL A 1 204 ? -10.614 -2.458 11.738 1.00 97.25 204 VAL A N 1
ATOM 1616 C CA . VAL A 1 204 ? -10.708 -2.610 10.277 1.00 97.25 204 VAL A CA 1
ATOM 1617 C C . VAL A 1 204 ? -11.665 -1.578 9.670 1.00 97.25 204 VAL A C 1
ATOM 1619 O O . VAL A 1 204 ? -11.325 -0.975 8.657 1.00 97.25 204 VAL A O 1
ATOM 1622 N N . ILE A 1 205 ? -12.819 -1.307 10.292 1.00 96.69 205 ILE A N 1
ATOM 1623 C CA . ILE A 1 205 ? -13.766 -0.284 9.818 1.00 96.69 205 ILE A CA 1
ATOM 1624 C C . ILE A 1 205 ? -13.118 1.103 9.821 1.00 96.69 205 ILE A C 1
ATOM 1626 O O . ILE A 1 205 ? -13.187 1.797 8.805 1.00 96.69 205 ILE A O 1
ATOM 1630 N N . ILE A 1 206 ? -12.477 1.495 10.928 1.00 97.94 206 ILE A N 1
ATOM 1631 C CA . ILE A 1 206 ? -11.804 2.796 11.059 1.00 97.94 206 ILE A CA 1
ATOM 1632 C C . ILE A 1 206 ? -10.685 2.924 10.022 1.00 97.94 206 ILE A C 1
ATOM 1634 O O . ILE A 1 206 ? -10.642 3.903 9.278 1.00 97.94 206 ILE A O 1
ATOM 1638 N N . GLY A 1 207 ? -9.797 1.929 9.939 1.00 98.19 207 GLY A N 1
ATOM 1639 C CA . GLY A 1 207 ? -8.670 1.944 9.012 1.00 98.19 207 GLY A CA 1
ATOM 1640 C C . GLY A 1 207 ? -9.115 2.009 7.557 1.00 98.19 207 GLY A C 1
ATOM 1641 O O . GLY A 1 207 ? -8.719 2.913 6.823 1.00 98.19 207 GLY A O 1
ATOM 1642 N N . ASN A 1 208 ? -9.998 1.102 7.149 1.00 98.00 208 ASN A N 1
ATOM 1643 C CA . ASN A 1 208 ? -10.472 1.050 5.774 1.00 98.00 208 ASN A CA 1
ATOM 1644 C C . ASN A 1 208 ? -11.229 2.315 5.382 1.00 98.00 208 ASN A C 1
ATOM 1646 O O . ASN A 1 208 ? -10.975 2.848 4.308 1.00 98.00 208 ASN A O 1
ATOM 1650 N N . ALA A 1 209 ? -12.136 2.817 6.228 1.00 98.19 209 ALA A N 1
ATOM 1651 C CA . ALA A 1 209 ? -12.865 4.045 5.926 1.00 98.19 209 ALA A CA 1
ATOM 1652 C C . ALA A 1 209 ? -11.910 5.242 5.788 1.00 98.19 209 ALA A C 1
ATOM 1654 O O . ALA A 1 209 ? -12.053 6.009 4.839 1.00 98.19 209 ALA A O 1
ATOM 1655 N N . ALA A 1 210 ? -10.893 5.361 6.648 1.00 98.38 210 ALA A N 1
ATOM 1656 C CA . ALA A 1 210 ? -9.881 6.411 6.529 1.00 98.38 210 ALA A CA 1
ATOM 1657 C C . ALA A 1 210 ? -9.126 6.351 5.188 1.00 98.38 210 ALA A C 1
ATOM 1659 O O . ALA A 1 210 ? -8.953 7.379 4.535 1.00 98.38 210 ALA A O 1
ATOM 1660 N N . LEU A 1 211 ? -8.742 5.155 4.722 1.00 98.38 211 LEU A N 1
ATOM 1661 C CA . LEU A 1 211 ? -8.040 4.976 3.441 1.00 98.38 211 LEU A CA 1
ATOM 1662 C C . LEU A 1 211 ? -8.896 5.326 2.208 1.00 98.38 211 LEU A C 1
ATOM 1664 O O . LEU A 1 211 ? -8.356 5.536 1.118 1.00 98.38 211 LEU A O 1
ATOM 1668 N N . LEU A 1 212 ? -10.223 5.392 2.350 1.00 96.88 212 LEU A N 1
ATOM 1669 C CA . LEU A 1 212 ? -11.137 5.813 1.282 1.00 96.88 212 LEU A CA 1
ATOM 1670 C C . LEU A 1 212 ? -11.277 7.341 1.174 1.00 96.88 212 LEU A C 1
ATOM 1672 O O . LEU A 1 212 ? -11.828 7.818 0.181 1.00 96.88 212 LEU A O 1
ATOM 1676 N N . SER A 1 213 ? -10.745 8.102 2.132 1.00 94.69 213 SER A N 1
ATOM 1677 C CA . SER A 1 213 ? -10.741 9.570 2.134 1.00 94.69 213 SER A CA 1
ATOM 1678 C C . SER A 1 213 ? -9.522 10.161 1.412 1.00 94.69 213 SER A C 1
ATOM 1680 O O . SER A 1 213 ? -8.472 9.527 1.312 1.00 94.69 213 SER A O 1
ATOM 1682 N N . HIS A 1 214 ? -9.645 11.407 0.942 1.00 89.81 214 HIS A N 1
ATOM 1683 C CA . HIS A 1 214 ? -8.513 12.226 0.479 1.00 89.81 214 HIS A CA 1
ATOM 1684 C C . HIS A 1 214 ? -7.696 12.836 1.627 1.00 89.81 214 HIS A C 1
ATOM 1686 O O . HIS A 1 214 ? -6.546 13.226 1.425 1.00 89.81 214 HIS A O 1
ATOM 1692 N N . HIS A 1 215 ? -8.281 12.927 2.821 1.00 93.62 215 HIS A N 1
ATOM 1693 C CA . HIS A 1 215 ? -7.664 13.489 4.022 1.00 93.62 215 HIS A CA 1
ATOM 1694 C C . HIS A 1 215 ? -7.454 12.374 5.048 1.00 93.62 215 HIS A C 1
ATOM 1696 O O . HIS A 1 215 ? -8.077 12.353 6.106 1.00 93.62 215 HIS A O 1
ATOM 1702 N N . VAL A 1 216 ? -6.606 11.405 4.693 1.00 96.56 216 VAL A N 1
ATOM 1703 C CA . VAL A 1 216 ? -6.493 10.107 5.382 1.00 96.56 216 VAL A CA 1
ATOM 1704 C C . VAL A 1 216 ? -6.313 10.253 6.896 1.00 96.56 216 VAL A C 1
ATOM 1706 O O . VAL A 1 216 ? -7.082 9.671 7.659 1.00 96.56 216 VAL A O 1
ATOM 1709 N N . SER A 1 217 ? -5.340 11.056 7.340 1.00 97.56 217 SER A N 1
ATOM 1710 C CA . SER A 1 217 ? -5.057 11.256 8.767 1.00 97.56 217 SER A CA 1
ATOM 1711 C C . SER A 1 217 ? -6.202 11.948 9.509 1.00 97.56 217 SER A C 1
ATOM 1713 O O . SER A 1 217 ? -6.522 11.571 10.630 1.00 97.56 217 SER A O 1
ATOM 1715 N N . ASP A 1 218 ? -6.815 12.957 8.885 1.00 96.62 218 ASP A N 1
ATOM 1716 C CA . ASP A 1 218 ? -7.890 13.756 9.486 1.00 96.62 218 ASP A CA 1
ATOM 1717 C C . ASP A 1 218 ? -9.146 12.896 9.662 1.00 96.62 218 ASP A C 1
ATOM 1719 O O . ASP A 1 218 ? -9.671 12.749 10.766 1.00 96.62 218 ASP A O 1
ATOM 1723 N N . THR A 1 219 ? -9.538 12.187 8.599 1.00 97.75 219 THR A N 1
ATOM 1724 C CA . THR A 1 219 ? -10.650 11.233 8.637 1.00 97.75 219 THR A CA 1
ATOM 1725 C C . THR A 1 219 ? -10.390 10.085 9.619 1.00 97.75 219 THR A C 1
ATOM 1727 O O . THR A 1 219 ? -11.321 9.652 10.294 1.00 97.75 219 THR A O 1
ATOM 1730 N N . PHE A 1 220 ? -9.148 9.604 9.760 1.00 98.62 220 PHE A N 1
ATOM 1731 C CA . PHE A 1 220 ? -8.799 8.583 10.757 1.00 98.62 220 PHE A CA 1
ATOM 1732 C C . PHE A 1 220 ? -9.129 9.031 12.190 1.00 98.62 220 PHE A C 1
ATOM 1734 O O . PHE A 1 220 ? -9.761 8.278 12.939 1.00 98.62 220 PHE A O 1
ATOM 1741 N N . PHE A 1 221 ? -8.756 10.256 12.575 1.00 98.44 221 PHE A N 1
ATOM 1742 C CA . PHE A 1 221 ? -9.080 10.777 13.906 1.00 98.44 221 PHE A CA 1
ATOM 1743 C C . PHE A 1 221 ? -10.564 11.117 14.051 1.00 98.44 221 PHE A C 1
ATOM 1745 O O . PHE A 1 221 ? -11.146 10.827 15.096 1.00 98.44 221 PHE A O 1
ATOM 1752 N N . GLU A 1 222 ? -11.202 11.657 13.010 1.00 97.94 222 GLU A N 1
ATOM 1753 C CA . GLU A 1 222 ? -12.644 11.923 13.010 1.00 97.94 222 GLU A CA 1
ATOM 1754 C C . GLU A 1 222 ? -13.455 10.645 13.273 1.00 97.94 222 GLU A C 1
ATOM 1756 O O . GLU A 1 222 ? -14.353 10.654 14.116 1.00 97.94 222 GLU A O 1
ATOM 1761 N N . LEU A 1 223 ? -13.098 9.533 12.619 1.00 98.12 223 LEU A N 1
ATOM 1762 C CA . LEU A 1 223 ? -13.708 8.217 12.836 1.00 98.12 223 LEU A CA 1
ATOM 1763 C C . LEU A 1 223 ? -13.512 7.732 14.279 1.00 98.12 223 LEU A C 1
ATOM 1765 O O . LEU A 1 223 ? -14.475 7.308 14.920 1.00 98.12 223 LEU A O 1
ATOM 1769 N N . CYS A 1 224 ? -12.293 7.836 14.821 1.00 98.00 224 CYS A N 1
ATOM 1770 C CA . CYS A 1 224 ? -12.026 7.475 16.217 1.00 98.00 224 CYS A CA 1
ATOM 1771 C C . CYS A 1 224 ? -12.876 8.305 17.195 1.00 98.00 224 CYS A C 1
ATOM 1773 O O . CYS A 1 224 ? -13.450 7.771 18.145 1.00 98.00 224 CYS A O 1
ATOM 1775 N N . PHE A 1 225 ? -12.991 9.615 16.967 1.00 96.38 225 PHE A N 1
ATOM 1776 C CA . PHE A 1 225 ? -13.773 10.493 17.831 1.00 96.38 225 PHE A CA 1
ATOM 1777 C C . PHE A 1 225 ? -15.279 10.296 17.689 1.00 96.38 225 PHE A C 1
ATOM 1779 O O . PHE A 1 225 ? -15.986 10.396 18.690 1.00 96.38 225 PHE A O 1
ATOM 1786 N N . ALA A 1 226 ? -15.774 9.988 16.491 1.00 95.88 226 ALA A N 1
ATOM 1787 C CA . ALA A 1 226 ? -17.167 9.602 16.295 1.00 95.88 226 ALA A CA 1
ATOM 1788 C C . ALA A 1 226 ? -17.499 8.341 17.099 1.00 95.88 226 ALA A C 1
ATOM 1790 O O . ALA A 1 226 ? -18.482 8.323 17.836 1.00 95.88 226 ALA A O 1
ATOM 1791 N N . PHE A 1 227 ? -16.611 7.343 17.078 1.00 95.31 227 PHE A N 1
ATOM 1792 C CA . PHE A 1 227 ? -16.808 6.129 17.863 1.00 95.31 227 PHE A CA 1
ATOM 1793 C C . PHE A 1 227 ? -16.772 6.388 19.379 1.00 95.31 227 PHE A C 1
ATOM 1795 O O . PHE A 1 227 ? -17.611 5.883 20.127 1.00 95.31 227 PHE A O 1
ATOM 1802 N N . LYS A 1 228 ? -15.855 7.249 19.841 1.00 94.88 228 LYS A N 1
ATOM 1803 C CA . LYS A 1 228 ? -15.824 7.702 21.240 1.00 94.88 228 LYS A CA 1
ATOM 1804 C C . LYS A 1 228 ? -17.156 8.322 21.670 1.00 94.88 228 LYS A C 1
ATOM 1806 O O . LYS A 1 228 ? -17.628 8.050 22.773 1.00 94.88 228 LYS A O 1
ATOM 1811 N N . ARG A 1 229 ? -17.749 9.174 20.827 1.00 93.12 229 ARG A N 1
ATOM 1812 C CA . ARG A 1 229 ? -19.012 9.865 21.132 1.00 93.12 229 ARG A CA 1
ATOM 1813 C C . ARG A 1 229 ? -20.197 8.904 21.173 1.00 93.12 229 ARG A C 1
ATOM 1815 O O . ARG A 1 229 ? -20.951 8.975 22.141 1.00 93.12 229 ARG A O 1
ATOM 1822 N N . ASP A 1 230 ? -20.279 7.950 20.242 1.00 89.75 230 ASP A N 1
ATOM 1823 C CA . ASP A 1 230 ? -21.273 6.865 20.294 1.00 89.75 230 ASP A CA 1
ATOM 1824 C C . ASP A 1 230 ? -21.200 6.128 21.644 1.00 89.75 230 ASP A C 1
ATOM 1826 O O . ASP A 1 230 ? -22.208 5.948 22.329 1.00 89.75 230 ASP A O 1
ATOM 1830 N N . LYS A 1 231 ? -19.988 5.788 22.108 1.00 84.69 231 LYS A N 1
ATOM 1831 C CA . LYS A 1 231 ? -19.826 5.096 23.393 1.00 84.69 231 LYS A CA 1
ATOM 1832 C C . LYS A 1 231 ? -20.232 5.948 24.599 1.00 84.69 231 LYS A C 1
ATOM 1834 O O . LYS A 1 231 ? -20.825 5.415 25.538 1.00 84.69 231 LYS A O 1
ATOM 1839 N N . LEU A 1 232 ? -19.908 7.243 24.593 1.00 86.38 232 LEU A N 1
ATOM 1840 C CA . LEU A 1 232 ? -20.268 8.177 25.668 1.00 86.38 232 LEU A CA 1
ATOM 1841 C C . LEU A 1 232 ? -21.776 8.450 25.734 1.00 86.38 232 LEU A C 1
ATOM 1843 O O . LEU A 1 232 ? -22.296 8.688 26.822 1.00 86.38 232 LEU A O 1
ATOM 1847 N N . ARG A 1 233 ? -22.474 8.396 24.594 1.00 82.44 233 ARG A N 1
ATOM 1848 C CA . ARG A 1 233 ? -23.933 8.549 24.515 1.00 82.44 233 ARG A CA 1
ATOM 1849 C C . ARG A 1 233 ? -24.676 7.397 25.198 1.00 82.44 233 ARG A C 1
ATOM 1851 O O . ARG A 1 233 ? -25.784 7.593 25.690 1.00 82.44 233 ARG A O 1
ATOM 1858 N N . GLY A 1 234 ? -24.047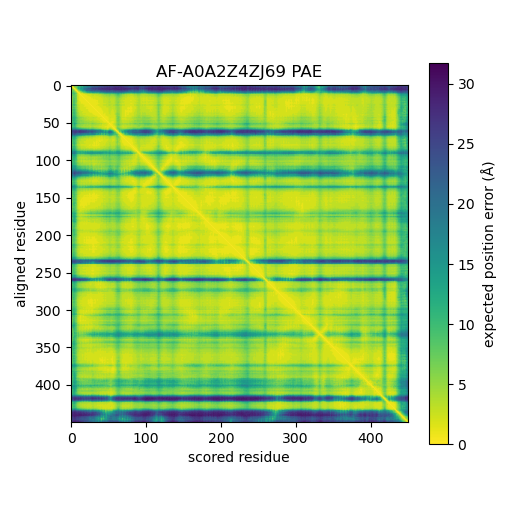 6.224 25.286 1.00 69.56 234 GLY A N 1
ATOM 1859 C CA . GLY A 1 234 ? -24.533 5.093 26.075 1.00 69.56 234 GLY A CA 1
ATOM 1860 C C . GLY A 1 234 ? -25.666 4.295 25.429 1.00 69.56 234 GLY A C 1
ATOM 1861 O O . GLY A 1 234 ? -26.148 3.349 26.049 1.00 69.56 234 GLY A O 1
ATOM 1862 N N . ASP A 1 235 ? -26.073 4.621 24.199 1.00 64.62 235 ASP A N 1
ATOM 1863 C CA . ASP A 1 235 ? -26.885 3.721 23.389 1.00 64.62 235 ASP A CA 1
ATOM 1864 C C . ASP A 1 235 ? -25.979 2.779 22.581 1.00 64.62 235 ASP A C 1
ATOM 1866 O O . ASP A 1 235 ? -24.886 3.126 22.150 1.00 64.62 235 ASP A O 1
ATOM 1870 N N . GLU A 1 236 ? -26.410 1.535 22.378 1.00 60.75 236 GLU A N 1
ATOM 1871 C CA . GLU A 1 236 ? -25.663 0.560 21.561 1.00 60.75 236 GLU A CA 1
ATOM 1872 C C . GLU A 1 236 ? -25.703 0.898 20.054 1.00 60.75 236 GLU A C 1
ATOM 1874 O O . GLU A 1 236 ? -25.293 0.096 19.213 1.00 60.75 236 GLU A O 1
ATOM 1879 N N . ARG A 1 237 ? -26.229 2.074 19.687 1.00 65.19 237 ARG A N 1
ATOM 1880 C CA . ARG A 1 237 ? -26.369 2.517 18.303 1.00 65.19 237 ARG A CA 1
ATOM 1881 C C . ARG A 1 237 ? -25.123 3.289 17.895 1.00 65.19 237 ARG A C 1
ATOM 1883 O O . ARG A 1 237 ? -24.841 4.358 18.417 1.00 65.19 237 ARG A O 1
ATOM 1890 N N . ILE A 1 238 ? -24.403 2.728 16.931 1.00 66.19 238 ILE A N 1
ATOM 1891 C CA . ILE A 1 238 ? -23.259 3.353 16.266 1.00 66.19 238 ILE A CA 1
ATOM 1892 C C . ILE A 1 238 ? -23.807 4.344 15.229 1.00 66.19 238 ILE A C 1
ATOM 1894 O O . ILE A 1 238 ? -23.838 4.032 14.038 1.00 66.19 238 ILE A O 1
ATOM 1898 N N . ASP A 1 239 ? -24.341 5.485 15.663 1.00 85.50 239 ASP A N 1
ATOM 1899 C CA . ASP A 1 239 ? -24.950 6.441 14.732 1.00 85.50 239 ASP A CA 1
ATOM 1900 C C . ASP A 1 239 ? -23.911 7.427 14.194 1.00 85.50 239 ASP A C 1
ATOM 1902 O O . ASP A 1 239 ? -23.873 7.677 12.990 1.00 85.50 239 ASP A O 1
ATOM 1906 N N . GLU A 1 240 ? -23.030 7.961 15.039 1.00 91.31 240 GLU A N 1
ATOM 1907 C CA . GLU A 1 240 ? -22.057 8.962 14.611 1.00 91.31 240 GLU A CA 1
ATOM 1908 C C . GLU A 1 240 ? -20.931 8.363 13.775 1.00 91.31 240 GLU A C 1
ATOM 1910 O O . GLU A 1 240 ? -20.611 8.896 12.708 1.00 91.31 240 GLU A O 1
ATOM 1915 N N . LEU A 1 241 ? -20.345 7.240 14.207 1.00 93.19 241 LEU A N 1
ATOM 1916 C CA . LEU A 1 241 ? -19.327 6.558 13.405 1.00 93.19 241 LEU A CA 1
ATOM 1917 C C . LEU A 1 241 ? -19.919 6.127 12.058 1.00 93.19 241 LEU A C 1
ATOM 1919 O O . LEU A 1 241 ? -19.277 6.306 11.023 1.00 93.19 241 LEU A O 1
ATOM 1923 N N . LYS A 1 242 ? -21.163 5.632 12.044 1.00 93.75 242 LYS A N 1
ATOM 1924 C CA . LYS A 1 242 ? -21.860 5.283 10.802 1.00 93.75 242 LYS A CA 1
ATOM 1925 C C . LYS A 1 242 ? -22.036 6.495 9.891 1.00 93.75 242 LYS A C 1
ATOM 1927 O O . LYS A 1 242 ? -21.806 6.357 8.696 1.00 93.75 242 LYS A O 1
ATOM 1932 N N . VAL A 1 243 ? -22.391 7.668 10.421 1.00 95.19 243 VAL A N 1
ATOM 1933 C CA . VAL A 1 243 ? -22.515 8.903 9.626 1.00 95.19 243 VAL A CA 1
ATOM 1934 C C . VAL A 1 243 ? -21.193 9.262 8.948 1.00 95.19 243 VAL A C 1
ATOM 1936 O O . VAL A 1 243 ? -21.186 9.536 7.747 1.00 95.19 243 VAL A O 1
ATOM 1939 N N . VAL A 1 244 ? -20.075 9.223 9.680 1.00 97.06 244 VAL A N 1
ATOM 1940 C CA . VAL A 1 244 ? -18.751 9.525 9.107 1.00 97.06 244 VAL A CA 1
ATOM 1941 C C . VAL A 1 244 ? -18.365 8.478 8.058 1.00 97.06 244 VAL A C 1
ATOM 1943 O O . VAL A 1 244 ? -17.949 8.841 6.959 1.00 97.06 244 VAL A O 1
ATOM 1946 N N . VAL A 1 245 ? -18.570 7.187 8.345 1.00 96.94 245 VAL A N 1
ATOM 1947 C CA . VAL A 1 245 ? -18.324 6.096 7.388 1.00 96.94 245 VAL A CA 1
ATOM 1948 C C . VAL A 1 245 ? -19.170 6.274 6.125 1.00 96.94 245 VAL A C 1
ATOM 1950 O O . VAL A 1 245 ? -18.623 6.260 5.025 1.00 96.94 245 VAL A O 1
ATOM 1953 N N . ASP A 1 246 ? -20.481 6.475 6.249 1.00 96.19 246 ASP A N 1
ATOM 1954 C CA . ASP A 1 246 ? -21.393 6.606 5.110 1.00 96.19 246 ASP A CA 1
ATOM 1955 C C . ASP A 1 246 ? -21.054 7.841 4.261 1.00 96.19 246 ASP A C 1
ATOM 1957 O O . ASP A 1 246 ? -21.068 7.754 3.030 1.00 96.19 246 ASP A O 1
ATOM 1961 N N . ARG A 1 247 ? -20.678 8.966 4.888 1.00 96.69 247 ARG A N 1
ATOM 1962 C CA . ARG A 1 247 ? -20.195 10.162 4.179 1.00 96.69 247 ARG A CA 1
ATOM 1963 C C . ARG A 1 247 ? -18.949 9.843 3.349 1.00 96.69 247 ARG A C 1
ATOM 1965 O O . ARG A 1 247 ? -18.976 10.036 2.133 1.00 96.69 247 ARG A O 1
ATOM 1972 N N . THR A 1 248 ? -17.918 9.267 3.965 1.00 97.00 248 THR A N 1
ATOM 1973 C CA . THR A 1 248 ? -16.667 8.902 3.279 1.00 97.00 248 THR A CA 1
ATOM 1974 C C . THR A 1 248 ? -16.903 7.888 2.154 1.00 97.00 248 THR A C 1
ATOM 1976 O O . THR A 1 248 ? -16.353 8.011 1.060 1.00 97.00 248 THR A O 1
ATOM 1979 N N . LEU A 1 249 ? -17.777 6.900 2.370 1.00 96.12 249 LEU A N 1
ATOM 1980 C CA . LEU A 1 249 ? -18.139 5.919 1.344 1.00 96.12 249 LEU A CA 1
ATOM 1981 C C . LEU A 1 249 ? -18.880 6.547 0.165 1.00 96.12 249 LEU A C 1
ATOM 1983 O O . LEU A 1 249 ? -18.663 6.143 -0.979 1.00 96.12 249 LEU A O 1
ATOM 1987 N N . ASN A 1 250 ? -19.770 7.503 0.416 1.00 95.19 250 ASN A N 1
ATOM 1988 C CA . ASN A 1 250 ? -20.517 8.182 -0.638 1.00 95.19 250 ASN A CA 1
ATOM 1989 C C . ASN A 1 250 ? -19.611 9.082 -1.484 1.00 95.19 250 ASN A C 1
ATOM 1991 O O . ASN A 1 250 ? -19.741 9.089 -2.712 1.00 95.19 250 ASN A O 1
ATOM 1995 N N . GLU A 1 251 ? -18.659 9.774 -0.861 1.00 93.19 251 GLU A N 1
ATOM 1996 C CA . GLU A 1 251 ? -17.617 10.533 -1.560 1.00 93.19 25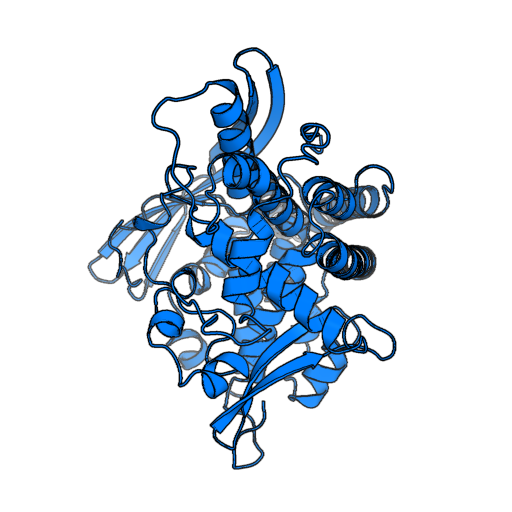1 GLU A CA 1
ATOM 1997 C C . GLU A 1 251 ? -16.755 9.608 -2.427 1.00 93.19 251 GLU A C 1
ATOM 1999 O O . GLU A 1 251 ? -16.663 9.809 -3.642 1.00 93.19 251 GLU A O 1
ATOM 2004 N N . PHE A 1 252 ? -16.240 8.519 -1.846 1.00 93.50 252 PHE A N 1
ATOM 2005 C CA . PHE A 1 252 ? -15.471 7.509 -2.573 1.00 93.50 252 PHE A CA 1
ATOM 2006 C C . PHE A 1 252 ? -16.246 6.929 -3.764 1.00 93.50 252 PHE A C 1
ATOM 2008 O O . PHE A 1 252 ? -15.728 6.866 -4.878 1.00 93.50 252 PHE A O 1
ATOM 2015 N N . ARG A 1 253 ? -17.511 6.529 -3.572 1.00 93.00 253 ARG A N 1
ATOM 2016 C CA . ARG A 1 253 ? -18.365 5.988 -4.647 1.00 93.00 253 ARG A CA 1
ATOM 2017 C C . ARG A 1 253 ? -18.583 7.002 -5.761 1.00 93.00 253 ARG A C 1
ATOM 2019 O O . ARG A 1 253 ? -18.512 6.638 -6.935 1.00 93.00 253 ARG A O 1
ATOM 2026 N N . SER A 1 254 ? -18.826 8.259 -5.397 1.00 88.88 254 SER A N 1
ATOM 2027 C CA . SER A 1 254 ? -19.006 9.349 -6.357 1.00 88.88 254 SER A CA 1
ATOM 2028 C C . SER A 1 254 ? -17.758 9.528 -7.217 1.00 88.88 254 SER A C 1
ATOM 2030 O O . SER A 1 254 ? -17.864 9.690 -8.430 1.00 88.88 254 SER A O 1
ATOM 2032 N N . GLN A 1 255 ? -16.571 9.428 -6.622 1.00 83.06 255 GLN A N 1
ATOM 2033 C CA . GLN A 1 255 ? -15.300 9.517 -7.339 1.00 83.06 255 GLN A CA 1
ATOM 2034 C C . GLN A 1 255 ? -15.010 8.278 -8.185 1.00 83.06 255 GLN A C 1
ATOM 2036 O O . GLN A 1 255 ? -14.671 8.406 -9.358 1.00 83.06 255 GLN A O 1
ATOM 2041 N N . ALA A 1 256 ? -15.207 7.079 -7.635 1.00 82.75 256 ALA A N 1
ATOM 2042 C CA . ALA A 1 256 ? -15.018 5.820 -8.351 1.00 82.75 256 ALA A CA 1
ATOM 2043 C C . ALA A 1 256 ? -15.926 5.708 -9.593 1.00 82.75 256 ALA A C 1
ATOM 2045 O O . ALA A 1 256 ? -15.563 5.045 -10.566 1.00 82.75 256 ALA A O 1
ATOM 2046 N N . ALA A 1 257 ? -17.092 6.365 -9.578 1.00 78.50 257 ALA A N 1
ATOM 2047 C CA . ALA A 1 257 ? -18.021 6.432 -10.705 1.00 78.50 257 ALA A CA 1
ATOM 2048 C C . ALA A 1 257 ? -17.684 7.525 -11.742 1.00 78.50 257 ALA A C 1
ATOM 2050 O O . ALA A 1 257 ? -18.172 7.453 -12.874 1.00 78.50 257 ALA A O 1
ATOM 2051 N N . ARG A 1 258 ? -16.864 8.534 -11.405 1.00 72.31 258 ARG A N 1
ATOM 2052 C CA . ARG A 1 258 ? -16.502 9.628 -12.325 1.00 72.31 258 ARG A CA 1
ATOM 2053 C C . ARG A 1 258 ? -15.578 9.113 -13.434 1.00 72.31 258 ARG A C 1
ATOM 2055 O O . ARG A 1 258 ? -14.383 8.914 -13.246 1.00 72.31 258 ARG A O 1
ATOM 2062 N N . THR A 1 259 ? -16.125 8.966 -14.638 1.00 53.81 259 THR A N 1
ATOM 2063 C CA . THR A 1 259 ? -15.404 8.500 -15.838 1.00 53.81 259 THR A CA 1
ATOM 2064 C C . THR A 1 259 ? -14.379 9.507 -16.380 1.00 53.81 259 THR A C 1
ATOM 2066 O O . THR A 1 259 ? -13.442 9.113 -17.072 1.00 53.81 259 THR A O 1
ATOM 2069 N N . GLY A 1 260 ? -14.530 10.800 -16.065 1.00 46.88 260 GLY A N 1
ATOM 2070 C CA . GLY A 1 260 ? -13.678 11.884 -16.575 1.00 46.88 260 GLY A CA 1
ATOM 2071 C C . GLY A 1 260 ? -12.311 12.031 -15.893 1.00 46.88 260 GLY A C 1
ATOM 2072 O O . GLY A 1 260 ? -11.384 12.525 -16.530 1.00 46.88 260 GLY A O 1
ATOM 2073 N N . PHE A 1 261 ? -12.172 11.555 -14.648 1.00 54.00 261 PHE A N 1
ATOM 2074 C CA . PHE A 1 261 ? -11.002 11.762 -13.777 1.00 54.00 261 PHE A CA 1
ATOM 2075 C C . PHE A 1 261 ? -10.606 10.471 -13.042 1.00 54.00 261 PHE A C 1
ATOM 2077 O O . PHE A 1 261 ? -10.530 10.429 -11.816 1.00 54.00 261 PHE A O 1
ATOM 2084 N N . SER A 1 262 ? -10.369 9.381 -13.776 1.00 72.75 262 SER A N 1
ATOM 2085 C CA . SER A 1 262 ? -9.855 8.157 -13.152 1.00 72.75 262 SER A CA 1
ATOM 2086 C C . SER A 1 262 ? -8.329 8.223 -13.013 1.00 72.75 262 SER A C 1
ATOM 2088 O O . SER A 1 262 ? -7.622 8.525 -13.974 1.00 72.75 262 SER A O 1
ATOM 2090 N N . HIS A 1 263 ? -7.800 7.892 -11.829 1.00 81.19 263 HIS A N 1
ATOM 2091 C CA . HIS A 1 263 ? -6.354 7.728 -11.600 1.00 81.19 263 HIS A CA 1
ATOM 2092 C C . HIS A 1 263 ? -5.730 6.808 -12.667 1.00 81.19 263 HIS A C 1
ATOM 2094 O O . HIS A 1 263 ? -4.679 7.107 -13.224 1.00 81.19 263 HIS A O 1
ATOM 2100 N N . ALA A 1 264 ? -6.436 5.735 -13.044 1.00 82.31 264 ALA A N 1
ATOM 2101 C CA . ALA A 1 264 ? -6.022 4.823 -14.107 1.00 82.31 264 ALA A CA 1
ATOM 2102 C C . ALA A 1 264 ? -5.844 5.512 -15.474 1.00 82.31 264 ALA A C 1
ATOM 2104 O O . ALA A 1 264 ? -4.930 5.154 -16.212 1.00 82.31 264 ALA A O 1
ATOM 2105 N N . LYS A 1 265 ? -6.690 6.489 -15.829 1.00 85.12 265 LYS A N 1
ATOM 2106 C CA . LYS A 1 265 ? -6.554 7.258 -17.074 1.00 85.12 265 LYS A CA 1
ATOM 2107 C C . LYS A 1 265 ? -5.314 8.150 -17.035 1.00 85.12 265 LYS A C 1
ATOM 2109 O O . LYS A 1 265 ? -4.519 8.084 -17.965 1.00 85.12 265 LYS A O 1
ATOM 2114 N N . GLN A 1 266 ? -5.101 8.885 -15.943 1.00 86.50 266 GLN A N 1
ATOM 2115 C CA . GLN A 1 266 ? -3.919 9.745 -15.792 1.00 86.50 266 GLN A CA 1
ATOM 2116 C C . GLN A 1 266 ? -2.613 8.939 -15.860 1.00 86.50 266 GLN A C 1
ATOM 2118 O O . GLN A 1 266 ? -1.683 9.309 -16.569 1.00 86.50 266 GLN A O 1
ATOM 2123 N N . ILE A 1 267 ? -2.558 7.781 -15.192 1.00 88.50 267 ILE A N 1
ATOM 2124 C CA . ILE A 1 267 ? -1.386 6.894 -15.245 1.00 88.50 267 ILE A CA 1
ATOM 2125 C C . ILE A 1 267 ? -1.133 6.396 -16.682 1.00 88.50 267 ILE A C 1
ATOM 2127 O O . ILE A 1 267 ? 0.013 6.364 -17.136 1.00 88.50 267 ILE A O 1
ATOM 2131 N N . LYS A 1 268 ? -2.190 6.045 -17.432 1.00 88.19 268 LYS A N 1
ATOM 2132 C CA . LYS A 1 268 ? -2.071 5.661 -18.853 1.00 88.19 268 LYS A CA 1
ATOM 2133 C C . LYS A 1 268 ? -1.542 6.811 -19.715 1.00 88.19 268 LYS A C 1
ATOM 2135 O O . LYS A 1 268 ? -0.732 6.558 -20.601 1.00 88.19 268 LYS A O 1
ATOM 2140 N N . GLU A 1 269 ? -1.979 8.044 -19.463 1.00 87.94 269 GLU A N 1
ATOM 2141 C CA . GLU A 1 269 ? -1.541 9.240 -20.196 1.00 87.94 269 GLU A CA 1
ATOM 2142 C C . GLU A 1 269 ? -0.053 9.536 -19.970 1.00 87.94 269 GLU A C 1
ATOM 2144 O O . GLU A 1 269 ? 0.672 9.750 -20.940 1.00 87.94 269 GLU A O 1
ATOM 2149 N N . ILE A 1 270 ? 0.434 9.432 -18.728 1.00 88.06 270 ILE A N 1
ATOM 2150 C CA . ILE A 1 270 ? 1.861 9.605 -18.385 1.00 88.06 270 ILE A CA 1
ATOM 2151 C C . ILE A 1 270 ? 2.752 8.641 -19.180 1.00 88.06 270 ILE A C 1
ATOM 2153 O O . ILE A 1 270 ? 3.847 8.997 -19.613 1.00 88.06 270 ILE A O 1
ATOM 2157 N N . LEU A 1 271 ? 2.281 7.410 -19.392 1.00 89.44 271 LEU A N 1
ATOM 2158 C CA . LEU A 1 271 ? 3.029 6.364 -20.087 1.00 89.44 271 LEU A CA 1
ATOM 2159 C C . LEU A 1 271 ? 2.663 6.213 -21.570 1.00 89.44 271 LEU A C 1
ATOM 2161 O O . LEU A 1 271 ? 3.169 5.294 -22.217 1.00 89.44 271 LEU A O 1
ATOM 2165 N N . ALA A 1 272 ? 1.838 7.100 -22.136 1.00 85.94 272 ALA A N 1
ATOM 2166 C CA . ALA A 1 272 ? 1.354 6.999 -23.517 1.00 85.94 272 ALA A CA 1
ATOM 2167 C C . ALA A 1 272 ? 2.483 6.966 -24.562 1.00 85.94 272 ALA A C 1
ATOM 2169 O O . ALA A 1 272 ? 2.351 6.329 -25.606 1.00 85.94 272 ALA A O 1
ATOM 2170 N N . GLY A 1 273 ? 3.620 7.606 -24.269 1.00 79.62 273 GLY A N 1
ATOM 2171 C CA . GLY A 1 273 ? 4.802 7.604 -25.134 1.00 79.62 273 GLY A CA 1
ATOM 2172 C C . GLY A 1 273 ? 5.643 6.318 -25.091 1.00 79.62 273 GLY A C 1
ATOM 2173 O O . GLY A 1 273 ? 6.556 6.171 -25.905 1.00 79.62 273 GLY A O 1
ATOM 2174 N N . SER A 1 274 ? 5.378 5.387 -24.166 1.00 83.38 274 SER A N 1
ATOM 2175 C CA . SER A 1 274 ? 6.166 4.158 -24.001 1.00 83.38 274 SER A CA 1
ATOM 2176 C C . SER A 1 274 ? 5.588 2.991 -24.796 1.00 83.38 274 SER A C 1
ATOM 2178 O O . SER A 1 274 ? 4.498 2.512 -24.497 1.00 83.38 274 SER A O 1
ATOM 2180 N N . ARG A 1 275 ? 6.349 2.438 -25.748 1.00 81.75 275 ARG A N 1
ATOM 2181 C CA . ARG A 1 275 ? 5.927 1.225 -26.479 1.00 81.75 275 ARG A CA 1
ATOM 2182 C C . ARG A 1 275 ? 5.824 -0.008 -25.578 1.00 81.75 275 ARG A C 1
ATOM 2184 O O . ARG A 1 275 ? 4.969 -0.861 -25.809 1.00 81.75 275 ARG A O 1
ATOM 2191 N N . ASP A 1 276 ? 6.674 -0.082 -24.557 1.00 82.88 276 ASP A N 1
ATOM 2192 C CA . ASP A 1 276 ? 6.767 -1.244 -23.673 1.00 82.88 276 ASP A CA 1
ATOM 2193 C C . ASP A 1 276 ? 5.826 -1.127 -22.470 1.00 82.88 276 ASP A C 1
ATOM 2195 O O . ASP A 1 276 ? 5.161 -2.101 -22.110 1.00 82.88 276 ASP A O 1
ATOM 2199 N N . LEU A 1 277 ? 5.733 0.068 -21.866 1.00 90.31 277 LEU A N 1
ATOM 2200 C CA . LEU A 1 277 ? 4.957 0.282 -20.640 1.00 90.31 277 LEU A CA 1
ATOM 2201 C C . LEU A 1 277 ? 3.484 0.590 -20.915 1.00 90.31 277 LEU A C 1
ATOM 2203 O O . LEU A 1 277 ? 2.647 0.231 -20.088 1.00 90.31 277 LEU A O 1
ATOM 2207 N N . TYR A 1 278 ? 3.134 1.185 -22.065 1.00 91.31 278 TYR A N 1
ATOM 2208 C CA . TYR A 1 278 ? 1.739 1.522 -22.374 1.00 91.31 278 TYR A CA 1
ATOM 2209 C C . TYR A 1 278 ? 0.798 0.296 -22.375 1.00 91.31 278 TYR A C 1
ATOM 2211 O O . TYR A 1 278 ? -0.233 0.315 -21.696 1.00 91.31 278 TYR A O 1
ATOM 2219 N N . PRO A 1 279 ? 1.137 -0.833 -23.033 1.00 91.06 279 PRO A N 1
ATOM 2220 C CA . PRO A 1 279 ? 0.287 -2.022 -22.977 1.00 91.06 279 PRO A CA 1
ATOM 2221 C C . PRO A 1 279 ? 0.169 -2.615 -21.566 1.00 91.06 279 PRO A C 1
ATOM 2223 O O . PRO A 1 279 ? -0.853 -3.218 -21.237 1.00 91.06 279 PRO A O 1
ATOM 2226 N N . ALA A 1 280 ? 1.208 -2.470 -20.738 1.00 93.12 280 ALA A N 1
ATOM 2227 C CA . ALA A 1 280 ? 1.219 -2.966 -19.366 1.00 93.12 280 ALA A CA 1
ATOM 2228 C C . ALA A 1 280 ? 0.314 -2.125 -18.456 1.00 93.12 280 ALA A C 1
ATOM 2230 O O . ALA A 1 280 ? -0.497 -2.677 -17.712 1.00 93.12 280 ALA A O 1
ATOM 2231 N N . VAL A 1 281 ? 0.404 -0.794 -18.549 1.00 93.25 281 VAL A N 1
ATOM 2232 C CA . VAL A 1 281 ? -0.437 0.117 -17.762 1.00 93.25 281 VAL A CA 1
ATOM 2233 C C . VAL A 1 281 ? -1.905 0.026 -18.171 1.00 93.25 281 VAL A C 1
ATOM 2235 O O . VAL A 1 281 ? -2.787 0.192 -17.333 1.00 93.25 281 VAL A O 1
ATOM 2238 N N . GLU A 1 282 ? -2.202 -0.315 -19.429 1.00 91.69 282 GLU A N 1
ATOM 2239 C CA . GLU A 1 282 ? -3.577 -0.576 -19.846 1.00 91.69 282 GLU A CA 1
ATOM 2240 C C . GLU A 1 282 ? -4.183 -1.745 -19.056 1.00 91.69 282 GLU A C 1
ATOM 2242 O O . GLU A 1 282 ? -5.293 -1.630 -18.535 1.00 91.69 282 GLU A O 1
ATOM 2247 N N . LEU A 1 283 ? -3.433 -2.845 -18.915 1.00 92.56 283 LEU A N 1
ATOM 2248 C CA . LEU A 1 283 ? -3.837 -4.009 -18.124 1.00 92.56 283 LEU A CA 1
ATOM 2249 C C . LEU A 1 283 ? -3.906 -3.693 -16.632 1.00 92.56 283 LEU A C 1
ATOM 2251 O O . LEU A 1 283 ? -4.871 -4.072 -15.971 1.00 92.56 283 LEU A O 1
ATOM 2255 N N . TYR A 1 284 ? -2.917 -2.974 -16.111 1.00 93.38 284 TYR A N 1
ATOM 2256 C CA . TYR A 1 284 ? -2.889 -2.557 -14.714 1.00 93.38 284 TYR A CA 1
ATOM 2257 C C . TYR A 1 284 ? -4.070 -1.638 -14.368 1.00 93.38 284 TYR A C 1
ATOM 2259 O O . TYR A 1 284 ? -4.718 -1.812 -13.339 1.00 93.38 284 TYR A O 1
ATOM 2267 N N . GLY A 1 285 ? -4.451 -0.745 -15.285 1.00 92.19 285 GLY A N 1
ATOM 2268 C CA . GLY A 1 285 ? -5.650 0.079 -15.167 1.00 92.19 285 GLY A CA 1
ATOM 2269 C C . GLY A 1 285 ? -6.938 -0.743 -15.058 1.00 92.19 285 GLY A C 1
ATOM 2270 O O . GLY A 1 285 ? -7.826 -0.361 -14.304 1.00 92.19 285 GLY A O 1
ATOM 2271 N N . ARG A 1 286 ? -7.030 -1.906 -15.723 1.00 91.44 286 ARG A N 1
ATOM 2272 C CA . ARG A 1 286 ? -8.182 -2.817 -15.564 1.00 91.44 286 ARG A CA 1
ATOM 2273 C C . ARG A 1 286 ? -8.262 -3.392 -14.147 1.00 91.44 286 ARG A C 1
ATOM 2275 O O . ARG A 1 286 ? -9.367 -3.543 -13.634 1.00 91.44 286 ARG A O 1
ATOM 2282 N N . LEU A 1 287 ? -7.119 -3.682 -13.513 1.00 92.81 287 LEU A N 1
ATOM 2283 C CA . LEU A 1 287 ? -7.066 -4.133 -12.114 1.00 92.81 287 LEU A CA 1
ATOM 2284 C C . LEU A 1 287 ? -7.529 -3.023 -11.164 1.00 92.81 287 LEU A C 1
ATOM 2286 O O . LEU A 1 287 ? -8.375 -3.274 -10.311 1.00 92.81 287 LEU A O 1
ATOM 2290 N N . ILE A 1 288 ? -7.051 -1.790 -11.363 1.00 93.38 288 ILE A N 1
ATOM 2291 C CA . ILE A 1 288 ? -7.481 -0.615 -10.584 1.00 93.38 288 ILE A CA 1
ATOM 2292 C C . ILE A 1 288 ? -8.995 -0.402 -10.718 1.00 93.38 288 ILE A C 1
ATOM 2294 O O . ILE A 1 288 ? -9.711 -0.316 -9.724 1.00 93.38 288 ILE A O 1
ATOM 2298 N N . GLU A 1 289 ? -9.515 -0.371 -11.947 1.00 91.44 289 GLU A N 1
ATOM 2299 C CA . GLU A 1 289 ? -10.946 -0.179 -12.205 1.00 91.44 289 GLU A CA 1
ATOM 2300 C C . GLU A 1 289 ? -11.799 -1.303 -11.596 1.00 91.44 289 GLU A C 1
ATOM 2302 O O . GLU A 1 289 ? -12.884 -1.044 -11.066 1.00 91.44 289 GLU A O 1
ATOM 2307 N N . LYS A 1 290 ? -11.321 -2.553 -11.645 1.00 91.75 290 LYS A N 1
ATOM 2308 C CA . LYS A 1 290 ? -11.969 -3.685 -10.973 1.00 91.75 290 LYS A CA 1
ATOM 2309 C C . LYS A 1 290 ? -11.974 -3.492 -9.454 1.00 91.75 290 LYS A C 1
ATOM 2311 O O . LYS A 1 290 ? -13.023 -3.663 -8.835 1.00 91.75 290 LYS A O 1
ATOM 2316 N N . GLY A 1 291 ? -10.841 -3.101 -8.873 1.00 93.25 291 GLY A N 1
ATOM 2317 C CA . GLY A 1 291 ? -10.669 -2.889 -7.435 1.00 93.25 291 GLY A CA 1
ATOM 2318 C C . GLY A 1 291 ? -11.595 -1.804 -6.906 1.00 93.25 291 GLY A C 1
ATOM 2319 O O . GLY A 1 291 ? -12.326 -2.037 -5.947 1.00 93.25 291 GLY A O 1
ATOM 2320 N N . LEU A 1 292 ? -11.652 -0.665 -7.597 1.00 93.00 292 LEU A N 1
ATOM 2321 C CA . LEU A 1 292 ? -12.570 0.433 -7.293 1.00 93.00 292 LEU A CA 1
ATOM 2322 C C . LEU A 1 292 ? -14.039 -0.005 -7.334 1.00 93.00 292 LEU A C 1
ATOM 2324 O O . LEU A 1 292 ? -14.796 0.262 -6.400 1.00 93.00 292 LEU A O 1
ATOM 2328 N N . LYS A 1 293 ? -14.449 -0.724 -8.389 1.00 92.12 293 LYS A N 1
ATOM 2329 C CA . LYS A 1 293 ? -15.825 -1.239 -8.521 1.00 92.12 293 LYS A CA 1
ATOM 2330 C C . LYS A 1 293 ? -16.187 -2.215 -7.405 1.00 92.12 293 LYS A C 1
ATOM 2332 O O . LYS A 1 293 ? -17.325 -2.198 -6.936 1.00 92.12 293 LYS A O 1
ATOM 2337 N N . LEU A 1 294 ? -15.254 -3.076 -7.007 1.00 93.31 294 LEU A N 1
ATOM 2338 C CA . LEU A 1 294 ? -15.467 -4.023 -5.916 1.00 93.31 294 LEU A CA 1
ATOM 2339 C C . LEU A 1 294 ? -15.555 -3.309 -4.574 1.00 93.31 294 LEU A C 1
ATOM 2341 O O . LEU A 1 294 ? -16.538 -3.507 -3.870 1.00 93.31 294 LEU A O 1
ATOM 2345 N N . ARG A 1 295 ? -14.615 -2.413 -4.265 1.00 95.00 295 ARG A N 1
ATOM 2346 C CA . ARG A 1 295 ? -14.616 -1.634 -3.021 1.00 95.00 295 ARG A CA 1
ATOM 2347 C C . ARG A 1 295 ? -15.870 -0.775 -2.871 1.00 95.00 295 ARG A C 1
ATOM 2349 O O . ARG A 1 295 ? -16.429 -0.689 -1.786 1.00 95.00 295 ARG A O 1
ATOM 2356 N N . ALA A 1 296 ? -16.376 -0.197 -3.962 1.00 92.81 296 ALA A N 1
ATOM 2357 C CA . ALA A 1 296 ? -17.613 0.586 -3.938 1.00 92.81 296 ALA A CA 1
ATOM 2358 C C . ALA A 1 296 ? -18.837 -0.244 -3.495 1.00 92.81 296 ALA A C 1
ATOM 2360 O O . ALA A 1 296 ? -19.738 0.284 -2.832 1.00 92.81 296 ALA A O 1
ATOM 2361 N N . LYS A 1 297 ? -18.858 -1.537 -3.852 1.00 92.88 297 LYS A N 1
ATOM 2362 C CA . LYS A 1 297 ? -19.912 -2.501 -3.492 1.00 92.88 297 LYS A CA 1
ATOM 2363 C C . LYS A 1 297 ? -19.668 -3.163 -2.137 1.00 92.88 297 LYS A C 1
ATOM 2365 O O . LYS A 1 297 ? -20.613 -3.373 -1.387 1.00 92.88 297 LYS A O 1
ATOM 2370 N N . GLN A 1 298 ? -18.414 -3.477 -1.833 1.00 94.00 298 GLN A N 1
ATOM 2371 C CA . GLN A 1 298 ? -17.966 -4.140 -0.617 1.00 94.00 298 GLN A CA 1
ATOM 2372 C C . GLN A 1 298 ? -16.788 -3.353 -0.019 1.00 94.00 298 GLN A C 1
ATOM 2374 O O . GLN A 1 298 ? -15.633 -3.676 -0.290 1.00 94.00 298 GLN A O 1
ATOM 2379 N N . PRO A 1 299 ? -17.049 -2.310 0.788 1.00 92.44 299 PRO A N 1
ATOM 2380 C CA . PRO A 1 299 ? -15.987 -1.430 1.281 1.00 92.44 299 PRO A CA 1
ATOM 2381 C C . PRO A 1 299 ? -15.000 -2.106 2.234 1.00 92.44 299 PRO A C 1
ATOM 2383 O O . PRO A 1 299 ? -13.825 -1.752 2.255 1.00 92.44 299 PRO A O 1
ATOM 2386 N N . MET A 1 300 ? -15.460 -3.120 2.967 1.00 92.31 300 MET A N 1
ATOM 2387 C CA . MET A 1 300 ? -14.678 -3.855 3.964 1.00 92.31 300 MET A CA 1
ATOM 2388 C C . MET A 1 300 ? -14.354 -5.269 3.460 1.00 92.31 300 MET A C 1
ATOM 2390 O O . MET A 1 300 ? -14.822 -6.261 4.018 1.00 92.31 300 MET A O 1
ATOM 2394 N N . MET A 1 301 ? -13.623 -5.383 2.344 1.00 94.56 301 MET A N 1
ATOM 2395 C CA . MET A 1 301 ? -13.269 -6.690 1.755 1.00 94.56 301 MET A CA 1
ATOM 2396 C C . MET A 1 301 ? -12.412 -7.535 2.705 1.00 94.56 301 MET A C 1
ATOM 2398 O O . MET A 1 301 ? -12.542 -8.754 2.744 1.00 94.56 301 MET A O 1
ATOM 2402 N N . GLU A 1 302 ? -11.594 -6.877 3.514 1.00 96.00 302 GLU A N 1
ATOM 2403 C CA . GLU A 1 302 ? -10.672 -7.452 4.485 1.00 96.00 302 GLU A CA 1
ATOM 2404 C C . GLU A 1 302 ? -11.392 -8.268 5.568 1.00 96.00 302 GLU A C 1
ATOM 2406 O O . GLU A 1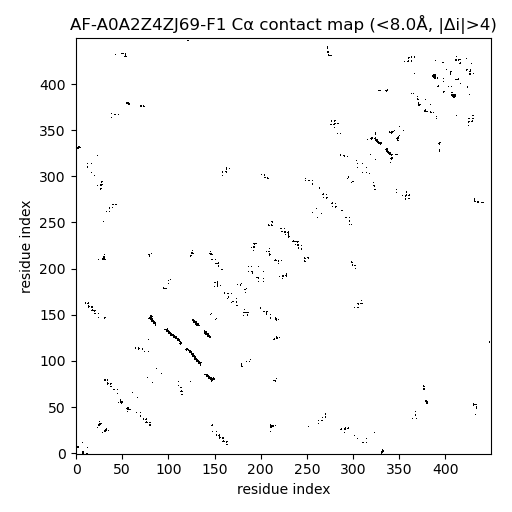 302 ? -10.848 -9.252 6.066 1.00 96.00 302 GLU A O 1
ATOM 2411 N N . HIS A 1 303 ? -12.658 -7.945 5.869 1.00 92.69 303 HIS A N 1
ATOM 2412 C CA . HIS A 1 303 ? -13.479 -8.725 6.803 1.00 92.69 303 HIS A CA 1
ATOM 2413 C C . HIS A 1 303 ? -13.619 -10.190 6.376 1.00 92.69 303 HIS A C 1
ATOM 2415 O O . HIS A 1 303 ? -13.773 -11.058 7.231 1.00 92.69 303 HIS A O 1
ATOM 2421 N N . LEU A 1 304 ? -13.533 -10.490 5.074 1.00 93.00 304 LEU A N 1
ATOM 2422 C CA . LEU A 1 304 ? -13.587 -11.863 4.564 1.00 93.00 304 LEU A CA 1
ATOM 2423 C C . LEU A 1 304 ? -12.465 -12.744 5.133 1.00 93.00 304 LEU A C 1
ATOM 2425 O O . LEU A 1 304 ? -12.618 -13.961 5.199 1.00 93.00 304 LEU A O 1
ATOM 2429 N N . PHE A 1 305 ? -11.357 -12.136 5.557 1.00 94.50 305 PHE A N 1
ATOM 2430 C CA . PHE A 1 305 ? -10.208 -12.831 6.126 1.00 94.50 305 PHE A CA 1
ATOM 2431 C C . PHE A 1 305 ? -10.229 -12.894 7.653 1.00 94.50 305 PHE A C 1
ATOM 2433 O O . PHE A 1 305 ? -9.341 -13.498 8.233 1.00 94.50 305 PHE A O 1
ATOM 2440 N N . ALA A 1 306 ? -11.208 -12.289 8.322 1.00 90.19 306 ALA A N 1
ATOM 2441 C CA . ALA A 1 306 ? -11.289 -12.258 9.784 1.00 90.19 306 ALA A CA 1
ATOM 2442 C C . ALA A 1 306 ? -12.369 -13.197 10.354 1.00 90.19 306 ALA A C 1
ATOM 2444 O O . ALA A 1 306 ? -12.452 -13.393 11.559 1.00 90.19 306 ALA A O 1
ATOM 2445 N N . GLN A 1 307 ? -13.224 -13.773 9.502 1.00 88.00 307 GLN A N 1
ATOM 2446 C CA . GLN A 1 307 ? -14.415 -14.515 9.943 1.00 88.00 307 GLN A CA 1
ATOM 2447 C C . GLN A 1 307 ? -14.128 -15.940 10.429 1.00 88.00 307 GLN A C 1
ATOM 2449 O O . GLN A 1 307 ? -14.862 -16.467 11.262 1.00 88.00 307 GLN A O 1
ATOM 2454 N N . LYS A 1 308 ? -13.110 -16.593 9.866 1.00 90.44 308 LYS A N 1
ATOM 2455 C CA . LYS A 1 308 ? -12.732 -17.976 10.179 1.00 90.44 308 LYS A CA 1
ATOM 2456 C C . LYS A 1 308 ? -11.280 -18.231 9.801 1.00 90.44 308 LYS A C 1
ATOM 2458 O O . LYS A 1 308 ? -10.743 -17.518 8.955 1.00 90.44 308 LYS A O 1
ATOM 2463 N N . HIS A 1 309 ? -10.677 -19.272 10.373 1.00 91.50 309 HIS A N 1
ATOM 2464 C CA . HIS A 1 309 ? -9.396 -19.774 9.885 1.00 91.50 309 HIS A CA 1
ATOM 2465 C C . HIS A 1 309 ? -9.534 -20.187 8.414 1.00 91.50 309 HIS A C 1
ATOM 2467 O O . HIS A 1 309 ? -10.473 -20.905 8.064 1.00 91.50 309 HIS A O 1
ATOM 2473 N N . LEU A 1 310 ? -8.626 -19.713 7.561 1.00 92.31 310 LEU A N 1
ATOM 2474 C CA . LEU A 1 310 ? -8.612 -20.047 6.142 1.00 92.31 310 LEU A CA 1
ATOM 2475 C C . LEU A 1 310 ? -7.552 -21.108 5.852 1.00 92.31 310 LEU A C 1
ATOM 2477 O O . LEU A 1 310 ? -6.364 -20.913 6.109 1.00 92.31 310 LEU A O 1
ATOM 2481 N N . SER A 1 311 ? -7.968 -22.198 5.216 1.00 90.31 311 SER A N 1
ATOM 2482 C CA . SER A 1 311 ? -7.041 -23.081 4.507 1.00 90.31 311 SER A CA 1
ATOM 2483 C C . SER A 1 311 ? -6.470 -22.393 3.250 1.00 90.31 311 SER A C 1
ATOM 2485 O O . SER A 1 311 ? -7.043 -21.412 2.758 1.00 90.31 311 SER A O 1
ATOM 2487 N N . PRO A 1 312 ? -5.360 -22.897 2.671 1.00 88.06 312 PRO A N 1
ATOM 2488 C CA . PRO A 1 312 ? -4.811 -22.359 1.423 1.00 88.06 312 PRO A CA 1
ATOM 2489 C C . PRO A 1 312 ? -5.825 -22.301 0.273 1.00 88.06 312 PRO A C 1
ATOM 2491 O O . PRO A 1 312 ? -5.897 -21.293 -0.435 1.00 88.06 312 PRO A O 1
ATOM 2494 N N . ASP A 1 313 ? -6.639 -23.347 0.114 1.00 89.25 313 ASP A N 1
ATOM 2495 C CA . ASP A 1 313 ? -7.658 -23.415 -0.935 1.00 89.25 313 ASP A CA 1
ATOM 2496 C C . ASP A 1 313 ? -8.791 -22.423 -0.690 1.00 89.25 313 ASP A C 1
ATOM 2498 O O . ASP A 1 313 ? -9.237 -21.751 -1.619 1.00 89.25 313 ASP A O 1
ATOM 2502 N N . GLU A 1 314 ? -9.232 -22.264 0.559 1.00 92.12 314 GLU A N 1
ATOM 2503 C CA . GLU A 1 314 ? -10.236 -21.259 0.905 1.00 92.12 314 GLU A CA 1
ATOM 2504 C C . GLU A 1 314 ? -9.717 -19.844 0.664 1.00 92.12 314 GLU A C 1
ATOM 2506 O O . GLU A 1 314 ? -10.412 -19.050 0.034 1.00 92.12 314 GLU A O 1
ATOM 2511 N N . PHE A 1 315 ? -8.486 -19.530 1.075 1.00 92.38 315 PHE A N 1
ATOM 2512 C CA . PHE A 1 315 ? -7.876 -18.235 0.780 1.00 92.38 315 PHE A CA 1
ATOM 2513 C C . PHE A 1 315 ? -7.771 -17.993 -0.733 1.00 92.38 315 PHE A C 1
ATOM 2515 O O . PHE A 1 315 ? -8.124 -16.918 -1.233 1.00 92.38 315 PHE A O 1
ATOM 2522 N N . ARG A 1 316 ? -7.347 -19.002 -1.502 1.00 91.12 316 ARG A N 1
ATOM 2523 C CA . ARG A 1 316 ? -7.310 -18.921 -2.967 1.00 91.12 316 ARG A CA 1
ATOM 2524 C C . ARG A 1 316 ? -8.702 -18.663 -3.545 1.00 91.12 316 ARG A C 1
ATOM 2526 O O . ARG A 1 316 ? -8.844 -17.762 -4.366 1.00 91.12 316 ARG A O 1
ATOM 2533 N N . ASN A 1 317 ? -9.719 -19.383 -3.082 1.00 90.00 317 ASN A N 1
ATOM 2534 C CA . ASN A 1 317 ? -11.100 -19.260 -3.551 1.00 90.00 317 ASN A CA 1
ATOM 2535 C C . ASN A 1 317 ? -11.747 -17.922 -3.172 1.00 90.00 317 ASN A C 1
ATOM 2537 O O . ASN A 1 317 ? -12.466 -17.346 -3.985 1.00 90.00 317 ASN A O 1
ATOM 2541 N N . VAL A 1 318 ? -11.473 -17.394 -1.978 1.00 91.19 318 VAL A N 1
ATOM 2542 C CA . VAL A 1 318 ? -11.943 -16.062 -1.567 1.00 91.19 318 VAL A CA 1
ATOM 2543 C C . VAL A 1 318 ? -11.302 -14.994 -2.452 1.00 91.19 318 VAL A C 1
ATOM 2545 O O . VAL A 1 318 ? -11.985 -14.117 -2.975 1.00 91.19 318 VAL A O 1
ATOM 2548 N N . THR A 1 319 ? -9.991 -15.081 -2.679 1.00 93.19 319 THR A N 1
ATOM 2549 C CA . THR A 1 319 ? -9.247 -14.028 -3.383 1.00 93.19 319 THR A CA 1
ATOM 2550 C C . THR A 1 319 ? -9.376 -14.068 -4.906 1.00 93.19 319 THR A C 1
ATOM 2552 O O . THR A 1 319 ? -9.241 -13.022 -5.538 1.00 93.19 319 THR A O 1
ATOM 2555 N N . VAL A 1 320 ? -9.690 -15.220 -5.515 1.00 91.38 320 VAL A N 1
ATOM 2556 C CA . VAL A 1 320 ? -9.760 -15.388 -6.984 1.00 91.38 320 VAL A CA 1
ATOM 2557 C C . VAL A 1 320 ? -10.727 -14.411 -7.667 1.00 91.38 320 VAL A C 1
ATOM 2559 O O . VAL A 1 320 ? -10.497 -13.999 -8.806 1.00 91.38 320 VAL A O 1
ATOM 2562 N N . ASN A 1 321 ? -11.791 -14.015 -6.961 1.00 85.94 321 ASN A N 1
ATOM 2563 C CA . ASN A 1 321 ? -12.835 -13.126 -7.470 1.00 85.94 321 ASN A CA 1
ATOM 2564 C C . ASN A 1 321 ? -12.679 -11.670 -7.016 1.00 85.94 321 ASN A C 1
ATOM 2566 O O . ASN A 1 321 ? -13.366 -10.803 -7.553 1.00 85.94 321 ASN A O 1
ATOM 2570 N N . LEU A 1 322 ? -11.769 -11.393 -6.078 1.00 92.00 322 LEU A N 1
ATOM 2571 C CA . LEU A 1 322 ? -11.491 -10.043 -5.600 1.00 92.00 322 LEU A CA 1
ATOM 2572 C C . LEU A 1 322 ? -10.573 -9.322 -6.602 1.00 92.00 322 LEU A C 1
ATOM 2574 O O . LEU A 1 322 ? -11.043 -8.746 -7.579 1.00 92.00 322 LEU A O 1
ATOM 2578 N N . LEU A 1 323 ? -9.257 -9.411 -6.450 1.00 92.69 323 LEU A N 1
ATOM 2579 C CA . LEU A 1 323 ? -8.287 -8.797 -7.353 1.00 92.69 323 LEU A CA 1
ATOM 2580 C C . LEU A 1 323 ? -7.237 -9.824 -7.764 1.00 92.69 323 LEU A C 1
ATOM 2582 O O . LEU A 1 323 ? -6.660 -10.526 -6.933 1.00 92.69 323 LEU A O 1
ATOM 2586 N N . GLU A 1 324 ? -7.017 -9.934 -9.073 1.00 93.62 324 GLU A N 1
ATOM 2587 C CA . GLU A 1 324 ? -6.008 -10.835 -9.613 1.00 93.62 324 GLU A CA 1
ATOM 2588 C C . GLU A 1 324 ? -4.619 -10.396 -9.165 1.00 93.62 324 GLU A C 1
ATOM 2590 O O . GLU A 1 324 ? -4.322 -9.208 -9.183 1.00 93.62 324 GLU A O 1
ATOM 2595 N N . ARG A 1 325 ? -3.744 -11.341 -8.822 1.00 92.44 325 ARG A N 1
ATOM 2596 C CA . ARG A 1 325 ? -2.396 -11.024 -8.336 1.00 92.44 325 ARG A CA 1
ATOM 2597 C C . ARG A 1 325 ? -1.342 -11.929 -8.932 1.00 92.44 325 ARG A C 1
ATOM 2599 O O . ARG A 1 325 ? -1.621 -13.081 -9.261 1.00 92.44 325 ARG A O 1
ATOM 2606 N N . GLN A 1 326 ? -0.123 -11.416 -8.980 1.00 91.50 326 GLN A N 1
ATOM 2607 C CA . GLN A 1 326 ? 1.067 -12.217 -9.202 1.00 91.50 326 GLN A CA 1
ATOM 2608 C C . GLN A 1 326 ? 1.654 -12.618 -7.852 1.00 91.50 326 GLN A C 1
ATOM 2610 O O . GLN A 1 326 ? 1.761 -11.789 -6.953 1.00 91.50 326 GLN A O 1
ATOM 2615 N N . ILE A 1 327 ? 2.039 -13.880 -7.717 1.00 88.31 327 ILE A N 1
ATOM 2616 C CA . ILE A 1 327 ? 2.739 -14.393 -6.544 1.00 88.31 327 ILE A CA 1
ATOM 2617 C C . ILE A 1 327 ? 4.092 -14.928 -6.994 1.00 88.31 327 ILE A C 1
ATOM 2619 O O . ILE A 1 327 ? 4.160 -15.759 -7.899 1.00 88.31 327 ILE A O 1
ATOM 2623 N N . CYS A 1 328 ? 5.149 -14.473 -6.328 1.00 87.00 328 CYS A N 1
ATOM 2624 C CA . CYS A 1 328 ? 6.465 -15.100 -6.349 1.00 87.00 328 CYS A CA 1
ATOM 2625 C C . CYS A 1 328 ? 6.573 -15.966 -5.092 1.00 87.00 328 CYS A C 1
ATOM 2627 O O . CYS A 1 328 ? 6.551 -15.436 -3.984 1.00 87.00 328 CYS A O 1
ATOM 2629 N N . GLN A 1 329 ? 6.628 -17.288 -5.240 1.00 81.94 329 GLN A N 1
ATOM 2630 C CA . GLN A 1 329 ? 6.622 -18.193 -4.090 1.00 81.94 329 GLN A CA 1
ATOM 2631 C C . GLN A 1 329 ? 7.565 -19.375 -4.281 1.00 81.94 329 GLN A C 1
ATOM 2633 O O . GLN A 1 329 ? 7.521 -20.058 -5.305 1.00 81.94 329 GLN A O 1
ATOM 2638 N N . GLU A 1 330 ? 8.374 -19.636 -3.253 1.00 78.75 330 GLU A N 1
ATOM 2639 C CA . GLU A 1 330 ? 9.113 -20.885 -3.100 1.00 78.75 330 GLU A CA 1
ATOM 2640 C C . GLU A 1 330 ? 8.152 -22.047 -2.814 1.00 78.75 330 GLU A C 1
ATOM 2642 O O . GLU A 1 330 ? 7.234 -21.955 -1.991 1.00 78.75 330 GLU A O 1
ATOM 2647 N N . LYS A 1 331 ? 8.344 -23.136 -3.548 1.00 77.62 331 LYS A N 1
ATOM 2648 C CA . LYS A 1 331 ? 7.590 -24.380 -3.477 1.00 77.62 331 LYS A CA 1
ATOM 2649 C C . LYS A 1 331 ? 8.371 -25.405 -2.658 1.00 77.62 331 LYS A C 1
ATOM 2651 O O . LYS A 1 331 ? 9.575 -25.294 -2.450 1.00 77.62 331 LYS A O 1
ATOM 2656 N N . SER A 1 332 ? 7.668 -26.440 -2.221 1.00 70.38 332 SER A N 1
ATOM 2657 C CA . SER A 1 332 ? 8.188 -27.591 -1.478 1.00 70.38 332 SER A CA 1
ATOM 2658 C C . SER A 1 332 ? 9.485 -28.195 -2.016 1.00 70.38 332 SER A C 1
ATOM 2660 O O . SER A 1 332 ? 10.356 -28.607 -1.250 1.00 70.38 332 SER A O 1
ATOM 2662 N N . ASP A 1 333 ? 9.606 -28.281 -3.333 1.00 72.19 333 ASP A N 1
ATOM 2663 C CA . ASP A 1 333 ? 10.758 -28.825 -4.044 1.00 72.19 333 ASP A CA 1
ATOM 2664 C C . ASP A 1 333 ? 11.974 -27.880 -4.066 1.00 72.19 333 ASP A C 1
ATOM 2666 O O . ASP A 1 333 ? 13.014 -28.258 -4.600 1.00 72.19 333 ASP A O 1
ATOM 2670 N N . GLY A 1 334 ? 11.878 -26.700 -3.441 1.00 71.19 334 GLY A N 1
ATOM 2671 C CA . GLY A 1 334 ? 12.884 -25.636 -3.479 1.00 71.19 334 GLY A CA 1
ATOM 2672 C C . GLY A 1 334 ? 12.826 -24.811 -4.767 1.00 71.19 334 GLY A C 1
ATOM 2673 O O . GLY A 1 334 ? 13.648 -23.920 -4.982 1.00 71.19 334 GLY A O 1
ATOM 2674 N N . THR A 1 335 ? 11.872 -25.088 -5.666 1.00 74.38 335 THR A N 1
ATOM 2675 C CA . THR A 1 335 ? 11.667 -24.254 -6.850 1.00 74.38 335 THR A CA 1
ATOM 2676 C C . THR A 1 335 ? 10.871 -23.017 -6.477 1.00 74.38 335 THR A C 1
ATOM 2678 O O . THR A 1 335 ? 9.855 -23.090 -5.803 1.00 74.38 335 THR A O 1
ATOM 2681 N N . VAL A 1 336 ? 11.292 -21.850 -6.949 1.00 78.06 336 VAL A N 1
ATOM 2682 C CA . VAL A 1 336 ? 10.483 -20.633 -6.845 1.00 78.06 336 VAL A CA 1
ATOM 2683 C C . VAL A 1 336 ? 9.732 -20.435 -8.157 1.00 78.06 336 VAL A C 1
ATOM 2685 O O . VAL A 1 336 ? 10.334 -20.525 -9.233 1.00 78.06 336 VAL A O 1
ATOM 2688 N N . LYS A 1 337 ? 8.421 -20.189 -8.076 1.00 84.06 337 LYS A N 1
ATOM 2689 C CA . LYS A 1 337 ? 7.546 -19.972 -9.236 1.00 84.06 337 LYS A CA 1
ATOM 2690 C C . LYS A 1 337 ? 6.882 -18.603 -9.179 1.00 84.06 337 LYS A C 1
ATOM 2692 O O . LYS A 1 337 ? 6.572 -18.094 -8.104 1.00 84.06 337 LYS A O 1
ATOM 2697 N N . ILE A 1 338 ? 6.662 -18.042 -10.366 1.00 88.00 338 ILE A N 1
ATOM 2698 C CA . ILE A 1 338 ? 5.827 -16.864 -10.586 1.00 88.00 338 ILE A CA 1
ATOM 2699 C C . ILE A 1 338 ? 4.487 -17.357 -11.124 1.00 88.00 338 ILE A C 1
ATOM 2701 O O . ILE A 1 338 ? 4.438 -17.947 -12.203 1.00 88.00 338 ILE A O 1
ATOM 2705 N N . GLU A 1 339 ? 3.409 -17.112 -10.390 1.00 88.56 339 GLU A N 1
ATOM 2706 C CA . GLU A 1 339 ? 2.062 -17.564 -10.745 1.00 88.56 339 GLU A CA 1
ATOM 2707 C C . GLU A 1 339 ? 1.080 -16.393 -10.684 1.00 88.56 339 GLU A C 1
ATOM 2709 O O . GLU A 1 339 ? 1.118 -15.584 -9.757 1.00 88.56 339 GLU A O 1
ATOM 2714 N N . TRP A 1 340 ? 0.184 -16.303 -11.667 1.00 92.00 340 TRP A N 1
ATOM 2715 C CA . TRP A 1 340 ? -0.956 -15.393 -11.610 1.00 92.00 340 TRP A CA 1
ATOM 2716 C C . TRP A 1 340 ? -2.177 -16.127 -11.057 1.00 92.00 340 TRP A C 1
ATOM 2718 O O . TRP A 1 340 ? -2.555 -17.187 -11.553 1.00 92.00 340 TRP A O 1
ATOM 2728 N N . ILE A 1 341 ? -2.808 -15.552 -10.035 1.00 92.25 341 ILE A N 1
ATOM 2729 C CA . ILE A 1 341 ? -4.034 -16.073 -9.427 1.00 92.25 341 ILE A CA 1
ATOM 2730 C C . ILE A 1 341 ? -5.179 -15.120 -9.743 1.00 92.25 341 ILE A C 1
ATOM 2732 O O . ILE A 1 341 ? -5.103 -13.932 -9.435 1.00 92.25 341 ILE A O 1
ATOM 2736 N N . GLY A 1 342 ? -6.249 -15.648 -10.336 1.00 92.69 342 GLY A N 1
ATOM 2737 C CA . GLY A 1 342 ? -7.430 -14.880 -10.710 1.00 92.69 342 GLY A CA 1
ATOM 2738 C C . GLY A 1 342 ? -8.480 -15.729 -11.421 1.00 92.69 342 GLY A C 1
ATOM 2739 O O . GLY A 1 342 ? -8.246 -16.898 -11.730 1.00 92.69 342 GLY A O 1
ATOM 2740 N N . ALA A 1 343 ? -9.653 -15.143 -11.657 1.00 91.00 343 ALA A N 1
ATOM 2741 C CA . ALA A 1 343 ? -10.758 -15.818 -12.333 1.00 91.00 343 ALA A CA 1
ATOM 2742 C C . ALA A 1 343 ? -10.418 -16.159 -13.799 1.00 91.00 343 ALA A C 1
ATOM 2744 O O . ALA A 1 343 ? -9.540 -15.549 -14.412 1.00 91.00 343 ALA A O 1
ATOM 2745 N N . LYS A 1 344 ? -11.145 -17.102 -14.409 1.00 89.31 344 LYS A N 1
ATOM 2746 C CA . LYS A 1 344 ? -11.027 -17.369 -15.856 1.00 89.31 344 LYS A CA 1
ATOM 2747 C C . LYS A 1 344 ? -11.372 -16.117 -16.668 1.00 89.31 344 LYS A C 1
ATOM 2749 O O . LYS A 1 344 ? -12.234 -15.341 -16.256 1.00 89.31 344 LYS A O 1
ATOM 2754 N N . LYS A 1 345 ? -10.744 -15.946 -17.836 1.00 89.06 345 LYS A N 1
ATOM 2755 C CA . LYS A 1 345 ? -10.904 -14.777 -18.725 1.00 89.06 345 LYS A CA 1
ATOM 2756 C C . LYS A 1 345 ? -10.529 -13.429 -18.084 1.00 89.06 345 LYS A C 1
ATOM 2758 O O . LYS A 1 345 ? -10.921 -12.379 -18.591 1.00 89.06 345 LYS A O 1
ATOM 2763 N N . SER A 1 346 ? -9.791 -13.445 -16.975 1.00 92.25 346 SER A N 1
ATOM 2764 C CA . SER A 1 346 ? -9.280 -12.243 -16.312 1.00 92.25 346 SER A CA 1
ATOM 2765 C C . SER A 1 346 ? -7.844 -11.911 -16.733 1.00 92.25 346 SER A C 1
ATOM 2767 O O . SER A 1 346 ? -7.268 -12.588 -17.583 1.00 92.25 346 SER A O 1
ATOM 2769 N N . VAL A 1 347 ? -7.231 -10.898 -16.103 1.00 91.94 347 VAL A N 1
ATOM 2770 C CA . VAL A 1 347 ? -5.795 -10.590 -16.262 1.00 91.94 347 VAL A CA 1
ATOM 2771 C C . VAL A 1 347 ? -4.912 -11.807 -15.949 1.00 91.94 347 VAL A C 1
ATOM 2773 O O . VAL A 1 347 ? -3.890 -12.006 -16.607 1.00 91.94 347 VAL A O 1
ATOM 2776 N N . ALA A 1 348 ? -5.323 -12.663 -15.009 1.00 93.31 348 ALA A N 1
ATOM 2777 C CA . ALA A 1 348 ? -4.576 -13.867 -14.655 1.00 93.31 348 ALA A CA 1
ATOM 2778 C C . ALA A 1 348 ? -4.568 -14.940 -15.760 1.00 93.31 348 ALA A C 1
ATOM 2780 O O . ALA A 1 348 ? -3.628 -15.722 -15.831 1.00 93.31 348 ALA A O 1
ATOM 2781 N N . ASP A 1 349 ? -5.570 -14.942 -16.643 1.00 93.50 349 ASP A N 1
ATOM 2782 C CA . ASP A 1 349 ? -5.740 -15.912 -17.740 1.00 93.50 349 ASP A CA 1
ATOM 2783 C C . ASP A 1 349 ? -5.166 -15.396 -19.078 1.00 93.50 349 ASP A C 1
ATOM 2785 O O . ASP A 1 349 ? -5.370 -15.978 -20.142 1.00 93.50 349 ASP A O 1
ATOM 2789 N N . LEU A 1 350 ? -4.476 -14.249 -19.055 1.00 94.00 350 LEU A N 1
ATOM 2790 C CA . LEU A 1 350 ? -3.848 -13.683 -20.246 1.00 94.00 350 LEU A CA 1
ATOM 2791 C C . LEU A 1 350 ? -2.584 -14.463 -20.653 1.00 94.00 350 LEU A C 1
ATOM 2793 O O . LEU A 1 350 ? -1.938 -15.089 -19.817 1.00 94.00 350 LEU A O 1
ATOM 2797 N N . PRO A 1 351 ? -2.163 -14.385 -21.931 1.00 94.00 351 PRO A N 1
ATOM 2798 C CA . PRO A 1 351 ? -0.941 -15.043 -22.389 1.00 94.00 351 PRO A CA 1
ATOM 2799 C C . PRO A 1 351 ? 0.318 -14.542 -21.667 1.00 94.00 351 PRO A C 1
ATOM 2801 O O . PRO A 1 351 ? 0.419 -13.358 -21.340 1.00 94.00 351 PRO A O 1
ATOM 2804 N N . ALA A 1 352 ? 1.346 -15.392 -21.569 1.00 89.62 352 ALA A N 1
ATOM 2805 C CA . ALA A 1 352 ? 2.619 -15.086 -20.899 1.00 89.62 352 ALA A CA 1
ATOM 2806 C C . ALA A 1 352 ? 3.276 -13.768 -21.359 1.00 89.62 352 ALA A C 1
ATOM 2808 O O . ALA A 1 352 ? 3.881 -13.060 -20.558 1.00 89.62 352 ALA A O 1
ATOM 2809 N N . LYS A 1 353 ? 3.109 -13.378 -22.633 1.00 90.31 353 LYS A N 1
ATOM 2810 C CA . LYS A 1 353 ? 3.582 -12.082 -23.154 1.00 90.31 353 LYS A CA 1
ATOM 2811 C C . LYS A 1 353 ? 2.971 -10.885 -22.409 1.00 90.31 353 LYS A C 1
ATOM 2813 O O . LYS A 1 353 ? 3.656 -9.894 -22.189 1.00 90.31 353 LYS A O 1
ATOM 2818 N N . LYS A 1 354 ? 1.695 -10.958 -22.020 1.00 92.94 354 LYS A N 1
ATOM 2819 C CA . LYS A 1 354 ? 1.013 -9.906 -21.250 1.00 92.94 354 LYS A CA 1
ATOM 2820 C C . LYS A 1 354 ? 1.476 -9.884 -19.793 1.00 92.94 354 LYS A C 1
ATOM 2822 O O . LYS A 1 354 ? 1.698 -8.809 -19.246 1.00 92.94 354 LYS A O 1
ATOM 2827 N N . HIS A 1 355 ? 1.700 -11.050 -19.187 1.00 91.94 355 HIS A N 1
ATOM 2828 C CA . HIS A 1 355 ? 2.288 -11.141 -17.844 1.00 91.94 355 HIS A CA 1
ATOM 2829 C C . HIS A 1 355 ? 3.722 -10.618 -17.800 1.00 91.94 355 HIS A C 1
ATOM 2831 O O . HIS A 1 355 ? 4.086 -9.936 -16.850 1.00 91.94 355 HIS A O 1
ATOM 2837 N N . HIS A 1 356 ? 4.508 -10.863 -18.852 1.00 90.12 356 HIS A N 1
ATOM 2838 C CA . HIS A 1 356 ? 5.834 -10.271 -19.016 1.00 90.12 356 HIS A CA 1
ATOM 2839 C C . HIS A 1 356 ? 5.761 -8.739 -19.011 1.00 90.12 356 HIS A C 1
ATOM 2841 O O . HIS A 1 356 ? 6.499 -8.098 -18.274 1.00 90.12 356 HIS A O 1
ATOM 2847 N N . GLN A 1 357 ? 4.836 -8.146 -19.774 1.00 91.88 357 GLN A N 1
ATOM 2848 C CA . GLN A 1 357 ? 4.635 -6.691 -19.797 1.00 91.88 357 GLN A CA 1
ATOM 2849 C C . GLN A 1 357 ? 4.304 -6.131 -18.402 1.00 91.88 357 GLN A C 1
ATOM 2851 O O . GLN A 1 357 ? 4.854 -5.106 -18.006 1.00 91.88 357 GLN A O 1
ATOM 2856 N N . LEU A 1 358 ? 3.462 -6.821 -17.626 1.00 93.56 358 LEU A N 1
ATOM 2857 C CA . LEU A 1 358 ? 3.157 -6.440 -16.242 1.00 93.56 358 LEU A CA 1
ATOM 2858 C C . LEU A 1 358 ? 4.374 -6.559 -15.311 1.00 93.56 358 LEU A C 1
ATOM 2860 O O . LEU A 1 358 ? 4.596 -5.663 -14.502 1.00 93.56 358 LEU A O 1
ATOM 2864 N N . ALA A 1 359 ? 5.183 -7.612 -15.448 1.00 93.06 359 ALA A N 1
ATOM 2865 C CA . ALA A 1 359 ? 6.407 -7.779 -14.663 1.00 93.06 359 ALA A CA 1
ATOM 2866 C C . ALA A 1 359 ? 7.442 -6.679 -14.967 1.00 93.06 359 ALA A C 1
ATOM 2868 O O . ALA A 1 359 ? 8.089 -6.167 -14.055 1.00 93.06 359 ALA A O 1
ATOM 2869 N N . VAL A 1 360 ? 7.555 -6.266 -16.235 1.00 93.06 360 VAL A N 1
ATOM 2870 C CA . VAL A 1 360 ? 8.383 -5.119 -16.645 1.00 93.06 360 VAL A CA 1
ATOM 2871 C C . VAL A 1 360 ? 7.869 -3.829 -16.003 1.00 93.06 360 VAL A C 1
ATOM 2873 O O . VAL A 1 360 ? 8.656 -3.106 -15.404 1.00 93.06 360 VAL A O 1
ATOM 2876 N N . LEU A 1 361 ? 6.558 -3.566 -16.034 1.00 94.75 361 LEU A N 1
ATOM 2877 C CA . LEU A 1 361 ? 5.978 -2.391 -15.371 1.00 94.75 361 LEU A CA 1
ATOM 2878 C C . LEU A 1 361 ? 6.255 -2.377 -13.860 1.00 94.75 361 LEU A C 1
ATOM 2880 O O . LEU A 1 361 ? 6.648 -1.343 -13.326 1.00 94.75 361 LEU A O 1
ATOM 2884 N N . GLN A 1 362 ? 6.090 -3.509 -13.173 1.00 94.25 362 GLN A N 1
ATOM 2885 C CA . GLN A 1 362 ? 6.388 -3.622 -11.741 1.00 94.25 362 GLN A CA 1
ATOM 2886 C C . GLN A 1 362 ? 7.866 -3.347 -11.439 1.00 94.25 362 GLN A C 1
ATOM 2888 O O . GLN A 1 362 ? 8.166 -2.574 -10.532 1.00 94.25 362 GLN A O 1
ATOM 2893 N N . ALA A 1 363 ? 8.790 -3.916 -12.221 1.00 94.69 363 ALA A N 1
ATOM 2894 C CA . ALA A 1 363 ? 10.213 -3.614 -12.081 1.00 94.69 363 ALA A CA 1
ATOM 2895 C C . ALA A 1 363 ? 10.533 -2.142 -12.395 1.00 94.69 363 ALA A C 1
ATOM 2897 O O . ALA A 1 363 ? 11.420 -1.581 -11.758 1.00 94.69 363 ALA A O 1
ATOM 2898 N N . SER A 1 364 ? 9.812 -1.495 -13.318 1.00 94.88 364 SER A N 1
ATOM 2899 C CA . SER A 1 364 ? 9.989 -0.065 -13.612 1.00 94.88 364 SER A CA 1
ATOM 2900 C C . SER A 1 364 ? 9.557 0.799 -12.430 1.00 94.88 364 SER A C 1
ATOM 2902 O O . SER A 1 364 ? 10.296 1.698 -12.037 1.00 94.88 364 SER A O 1
ATOM 2904 N N . ILE A 1 365 ? 8.401 0.503 -11.827 1.00 94.62 365 ILE A N 1
ATOM 2905 C CA . ILE A 1 365 ? 7.926 1.197 -10.620 1.00 94.62 365 ILE A CA 1
ATOM 2906 C C . ILE A 1 365 ? 8.923 0.992 -9.476 1.00 94.62 365 ILE A C 1
ATOM 2908 O O . ILE A 1 365 ? 9.336 1.966 -8.853 1.00 94.62 365 ILE A O 1
ATOM 2912 N N . HIS A 1 366 ? 9.368 -0.248 -9.251 1.00 95.56 366 HIS A N 1
ATOM 2913 C CA . HIS A 1 366 ? 10.368 -0.554 -8.231 1.00 95.56 366 HIS A CA 1
ATOM 2914 C C . HIS A 1 366 ? 11.669 0.224 -8.468 1.00 95.56 366 HIS A C 1
ATOM 2916 O O . HIS A 1 366 ? 12.174 0.865 -7.553 1.00 95.56 366 HIS A O 1
ATOM 2922 N N . PHE A 1 367 ? 12.196 0.225 -9.697 1.00 95.81 367 PHE A N 1
ATOM 2923 C CA . PHE A 1 367 ? 13.418 0.954 -10.034 1.00 95.81 367 PHE A CA 1
ATOM 2924 C C . PHE A 1 367 ? 13.278 2.462 -9.810 1.00 95.81 367 PHE A C 1
ATOM 2926 O O . PHE A 1 367 ? 14.174 3.059 -9.219 1.00 95.81 367 PHE A O 1
ATOM 2933 N N . LEU A 1 368 ? 12.156 3.072 -10.204 1.00 94.94 368 LEU A N 1
ATOM 2934 C CA . LEU A 1 368 ? 11.874 4.480 -9.918 1.00 94.94 368 LEU A CA 1
ATOM 2935 C C . LEU A 1 368 ? 11.857 4.754 -8.406 1.00 94.94 368 LEU A C 1
ATOM 2937 O O . LEU A 1 368 ? 12.528 5.674 -7.946 1.00 94.94 368 LEU A O 1
ATOM 2941 N N . GLN A 1 369 ? 11.150 3.926 -7.634 1.00 94.62 369 GLN A N 1
ATOM 2942 C CA . GLN A 1 369 ? 11.022 4.077 -6.181 1.00 94.62 369 GLN A CA 1
ATOM 2943 C C . GLN A 1 369 ? 12.359 3.980 -5.441 1.00 94.62 369 GLN A C 1
ATOM 2945 O O . GLN A 1 369 ? 12.531 4.672 -4.441 1.00 94.62 369 GLN A O 1
ATOM 2950 N N . GLN A 1 370 ? 13.328 3.202 -5.942 1.00 95.12 370 GLN A N 1
ATOM 2951 C CA . GLN A 1 370 ? 14.675 3.158 -5.352 1.00 95.12 370 GLN A CA 1
ATOM 2952 C C . GLN A 1 370 ? 15.367 4.530 -5.343 1.00 95.12 370 GLN A C 1
ATOM 2954 O O . GLN A 1 370 ? 16.231 4.769 -4.508 1.00 95.12 370 GLN A O 1
ATOM 2959 N N . HIS A 1 371 ? 14.981 5.450 -6.233 1.00 94.81 371 HIS A N 1
ATOM 2960 C CA . HIS A 1 371 ? 15.576 6.784 -6.293 1.00 94.81 371 HIS A CA 1
ATOM 2961 C C . HIS A 1 371 ? 14.966 7.750 -5.268 1.00 94.81 371 HIS A C 1
ATOM 2963 O O . HIS A 1 371 ? 15.477 8.855 -5.118 1.00 94.81 371 HIS A O 1
ATOM 2969 N N . PHE A 1 372 ? 13.887 7.396 -4.566 1.00 92.56 372 PHE A N 1
ATOM 2970 C CA . PHE A 1 372 ? 13.205 8.324 -3.661 1.00 92.56 372 PHE A CA 1
ATOM 2971 C C . PHE A 1 372 ? 14.045 8.599 -2.410 1.00 92.56 372 PHE A C 1
ATOM 2973 O O . PHE A 1 372 ? 14.448 7.680 -1.701 1.00 92.56 372 PHE A O 1
ATOM 2980 N N . THR A 1 373 ? 14.269 9.875 -2.098 1.00 88.06 373 THR A N 1
ATOM 2981 C CA . THR A 1 373 ? 14.990 10.294 -0.890 1.00 88.06 373 THR A CA 1
ATOM 2982 C C . THR A 1 373 ? 14.042 10.826 0.182 1.00 88.06 373 THR A C 1
ATOM 2984 O O . THR A 1 373 ? 12.976 11.370 -0.108 1.00 88.06 373 THR A O 1
ATOM 2987 N N . ARG A 1 374 ? 14.487 10.787 1.447 1.00 80.50 374 ARG A N 1
ATOM 2988 C CA . ARG A 1 374 ? 13.782 11.428 2.577 1.00 80.50 374 ARG A CA 1
ATOM 2989 C C . ARG A 1 374 ? 13.620 12.944 2.411 1.00 80.50 374 ARG A C 1
ATOM 2991 O O . ARG A 1 374 ? 12.732 13.533 3.009 1.00 80.50 374 ARG A O 1
ATOM 2998 N N . SER A 1 375 ? 14.462 13.578 1.594 1.00 80.25 375 SER A N 1
ATOM 2999 C CA . SER A 1 375 ? 14.389 15.013 1.292 1.00 80.25 375 SER A CA 1
ATOM 3000 C C . SER A 1 375 ? 13.377 15.365 0.196 1.00 80.25 375 SER A C 1
ATOM 3002 O O . SER A 1 375 ? 13.334 16.520 -0.227 1.00 80.25 375 SER A O 1
ATOM 3004 N N . GLY A 1 376 ? 12.591 14.392 -0.282 1.00 84.19 376 GLY A N 1
ATOM 3005 C CA . GLY A 1 376 ? 11.636 14.596 -1.368 1.00 84.19 376 GLY A CA 1
ATOM 3006 C C . GLY A 1 376 ? 12.338 14.890 -2.691 1.00 84.19 376 GLY A C 1
ATOM 3007 O O . GLY A 1 376 ? 11.975 15.835 -3.386 1.00 84.19 376 GLY A O 1
ATOM 3008 N N . ARG A 1 377 ? 13.398 14.132 -3.000 1.00 87.69 377 ARG A N 1
ATOM 3009 C CA . ARG A 1 377 ? 14.173 14.217 -4.246 1.00 87.69 377 ARG A CA 1
ATOM 3010 C C . ARG A 1 377 ? 14.409 12.839 -4.855 1.00 87.69 377 ARG A C 1
ATOM 3012 O O . ARG A 1 377 ? 14.114 11.816 -4.243 1.00 87.69 377 ARG A O 1
ATOM 3019 N N . LEU A 1 378 ? 14.951 12.841 -6.072 1.00 91.62 378 LEU A N 1
ATOM 3020 C CA . LEU A 1 378 ? 15.453 11.651 -6.752 1.00 91.62 378 LEU A CA 1
ATOM 3021 C C . LEU A 1 378 ? 16.988 11.596 -6.635 1.00 91.62 378 LEU A C 1
ATOM 3023 O O . LEU A 1 378 ? 17.666 12.531 -7.069 1.00 91.62 378 LEU A O 1
ATOM 3027 N N . ALA A 1 379 ? 17.524 10.532 -6.034 1.00 93.00 379 ALA A N 1
ATOM 3028 C CA . ALA A 1 379 ? 18.959 10.251 -5.911 1.00 93.00 379 ALA A CA 1
ATOM 3029 C C . ALA A 1 379 ? 19.569 9.813 -7.247 1.00 93.00 379 ALA A C 1
ATOM 3031 O O . ALA A 1 379 ? 18.849 9.365 -8.131 1.00 93.00 379 ALA A O 1
ATOM 3032 N N . ASN A 1 380 ? 20.892 9.900 -7.408 1.00 94.50 380 ASN A N 1
ATOM 3033 C CA . ASN A 1 380 ? 21.561 9.370 -8.601 1.00 94.50 380 ASN A CA 1
ATOM 3034 C C . ASN A 1 380 ? 21.501 7.836 -8.636 1.00 94.50 380 ASN A C 1
ATOM 3036 O O . ASN A 1 380 ? 21.636 7.192 -7.597 1.00 94.50 380 ASN A O 1
ATOM 3040 N N . THR A 1 381 ? 21.438 7.221 -9.826 1.00 95.12 381 THR A N 1
ATOM 3041 C CA . THR A 1 381 ? 21.506 5.746 -9.937 1.00 95.12 381 THR A CA 1
ATOM 3042 C C . THR A 1 381 ? 22.798 5.169 -9.323 1.00 95.12 381 THR A C 1
ATOM 3044 O O . THR A 1 381 ? 22.815 4.043 -8.826 1.00 95.12 381 THR A O 1
ATOM 3047 N N . ALA A 1 382 ? 23.889 5.940 -9.331 1.00 94.19 382 ALA A N 1
ATOM 3048 C CA . ALA A 1 382 ? 25.168 5.555 -8.728 1.00 94.19 382 ALA A CA 1
ATOM 3049 C C . ALA A 1 382 ? 25.151 5.535 -7.186 1.00 94.19 382 ALA A C 1
ATOM 3051 O O . ALA A 1 382 ? 25.993 4.878 -6.579 1.00 94.19 382 ALA A O 1
ATOM 3052 N N . GLU A 1 383 ? 24.202 6.240 -6.570 1.00 93.12 383 GLU A N 1
ATOM 3053 C CA . GLU A 1 383 ? 24.073 6.428 -5.118 1.00 93.12 383 GLU A CA 1
ATOM 3054 C C . GLU A 1 383 ? 22.960 5.558 -4.519 1.00 93.12 383 GLU A C 1
ATOM 3056 O O . GLU A 1 383 ? 22.660 5.674 -3.335 1.00 93.12 383 GLU A O 1
ATOM 3061 N N . LEU A 1 384 ? 22.325 4.700 -5.326 1.00 93.56 384 LEU A N 1
ATOM 3062 C CA . LEU A 1 384 ? 21.236 3.855 -4.852 1.00 93.56 384 LEU A CA 1
ATOM 3063 C C . LEU A 1 384 ? 21.722 2.850 -3.815 1.00 93.56 384 LEU A C 1
ATOM 3065 O O . LEU A 1 384 ? 22.725 2.147 -4.002 1.00 93.56 384 LEU A O 1
ATOM 3069 N N . GLU A 1 385 ? 20.935 2.746 -2.753 1.00 91.25 385 GLU A N 1
ATOM 3070 C CA . GLU A 1 385 ? 21.138 1.768 -1.701 1.00 91.25 385 GLU A CA 1
ATOM 3071 C C . GLU A 1 385 ? 20.843 0.348 -2.198 1.00 91.25 385 GLU A C 1
ATOM 3073 O O . GLU A 1 385 ? 19.990 0.165 -3.069 1.00 91.25 385 GLU A O 1
ATOM 3078 N N . PRO A 1 386 ? 21.528 -0.678 -1.658 1.00 92.31 386 PRO A N 1
ATOM 3079 C CA . PRO A 1 386 ? 21.262 -2.059 -2.022 1.00 92.31 386 PRO A CA 1
ATOM 3080 C C . PRO A 1 386 ? 19.791 -2.450 -1.821 1.00 92.31 386 PRO A C 1
ATOM 3082 O O . PRO A 1 386 ? 19.241 -2.267 -0.738 1.00 92.31 386 PRO A O 1
ATOM 3085 N N . SER A 1 387 ? 19.181 -3.043 -2.845 1.00 92.69 387 SER A N 1
ATOM 3086 C CA . SER A 1 387 ? 17.817 -3.569 -2.814 1.00 92.69 387 SER A CA 1
ATOM 3087 C C . SER A 1 387 ? 17.702 -4.797 -3.727 1.00 92.69 387 SER A C 1
ATOM 3089 O O . SER A 1 387 ? 18.190 -4.758 -4.863 1.00 92.69 387 SER A O 1
ATOM 3091 N N . PRO A 1 388 ? 17.093 -5.905 -3.268 1.00 91.75 388 PRO A N 1
ATOM 3092 C CA . PRO A 1 388 ? 16.975 -7.119 -4.065 1.00 91.75 388 PRO A CA 1
ATOM 3093 C C . PRO A 1 388 ? 16.000 -6.955 -5.237 1.00 91.75 388 PRO A C 1
ATOM 3095 O O . PRO A 1 388 ? 15.085 -6.134 -5.235 1.00 91.75 388 PRO A O 1
ATOM 3098 N N . CYS A 1 389 ? 16.158 -7.798 -6.258 1.00 91.31 389 CYS A N 1
ATOM 3099 C CA . CYS A 1 389 ? 15.175 -7.910 -7.331 1.00 91.31 389 CYS A CA 1
ATOM 3100 C C . CYS A 1 389 ? 13.823 -8.417 -6.783 1.00 91.31 389 CYS A C 1
ATOM 3102 O O . CYS A 1 389 ? 13.807 -9.464 -6.131 1.00 91.31 389 CYS A O 1
ATOM 3104 N N . PRO A 1 390 ? 12.674 -7.804 -7.138 1.00 90.56 390 PRO A N 1
ATOM 3105 C CA . PRO A 1 390 ? 11.352 -8.279 -6.703 1.00 90.56 390 PRO A CA 1
ATOM 3106 C C . PRO A 1 390 ? 10.984 -9.668 -7.260 1.00 90.56 390 PRO A C 1
ATOM 3108 O O . PRO A 1 390 ? 10.056 -10.315 -6.784 1.00 90.56 390 PRO A O 1
ATOM 3111 N N . PHE A 1 391 ? 11.718 -10.151 -8.268 1.00 89.94 391 PHE A N 1
ATOM 3112 C CA . PHE A 1 391 ? 11.537 -11.473 -8.878 1.00 89.94 391 PHE A CA 1
ATOM 3113 C C . PHE A 1 391 ? 12.673 -12.449 -8.549 1.00 89.94 391 PHE A C 1
ATOM 3115 O O . PHE A 1 391 ? 12.809 -13.480 -9.217 1.00 89.94 391 PHE A O 1
ATOM 3122 N N . ARG A 1 392 ? 13.524 -12.113 -7.572 1.00 85.44 392 ARG A N 1
ATOM 3123 C CA . ARG A 1 392 ? 14.654 -12.945 -7.148 1.00 85.44 392 ARG A CA 1
ATOM 3124 C C . ARG A 1 392 ? 14.193 -14.378 -6.848 1.00 85.44 392 ARG A C 1
ATOM 3126 O O . ARG A 1 392 ? 13.144 -14.603 -6.252 1.00 85.44 392 ARG A O 1
ATOM 3133 N N . GLY A 1 393 ? 14.969 -15.356 -7.309 1.00 81.25 393 GLY A N 1
ATOM 3134 C CA . GLY A 1 393 ? 14.720 -16.794 -7.168 1.00 81.25 393 GLY A CA 1
ATOM 3135 C C . GLY A 1 393 ? 13.658 -17.336 -8.131 1.00 81.25 393 GLY A C 1
ATOM 3136 O O . GLY A 1 393 ? 13.815 -18.438 -8.665 1.00 81.25 393 GLY A O 1
ATOM 3137 N N . ALA A 1 394 ? 12.605 -16.553 -8.390 1.00 83.50 394 ALA A N 1
ATOM 3138 C CA . ALA A 1 394 ? 11.445 -16.927 -9.202 1.00 83.50 394 ALA A CA 1
ATOM 3139 C C . ALA A 1 394 ? 11.643 -16.687 -10.709 1.00 83.50 394 ALA A C 1
ATOM 3141 O O . ALA A 1 394 ? 11.019 -17.342 -11.545 1.00 83.50 394 ALA A O 1
ATOM 3142 N N . CYS A 1 395 ? 12.497 -15.728 -11.070 1.00 83.38 395 CYS A N 1
ATOM 3143 C CA . CYS A 1 395 ? 12.730 -15.332 -12.452 1.00 83.38 395 CYS A CA 1
ATOM 3144 C C . CYS A 1 395 ? 13.521 -16.396 -13.230 1.00 83.38 395 CYS A C 1
ATOM 3146 O O . CYS A 1 395 ? 14.658 -16.726 -12.892 1.00 83.38 395 CYS A O 1
ATOM 3148 N N . VAL A 1 396 ? 12.958 -16.875 -14.344 1.00 79.62 396 VAL A N 1
ATOM 3149 C CA . VAL A 1 396 ? 13.624 -17.845 -15.234 1.00 79.62 396 VAL A CA 1
ATOM 3150 C C . VAL A 1 396 ? 14.934 -17.285 -15.798 1.00 79.62 396 VAL A C 1
ATOM 3152 O O . VAL A 1 396 ? 15.922 -18.014 -15.879 1.00 79.62 396 VAL A O 1
ATOM 3155 N N . ALA A 1 397 ? 14.972 -15.987 -16.125 1.00 78.44 397 ALA A N 1
ATOM 3156 C CA . ALA A 1 397 ? 16.176 -15.343 -16.644 1.00 78.44 397 ALA A CA 1
ATOM 3157 C C . ALA A 1 397 ? 17.333 -15.418 -15.636 1.00 78.44 397 ALA A C 1
ATOM 3159 O O . ALA A 1 397 ? 18.449 -15.742 -16.024 1.00 78.44 397 ALA A O 1
ATOM 3160 N N . GLN A 1 398 ? 17.077 -15.221 -14.336 1.00 79.38 398 GLN A N 1
ATOM 3161 C CA . GLN A 1 398 ? 18.126 -15.316 -13.314 1.00 79.38 398 GLN A CA 1
ATOM 3162 C C . GLN A 1 398 ? 18.839 -16.674 -13.373 1.00 79.38 398 GLN A C 1
ATOM 3164 O O . GLN A 1 398 ? 20.064 -16.718 -13.406 1.00 79.38 398 GLN A O 1
ATOM 3169 N N . LYS A 1 399 ? 18.086 -17.777 -13.486 1.00 77.81 399 LYS A N 1
ATOM 3170 C CA . LYS A 1 399 ? 18.663 -19.126 -13.611 1.00 77.81 399 LYS A CA 1
ATOM 3171 C C . LYS A 1 399 ? 19.416 -19.315 -14.930 1.00 77.81 399 LYS A C 1
ATOM 3173 O O . LYS A 1 399 ? 20.504 -19.879 -14.938 1.00 77.81 399 LYS A O 1
ATOM 3178 N N . GLN A 1 400 ? 18.860 -18.827 -16.040 1.00 80.12 400 GLN A N 1
ATOM 3179 C CA . GLN A 1 400 ? 19.467 -18.951 -17.373 1.00 80.12 400 GLN A CA 1
ATOM 3180 C C . GLN A 1 400 ? 20.785 -18.180 -17.526 1.00 80.12 400 GLN A C 1
ATOM 3182 O O . GLN A 1 400 ? 21.619 -18.568 -18.342 1.00 80.12 400 GLN A O 1
ATOM 3187 N N . PHE A 1 401 ? 20.970 -17.105 -16.759 1.00 76.50 401 PHE A N 1
ATOM 3188 C CA . PHE A 1 401 ? 22.165 -16.258 -16.786 1.00 76.50 401 PHE A CA 1
ATOM 3189 C C . PHE A 1 401 ? 23.109 -16.510 -15.599 1.00 76.50 401 PHE A C 1
ATOM 3191 O O . PHE A 1 401 ? 23.893 -15.638 -15.244 1.00 76.50 401 PHE A O 1
ATOM 3198 N N . GLY A 1 402 ? 23.050 -17.694 -14.977 1.00 79.56 402 GLY A N 1
ATOM 3199 C CA . GLY A 1 402 ? 24.022 -18.097 -13.953 1.00 79.56 402 GLY A CA 1
ATOM 3200 C C . GLY A 1 402 ? 23.839 -17.432 -12.586 1.00 79.56 402 GLY A C 1
ATOM 3201 O O . GLY A 1 402 ? 24.775 -17.406 -11.801 1.00 79.56 402 GLY A O 1
ATOM 3202 N N . SER A 1 403 ? 22.638 -16.931 -12.284 1.00 80.50 403 SER A N 1
ATOM 3203 C CA . SER A 1 403 ? 22.284 -16.248 -11.030 1.00 80.50 403 SER A CA 1
ATOM 3204 C C . SER A 1 403 ? 23.211 -15.074 -10.682 1.00 80.50 403 SER A C 1
ATOM 3206 O O . SER A 1 403 ? 23.947 -15.157 -9.700 1.00 80.50 403 SER A O 1
ATOM 3208 N N . PRO A 1 404 ? 23.163 -13.967 -11.452 1.00 83.94 404 PRO A N 1
ATOM 3209 C CA . PRO A 1 404 ? 24.015 -12.802 -11.212 1.00 83.94 404 PRO A CA 1
ATOM 3210 C C . PRO A 1 404 ? 23.891 -12.285 -9.775 1.00 83.94 404 PRO A C 1
ATOM 3212 O O . PRO A 1 404 ? 22.775 -12.133 -9.265 1.00 83.94 404 PRO A O 1
ATOM 3215 N N . ALA A 1 405 ? 25.024 -11.981 -9.137 1.00 87.06 405 ALA A N 1
ATOM 3216 C CA . ALA A 1 405 ? 25.060 -11.467 -7.766 1.00 87.06 405 ALA A CA 1
ATOM 3217 C C . ALA A 1 405 ? 24.333 -10.117 -7.644 1.00 87.06 405 ALA A C 1
ATOM 3219 O O . ALA A 1 405 ? 23.763 -9.788 -6.608 1.00 87.06 405 ALA A O 1
ATOM 3220 N N . GLU A 1 406 ? 24.271 -9.348 -8.727 1.00 89.69 406 GLU A N 1
ATOM 3221 C CA . GLU A 1 406 ? 23.555 -8.082 -8.806 1.00 89.69 406 GLU A CA 1
ATOM 3222 C C . GLU A 1 406 ? 22.047 -8.252 -8.573 1.00 89.69 406 GLU A C 1
ATOM 3224 O O . GLU A 1 406 ? 21.414 -7.330 -8.069 1.00 89.69 406 GLU A O 1
ATOM 3229 N N . CYS A 1 407 ? 21.449 -9.418 -8.854 1.00 87.81 407 CYS A N 1
ATOM 3230 C CA . CYS A 1 407 ? 20.035 -9.667 -8.538 1.00 87.81 407 CYS A CA 1
ATOM 3231 C C . CYS A 1 407 ? 19.726 -9.578 -7.031 1.00 87.81 407 CYS A C 1
ATOM 3233 O O . CYS A 1 407 ? 18.570 -9.364 -6.665 1.00 87.81 407 CYS A O 1
ATOM 3235 N N . GLU A 1 408 ? 20.736 -9.746 -6.177 1.00 88.94 408 GLU A N 1
ATOM 3236 C CA . GLU A 1 408 ? 20.627 -9.735 -4.715 1.00 88.94 408 GLU A CA 1
ATOM 3237 C C . GLU A 1 408 ? 20.611 -8.328 -4.123 1.00 88.94 408 GLU A C 1
ATOM 3239 O O . GLU A 1 408 ? 20.010 -8.095 -3.079 1.00 88.94 408 GLU A O 1
ATOM 3244 N N . THR A 1 409 ? 21.297 -7.391 -4.776 1.00 91.12 409 THR A N 1
ATOM 3245 C CA . THR A 1 409 ? 21.614 -6.092 -4.168 1.00 91.12 409 THR A CA 1
ATOM 3246 C C . THR A 1 409 ? 21.469 -4.913 -5.115 1.00 91.12 409 THR A C 1
ATOM 3248 O O . THR A 1 409 ? 21.173 -3.817 -4.658 1.00 91.12 409 THR A O 1
ATOM 3251 N N . LYS A 1 410 ? 21.704 -5.080 -6.418 1.00 93.31 410 LYS A N 1
ATOM 3252 C CA . LYS A 1 410 ? 21.720 -3.983 -7.398 1.00 93.31 410 LYS A CA 1
ATOM 3253 C C . LYS A 1 410 ? 21.165 -4.440 -8.753 1.00 93.31 410 LYS A C 1
ATOM 3255 O O . LYS A 1 410 ? 21.884 -4.406 -9.753 1.00 93.31 410 LYS A O 1
ATOM 3260 N N . PRO A 1 411 ? 19.889 -4.860 -8.841 1.00 92.19 411 PRO A N 1
ATOM 3261 C CA . PRO A 1 411 ? 19.328 -5.472 -10.048 1.00 92.19 411 PRO A CA 1
ATOM 3262 C C . PRO A 1 411 ? 19.340 -4.560 -11.285 1.00 92.19 411 PRO A C 1
ATOM 3264 O O . PRO A 1 411 ? 19.259 -5.053 -12.407 1.00 92.19 411 PRO A O 1
ATOM 3267 N N . TRP A 1 412 ? 19.497 -3.244 -11.114 1.00 91.31 412 TRP A N 1
ATOM 3268 C CA . TRP A 1 412 ? 19.669 -2.279 -12.207 1.00 91.31 412 TRP A CA 1
ATOM 3269 C C . TRP A 1 412 ? 21.044 -2.318 -12.891 1.00 91.31 412 TRP A C 1
ATOM 3271 O O . TRP A 1 412 ? 21.209 -1.704 -13.947 1.00 91.31 412 TRP A O 1
ATOM 3281 N N . LEU A 1 413 ? 22.025 -3.011 -12.305 1.00 89.75 413 LEU A N 1
ATOM 3282 C CA . LEU A 1 413 ? 23.338 -3.253 -12.910 1.00 89.75 413 LEU A CA 1
ATOM 3283 C C . LEU A 1 413 ? 23.372 -4.532 -13.753 1.00 89.75 413 LEU A C 1
ATOM 3285 O O . LEU A 1 413 ? 24.312 -4.725 -14.521 1.00 89.75 413 LEU A O 1
ATOM 3289 N N . VAL A 1 414 ? 22.345 -5.383 -13.651 1.00 85.75 414 VAL A N 1
ATOM 3290 C CA . VAL A 1 414 ? 22.232 -6.590 -14.472 1.00 85.75 414 VAL A CA 1
ATOM 3291 C C . VAL A 1 414 ? 22.109 -6.186 -15.942 1.00 85.75 414 VAL A C 1
ATOM 3293 O O . VAL A 1 414 ? 21.173 -5.490 -16.338 1.00 85.75 414 VAL A O 1
ATOM 3296 N N . SER A 1 415 ? 23.051 -6.662 -16.750 1.00 78.81 415 SER A N 1
ATOM 3297 C CA . SER A 1 415 ? 23.051 -6.544 -18.206 1.00 78.81 415 SER A CA 1
ATOM 3298 C C . SER A 1 415 ? 23.281 -7.937 -18.767 1.00 78.81 415 SER A C 1
ATOM 3300 O O . SER A 1 415 ? 24.386 -8.461 -18.673 1.00 78.81 415 SER A O 1
ATOM 3302 N N . VAL A 1 416 ? 22.235 -8.564 -19.302 1.00 68.12 416 VAL A N 1
ATOM 3303 C CA . VAL A 1 416 ? 22.314 -9.949 -19.806 1.00 68.12 416 VAL A CA 1
ATOM 3304 C C . VAL A 1 416 ? 22.493 -10.018 -21.328 1.00 68.12 416 VAL A C 1
ATOM 3306 O O . VAL A 1 416 ? 22.491 -11.100 -21.919 1.00 68.12 416 VAL A O 1
ATOM 3309 N N . ALA A 1 417 ? 22.669 -8.863 -21.975 1.00 59.03 417 ALA A N 1
ATOM 3310 C CA . ALA A 1 417 ? 22.807 -8.726 -23.418 1.00 59.03 417 ALA A CA 1
ATOM 3311 C C . ALA A 1 417 ? 24.250 -8.942 -23.924 1.00 59.03 417 ALA A C 1
ATOM 3313 O O . ALA A 1 417 ? 24.857 -8.031 -24.476 1.00 59.03 417 ALA A O 1
ATOM 3314 N N . ASP A 1 418 ? 24.746 -10.179 -23.834 1.00 48.22 418 ASP A N 1
ATOM 3315 C CA . ASP A 1 418 ? 25.859 -10.680 -24.661 1.00 48.22 418 ASP A CA 1
ATOM 3316 C C . ASP A 1 418 ? 25.286 -11.499 -25.836 1.00 48.22 418 ASP A C 1
ATOM 3318 O O . ASP A 1 418 ? 25.311 -12.730 -25.858 1.00 48.22 418 ASP A O 1
ATOM 3322 N N . GLY A 1 419 ? 24.667 -10.818 -26.806 1.00 47.53 419 GLY A N 1
ATOM 3323 C CA . GLY A 1 419 ? 24.248 -11.435 -28.076 1.00 47.53 419 GLY A CA 1
ATOM 3324 C C . GLY A 1 419 ? 22.968 -12.290 -28.062 1.00 47.53 419 GLY A C 1
ATOM 3325 O O . GLY A 1 419 ? 22.648 -12.905 -29.078 1.00 47.53 419 GLY A O 1
ATOM 3326 N N . LYS A 1 420 ? 22.191 -12.321 -26.968 1.00 47.62 420 LYS A N 1
ATOM 3327 C CA . LYS A 1 420 ? 20.852 -12.951 -26.935 1.00 47.62 420 LYS A CA 1
ATOM 3328 C C . LYS A 1 420 ? 19.741 -11.922 -27.166 1.00 47.62 420 LYS A C 1
ATOM 3330 O O . LYS A 1 420 ? 19.800 -10.803 -26.672 1.00 47.62 420 LYS A O 1
ATOM 3335 N N . SER A 1 421 ? 18.687 -12.317 -27.881 1.00 52.84 421 SER A N 1
ATOM 3336 C CA . SER A 1 421 ? 17.561 -11.454 -28.281 1.00 52.84 421 SER A CA 1
ATOM 3337 C C . SER A 1 421 ? 16.561 -11.113 -27.162 1.00 52.84 421 SER A C 1
ATOM 3339 O O . SER A 1 421 ? 15.519 -10.525 -27.447 1.00 52.84 421 SER A O 1
ATOM 3341 N N . GLN A 1 422 ? 16.813 -11.509 -25.909 1.00 63.47 422 GLN A N 1
ATOM 3342 C CA . GLN A 1 422 ? 15.911 -11.271 -24.776 1.00 63.47 422 GLN A CA 1
ATOM 3343 C C . GLN A 1 422 ? 16.685 -10.809 -23.536 1.00 63.47 422 GLN A C 1
ATOM 3345 O O . GLN A 1 422 ? 17.606 -11.488 -23.087 1.00 63.47 422 GLN A O 1
ATOM 3350 N N . VAL A 1 423 ? 16.269 -9.668 -22.982 1.00 78.31 423 VAL A N 1
ATOM 3351 C CA . VAL A 1 423 ? 16.753 -9.093 -21.715 1.00 78.31 423 VAL A CA 1
ATOM 3352 C C . VAL A 1 423 ? 15.877 -9.543 -20.537 1.00 78.31 423 VAL A C 1
ATOM 3354 O O . VAL A 1 423 ? 14.728 -9.952 -20.730 1.00 78.31 423 VAL A O 1
ATOM 3357 N N . CYS A 1 424 ? 16.393 -9.485 -19.305 1.00 87.69 424 CYS A N 1
ATOM 3358 C CA . CYS A 1 424 ? 15.607 -9.826 -18.110 1.00 87.69 424 CYS A CA 1
ATOM 3359 C C . CYS A 1 424 ? 14.546 -8.746 -17.796 1.00 87.69 424 CYS A C 1
ATOM 3361 O O . CYS A 1 424 ? 14.619 -7.635 -18.318 1.00 87.69 424 CYS A O 1
ATOM 3363 N N . PHE A 1 425 ? 13.567 -9.037 -16.921 1.00 89.56 425 PHE A N 1
ATOM 3364 C CA . PHE A 1 425 ? 12.492 -8.077 -16.594 1.00 89.56 425 PHE A CA 1
ATOM 3365 C C . PHE A 1 425 ? 13.024 -6.741 -16.068 1.00 89.56 425 PHE A C 1
ATOM 3367 O O . PHE A 1 425 ? 12.494 -5.694 -16.423 1.00 89.56 425 PHE A O 1
ATOM 3374 N N . TYR A 1 426 ? 14.070 -6.774 -15.239 1.00 91.12 426 TYR A N 1
ATOM 3375 C CA . TYR A 1 426 ? 14.619 -5.574 -14.611 1.00 91.12 426 TYR A CA 1
ATOM 3376 C C . TYR A 1 426 ? 15.434 -4.730 -15.599 1.00 91.12 426 TYR A C 1
ATOM 3378 O O . TYR A 1 426 ? 15.318 -3.505 -15.627 1.00 91.12 426 TYR A O 1
ATOM 3386 N N . GLU A 1 427 ? 16.210 -5.382 -16.465 1.00 89.69 427 GLU A N 1
ATOM 3387 C CA . GLU A 1 427 ? 16.913 -4.703 -17.549 1.00 89.69 427 GLU A CA 1
ATOM 3388 C C . GLU A 1 427 ? 15.914 -4.086 -18.536 1.00 89.69 427 GLU A C 1
ATOM 3390 O O . GLU A 1 427 ? 16.031 -2.900 -18.843 1.00 89.69 427 GLU A O 1
ATOM 3395 N N . ALA A 1 428 ? 14.890 -4.839 -18.958 1.00 89.75 428 ALA A N 1
ATOM 3396 C CA . ALA A 1 428 ? 13.792 -4.319 -19.771 1.00 89.75 428 ALA A CA 1
ATOM 3397 C C . ALA A 1 428 ? 13.140 -3.101 -19.105 1.00 89.75 428 ALA A C 1
ATOM 3399 O O . ALA A 1 428 ? 13.010 -2.062 -19.735 1.00 89.75 428 ALA A O 1
ATOM 3400 N N . ALA A 1 429 ? 12.815 -3.187 -17.816 1.00 91.38 429 ALA A N 1
ATOM 3401 C CA . ALA A 1 429 ? 12.183 -2.112 -17.060 1.00 91.38 429 ALA A CA 1
ATOM 3402 C C . ALA A 1 429 ? 12.994 -0.811 -17.031 1.00 91.38 429 ALA A C 1
ATOM 3404 O O . ALA A 1 429 ? 12.447 0.262 -17.304 1.00 91.38 429 ALA A O 1
ATOM 3405 N N . ARG A 1 430 ? 14.296 -0.905 -16.734 1.00 91.19 430 ARG A N 1
ATOM 3406 C CA . ARG A 1 430 ? 15.232 0.229 -16.775 1.00 91.19 430 ARG A CA 1
ATOM 3407 C C . ARG A 1 430 ? 15.269 0.851 -18.172 1.00 91.19 430 ARG A C 1
ATOM 3409 O O . ARG A 1 430 ? 15.224 2.067 -18.330 1.00 91.19 430 ARG A O 1
ATOM 3416 N N . LEU A 1 431 ? 15.324 0.007 -19.198 1.00 88.50 431 LEU A N 1
ATOM 3417 C CA . LEU A 1 431 ? 15.380 0.422 -20.594 1.00 88.50 431 LEU A CA 1
ATOM 3418 C C . LEU A 1 431 ? 14.047 1.019 -21.092 1.00 88.50 431 LEU A C 1
ATOM 3420 O O . LEU A 1 431 ? 14.059 1.926 -21.924 1.00 88.50 431 LEU A O 1
ATOM 3424 N N . SER A 1 432 ? 12.901 0.568 -20.592 1.00 88.06 432 SER A N 1
ATOM 3425 C CA . SER A 1 432 ? 11.583 1.073 -20.991 1.00 88.06 432 SER A CA 1
ATOM 3426 C C . SER A 1 432 ? 11.242 2.435 -20.368 1.00 88.06 432 SER A C 1
ATOM 3428 O O . SER A 1 432 ? 10.437 3.181 -20.931 1.00 88.06 432 SER A O 1
ATOM 3430 N N . LEU A 1 433 ? 11.903 2.805 -19.264 1.00 84.81 433 LEU A N 1
ATOM 3431 C CA . LEU A 1 433 ? 11.817 4.126 -18.620 1.00 84.81 433 LEU A CA 1
ATOM 3432 C C . LEU A 1 433 ? 12.635 5.221 -19.321 1.00 84.81 433 LEU A C 1
ATOM 3434 O O . LEU A 1 433 ? 12.746 6.327 -18.811 1.00 84.81 433 LEU A O 1
ATOM 3438 N N . ARG A 1 434 ? 13.196 4.954 -20.503 1.00 74.94 434 ARG A N 1
ATOM 3439 C CA . ARG A 1 434 ? 13.872 5.993 -21.295 1.00 74.94 434 ARG A CA 1
ATOM 3440 C C . ARG A 1 434 ? 12.894 6.923 -22.022 1.00 74.94 434 ARG A C 1
ATOM 3442 O O . ARG A 1 434 ? 13.305 8.036 -22.317 1.00 74.94 434 ARG A O 1
ATOM 3449 N N . LEU A 1 435 ? 11.654 6.459 -22.276 1.00 64.62 435 LEU A N 1
ATOM 3450 C CA . LEU A 1 435 ? 10.619 7.003 -23.186 1.00 64.62 435 LEU A CA 1
ATOM 3451 C C . LEU A 1 435 ? 11.174 7.480 -24.550 1.00 64.62 435 LEU A C 1
ATOM 3453 O O . LEU A 1 435 ? 12.268 8.018 -24.677 1.00 64.62 435 LEU A O 1
ATOM 3457 N N . ASP A 1 436 ? 10.446 7.273 -25.647 1.00 56.75 436 ASP A N 1
ATOM 3458 C CA . ASP A 1 436 ? 10.956 7.694 -26.960 1.00 56.75 436 ASP A CA 1
ATOM 3459 C C . ASP A 1 436 ? 11.071 9.237 -26.978 1.00 56.75 436 ASP A C 1
ATOM 3461 O O . ASP A 1 436 ? 10.053 9.926 -26.931 1.00 56.75 436 ASP A O 1
ATOM 3465 N N . ARG A 1 437 ? 12.291 9.809 -27.036 1.00 47.88 437 ARG A N 1
ATOM 3466 C CA . ARG A 1 437 ? 12.539 11.276 -26.945 1.00 47.88 437 ARG A CA 1
ATOM 3467 C C . ARG A 1 437 ? 11.751 12.110 -27.972 1.00 47.88 437 ARG A C 1
ATOM 3469 O O . ARG A 1 437 ? 11.654 13.324 -27.818 1.00 47.88 437 ARG A O 1
ATOM 3476 N N . ARG A 1 438 ? 11.215 11.470 -29.019 1.00 40.94 438 ARG A N 1
ATOM 3477 C CA . ARG A 1 438 ? 10.389 12.073 -30.083 1.00 40.94 438 ARG A CA 1
ATOM 3478 C C . ARG A 1 438 ? 8.897 12.160 -29.736 1.00 40.94 438 ARG A C 1
ATOM 3480 O O . ARG A 1 438 ? 8.188 12.916 -30.381 1.00 40.94 438 ARG A O 1
ATOM 3487 N N . ASN A 1 439 ? 8.445 11.441 -28.709 1.00 43.47 439 ASN A N 1
ATOM 3488 C CA . ASN A 1 439 ? 7.077 11.449 -28.188 1.00 43.47 439 ASN A CA 1
ATOM 3489 C C . ASN A 1 439 ? 7.035 12.108 -26.802 1.00 43.47 439 ASN A C 1
ATOM 3491 O O . ASN A 1 439 ? 6.440 11.571 -25.867 1.00 43.47 439 ASN A O 1
ATOM 3495 N N . LYS A 1 440 ? 7.652 13.291 -26.667 1.00 48.44 440 LYS A N 1
ATOM 3496 C CA . LYS A 1 440 ? 7.370 14.221 -25.562 1.00 48.44 440 LYS A CA 1
ATOM 3497 C C . LYS A 1 440 ? 5.946 14.773 -25.737 1.00 48.44 440 LYS A C 1
ATOM 3499 O O . LYS A 1 440 ? 5.760 15.934 -26.082 1.00 48.44 440 LYS A O 1
ATOM 3504 N N . GLY A 1 441 ? 4.946 13.899 -25.630 1.00 39.25 441 GLY A N 1
ATOM 3505 C CA . GLY A 1 441 ? 3.540 14.281 -25.598 1.00 39.25 441 GLY A CA 1
ATOM 3506 C C . GLY A 1 441 ? 3.282 15.135 -24.362 1.00 39.25 441 GLY A C 1
ATOM 3507 O O . GLY A 1 441 ? 3.895 14.882 -23.329 1.00 39.25 441 GLY A O 1
ATOM 3508 N N . ASN A 1 442 ? 2.445 16.160 -24.541 1.00 41.56 442 ASN A N 1
ATOM 3509 C CA . ASN A 1 442 ? 1.945 17.147 -23.578 1.00 41.56 442 ASN A CA 1
ATOM 3510 C C . ASN A 1 442 ? 2.348 16.913 -22.117 1.00 41.56 442 ASN A C 1
ATOM 3512 O O . ASN A 1 442 ? 2.022 15.874 -21.544 1.00 41.56 442 ASN A O 1
ATOM 3516 N N . GLN A 1 443 ? 2.983 17.923 -21.504 1.00 42.03 443 GLN A N 1
ATOM 3517 C CA . GLN A 1 443 ? 3.160 17.959 -20.052 1.00 42.03 443 GLN A CA 1
ATOM 3518 C C . GLN A 1 443 ? 1.838 17.564 -19.373 1.00 42.03 443 GLN A C 1
ATOM 3520 O O . GLN A 1 443 ? 0.790 18.095 -19.760 1.00 42.03 443 GLN A O 1
ATOM 3525 N N . PRO A 1 444 ? 1.856 16.617 -18.419 1.00 43.44 444 PRO A N 1
ATOM 3526 C CA . PRO A 1 444 ? 0.643 16.251 -17.713 1.00 43.44 444 PRO A CA 1
ATOM 3527 C C . PRO A 1 444 ? 0.093 17.505 -17.035 1.00 43.44 444 PRO A C 1
ATOM 3529 O O . PRO A 1 444 ? 0.803 18.180 -16.293 1.00 43.44 444 PRO A O 1
ATOM 3532 N N . VAL A 1 445 ? -1.172 17.831 -17.299 1.00 45.56 445 VAL A N 1
ATOM 3533 C CA . VAL A 1 445 ? -1.879 18.831 -16.500 1.00 45.56 445 VAL A CA 1
ATOM 3534 C C . VAL A 1 445 ? -2.124 18.172 -15.148 1.00 45.56 445 VAL A C 1
ATOM 3536 O O . VAL A 1 445 ? -2.996 17.307 -15.032 1.00 45.56 445 VAL A O 1
ATOM 3539 N N . TYR A 1 446 ? -1.319 18.519 -14.142 1.00 50.06 446 TYR A N 1
ATOM 3540 C CA . TYR A 1 446 ? -1.532 18.038 -12.781 1.00 50.06 446 TYR A CA 1
ATOM 3541 C C . TYR A 1 446 ? -2.851 18.626 -12.279 1.00 50.06 446 TYR A C 1
ATOM 3543 O O . TYR A 1 446 ? -2.933 19.791 -11.897 1.00 50.06 446 TYR A O 1
ATOM 3551 N N . THR A 1 447 ? -3.905 17.822 -12.333 1.00 46.56 447 THR A N 1
ATOM 3552 C CA . THR A 1 447 ? -5.200 18.165 -11.754 1.00 46.56 447 THR A CA 1
ATOM 3553 C C . THR A 1 447 ? -5.283 17.471 -10.404 1.00 46.56 447 THR A C 1
ATOM 3555 O O . THR A 1 447 ? -5.210 16.245 -10.314 1.00 46.56 447 THR A O 1
ATOM 3558 N N . THR A 1 448 ? -5.358 18.251 -9.329 1.00 41.41 448 THR A N 1
ATOM 3559 C CA . THR A 1 448 ? -5.657 17.717 -8.001 1.00 41.41 448 THR A CA 1
ATOM 3560 C C . THR A 1 448 ? -7.128 17.295 -7.954 1.00 41.41 448 THR A C 1
ATOM 3562 O O . THR A 1 448 ? -7.982 17.960 -8.548 1.00 41.41 448 THR A O 1
ATOM 3565 N N . PRO A 1 449 ? -7.469 16.198 -7.259 1.00 39.81 449 PRO A N 1
ATOM 3566 C CA . PRO A 1 449 ? -8.825 16.040 -6.769 1.00 39.81 449 PRO A CA 1
ATOM 3567 C C . PRO A 1 449 ? -9.038 17.116 -5.696 1.00 39.81 449 PRO A C 1
ATOM 3569 O O . PRO A 1 449 ? -8.325 17.119 -4.693 1.00 39.81 449 PRO A O 1
ATOM 3572 N N . VAL A 1 450 ? -9.948 18.057 -5.963 1.00 38.22 450 VAL A N 1
ATOM 3573 C CA . VAL A 1 450 ? -10.499 18.971 -4.948 1.00 38.22 450 VAL A CA 1
ATOM 3574 C C . VAL A 1 450 ? -11.409 18.191 -4.017 1.00 38.22 450 VAL A C 1
ATOM 3576 O O . VAL A 1 450 ? -12.231 17.402 -4.552 1.00 38.22 450 VAL A O 1
#

Mean predicted aligned error: 6.99 Å

Foldseek 3Di:
DFAPVRAPDQLPLLVVLLVVLLVLLLQAFPLNLQLVLLLLLLLVVQLVQADLQLFGDDDPDCPPQSVLSLLLSLLSNCQQAWDKPQQDPDPPDAADPFPDKDKADKDWDKDFHASHPPGTQDIAIWIKIWMWTDDPPDITTMITTDHSNLLSNQLSLLLSLLLSVLVVNDPVCSCVPPGCPPHVVQQVVLCVLLVHHDDSVLSLLLSLLLRNDSNNRVLSSQLSNLNSVVVVVPDPDSPRNVVSSVVSLVVSLVVLPDPVDDSLVLSLVSLVLFPLQNLLSVQVSVQSNLSNVVCSVVVRLSVLSNPHNDDPVRSLVSCQDRGKDWDFDQHNVRQTATAIRHDPPHLRPDDPSNVLSNLLNVLLSVLSVQQQDPVSDGHTLVPGWFDAAPCPRHWPVCVVQPNDPCNRGPLSPDDSPPPDPDDGSNSSNSSSSNGDPVCPDDDRPPNDDD